Protein AF-A0A7S1TNU7-F1 (afdb_monomer)

Radius of gyration: 59.75 Å; Cα contacts (8 Å, |Δi|>4): 107; chains: 1; bounding box: 141×62×193 Å

pLDDT: mean 81.22, std 17.53, range [33.0, 97.75]

Mean predicted aligned error: 18.2 Å

Foldseek 3Di:
DVVVVVVVVVVVVVVVVVVVVVVVVVVVVVVVVVVVVVVVVVVVCVCPPVVNVVVVVVVVVVVVVVVVVVVVVVVVVVVVVVVVVVVVVVVVVVVVVVVVVVVVVVLVVVLVVLVVVLVVLVVVLVVLVVVVVVVPLVVVLVVLVVVLVVLVVVLVVLVVVLVVLVVVLVPDDPVVVVVCVNVVSVVVSVVSVVVSVVSVCCSVVPRVVVSVVSVVVVVVSVVVSVVSVVVSVVSVVVSVVSVVVVVVVVVVVVVVVVVVVVVVVLVVVCVVVVQPDADPVRHRDPPDDPPDDPDVVRVPDPVPPPDDPVPPPVCPVVPPVVCCPPPHPNVVVVVVVVVVVVVVVVVVVVVCVVCVVVVCVVVPDDDDDDDDDDDDDDDDDDDDDD

Solvent-accessible surface area (backbone atoms only — not comparable to full-atom values): 21839 Å² total; per-residue (Å²): 115,69,69,63,54,53,49,54,53,51,50,51,54,50,51,51,51,53,50,52,50,53,50,50,53,51,49,51,52,52,50,52,51,49,53,51,52,52,51,49,53,55,50,48,53,61,63,66,27,66,68,49,50,54,51,53,52,49,53,52,49,51,52,51,51,50,55,52,47,52,54,49,51,52,51,51,51,52,51,50,50,51,52,50,52,50,51,51,53,51,51,51,52,54,50,50,51,53,49,50,55,48,52,56,48,52,51,54,51,50,48,50,50,40,50,52,52,40,55,53,46,53,51,49,49,54,52,50,51,54,55,50,62,74,63,40,57,65,67,52,41,52,53,38,50,48,55,34,50,56,48,51,52,50,46,52,53,50,49,52,50,48,54,47,55,55,52,52,67,74,67,64,52,76,73,44,54,80,68,49,48,60,56,54,52,50,52,51,47,54,52,47,50,52,48,49,50,50,52,50,50,44,43,53,65,51,34,49,44,49,41,53,51,48,51,53,50,47,53,59,48,50,52,54,50,49,56,51,50,53,49,42,54,50,44,52,50,56,41,50,51,55,51,51,55,49,50,52,50,52,50,52,50,53,50,51,50,52,52,53,51,52,53,48,50,55,52,50,51,38,56,75,72,64,59,87,50,60,45,96,88,67,48,71,38,82,84,66,55,89,92,59,80,77,59,67,79,81,67,65,45,85,83,69,62,73,90,41,85,86,74,51,56,89,50,72,88,39,85,52,56,77,50,62,34,95,84,29,71,61,35,52,52,51,50,51,51,50,50,51,50,53,50,50,52,51,49,51,52,51,48,50,64,69,40,44,64,56,50,43,61,73,68,71,59,83,91,73,84,84,87,80,86,90,83,81,88,79,90,85,85,81,89,84,88,133

Structure (mmCIF, N/CA/C/O backbone):
data_AF-A0A7S1TNU7-F1
#
_entry.id   AF-A0A7S1TNU7-F1
#
loop_
_atom_site.group_PDB
_atom_site.id
_atom_site.type_symbol
_atom_site.label_atom_id
_atom_site.label_alt_id
_atom_site.label_comp_id
_atom_site.label_asym_id
_atom_site.label_entity_id
_atom_site.label_seq_id
_atom_site.pdbx_PDB_ins_code
_atom_site.Cartn_x
_atom_site.Cartn_y
_atom_site.Cartn_z
_atom_site.occupancy
_atom_site.B_iso_or_equiv
_atom_site.auth_seq_id
_atom_site.auth_comp_id
_atom_site.auth_asym_id
_atom_site.auth_atom_id
_atom_site.pdbx_PDB_model_num
ATOM 1 N N . MET A 1 1 ? 103.474 1.679 -98.114 1.00 58.34 1 MET A N 1
ATOM 2 C CA . MET A 1 1 ? 102.164 2.137 -98.646 1.00 58.34 1 MET A CA 1
ATOM 3 C C . MET A 1 1 ? 101.009 1.178 -98.326 1.00 58.34 1 MET A C 1
ATOM 5 O O . MET A 1 1 ? 100.003 1.641 -97.807 1.00 58.34 1 MET A O 1
ATOM 9 N N . CYS A 1 2 ? 101.154 -0.137 -98.546 1.00 69.81 2 CYS A N 1
ATOM 10 C CA . CYS A 1 2 ? 100.082 -1.139 -98.377 1.00 69.81 2 CYS A CA 1
ATOM 11 C C . CYS A 1 2 ? 99.400 -1.158 -96.983 1.00 69.81 2 CYS A C 1
ATOM 13 O O . CYS A 1 2 ? 98.175 -1.131 -96.896 1.00 69.81 2 CYS A O 1
ATOM 15 N N . VAL A 1 3 ? 100.166 -1.087 -95.884 1.00 77.88 3 VAL A N 1
ATOM 16 C CA . VAL A 1 3 ? 99.624 -1.121 -94.503 1.00 77.88 3 VAL A CA 1
ATOM 17 C C . VAL A 1 3 ? 98.684 0.056 -94.193 1.00 77.88 3 VAL A C 1
ATOM 19 O O . VAL A 1 3 ? 97.669 -0.123 -93.522 1.00 77.88 3 VAL A O 1
ATOM 22 N N . LYS A 1 4 ? 98.974 1.258 -94.717 1.00 77.19 4 LYS A N 1
ATOM 23 C CA . LYS A 1 4 ? 98.123 2.449 -94.523 1.00 77.19 4 LYS A CA 1
ATOM 24 C C . LYS A 1 4 ? 96.795 2.334 -95.281 1.00 77.19 4 LYS A C 1
ATOM 26 O O . LYS A 1 4 ? 95.767 2.766 -94.777 1.00 77.19 4 LYS A O 1
ATOM 31 N N . ILE A 1 5 ? 96.798 1.714 -96.461 1.00 77.50 5 ILE A N 1
ATOM 32 C CA . ILE A 1 5 ? 95.572 1.460 -97.234 1.00 77.50 5 ILE A CA 1
ATOM 33 C C . ILE A 1 5 ? 94.705 0.426 -96.500 1.00 77.50 5 ILE A C 1
ATOM 35 O O . ILE A 1 5 ? 93.512 0.644 -96.293 1.00 77.50 5 ILE A O 1
ATOM 39 N N . GLN A 1 6 ? 95.312 -0.663 -96.018 1.00 83.06 6 GLN A N 1
ATOM 40 C CA . GLN A 1 6 ? 94.608 -1.700 -95.258 1.00 83.06 6 GLN A CA 1
ATOM 41 C C . GLN A 1 6 ? 94.009 -1.176 -93.941 1.00 83.06 6 GLN A C 1
ATOM 43 O O . GLN A 1 6 ? 92.902 -1.580 -93.578 1.00 83.06 6 GLN A O 1
ATOM 48 N N . SER A 1 7 ? 94.685 -0.265 -93.227 1.00 84.44 7 SER A N 1
ATOM 49 C CA . SER A 1 7 ? 94.154 0.314 -91.984 1.00 84.44 7 SER A CA 1
ATOM 50 C C . SER A 1 7 ? 92.942 1.219 -92.228 1.00 84.44 7 SER A C 1
ATOM 52 O O . SER A 1 7 ? 91.958 1.122 -91.494 1.00 84.44 7 SER A O 1
ATOM 54 N N . VAL A 1 8 ? 92.963 2.031 -93.291 1.00 85.00 8 VAL A N 1
ATOM 55 C CA . VAL A 1 8 ? 91.830 2.881 -93.692 1.00 85.00 8 VAL A CA 1
ATOM 56 C C . VAL A 1 8 ? 90.627 2.030 -94.098 1.00 85.00 8 VAL A C 1
ATOM 58 O O . VAL A 1 8 ? 89.516 2.290 -93.635 1.00 85.00 8 VAL A O 1
ATOM 61 N N . VAL A 1 9 ? 90.835 0.970 -94.887 1.00 85.19 9 VAL A N 1
ATOM 62 C CA . VAL A 1 9 ? 89.756 0.056 -95.300 1.00 85.19 9 VAL A CA 1
ATOM 63 C C . VAL A 1 9 ? 89.159 -0.683 -94.096 1.00 85.19 9 VAL A C 1
ATOM 65 O O . VAL A 1 9 ? 87.937 -0.718 -93.945 1.00 85.19 9 VAL A O 1
ATOM 68 N N . ARG A 1 10 ? 89.987 -1.211 -93.180 1.00 86.69 10 ARG A N 1
ATOM 69 C CA . ARG A 1 10 ? 89.503 -1.849 -91.939 1.00 86.69 10 ARG A CA 1
ATOM 70 C C . ARG A 1 10 ? 88.734 -0.865 -91.060 1.00 86.69 10 ARG A C 1
ATOM 72 O O . ARG A 1 10 ? 87.654 -1.197 -90.577 1.00 86.69 10 ARG A O 1
ATOM 79 N N . MET A 1 11 ? 89.244 0.356 -90.894 1.00 88.69 11 MET A N 1
ATOM 80 C CA . MET A 1 11 ? 88.562 1.406 -90.137 1.00 88.69 11 MET A CA 1
ATOM 81 C C . MET A 1 11 ? 87.219 1.775 -90.776 1.00 88.69 11 MET A C 1
ATOM 83 O O . MET A 1 11 ? 86.229 1.929 -90.062 1.00 88.69 11 MET A O 1
ATOM 87 N N . PHE A 1 12 ? 87.154 1.873 -92.104 1.00 89.81 12 PHE A N 1
ATOM 88 C CA . PHE A 1 12 ? 85.916 2.129 -92.835 1.00 89.81 12 PHE A CA 1
ATOM 89 C C . PHE A 1 12 ? 84.885 1.011 -92.620 1.00 89.81 12 PHE A C 1
ATOM 91 O O . PHE A 1 12 ? 83.738 1.300 -92.272 1.00 89.81 12 PHE A O 1
ATOM 98 N N . ILE A 1 13 ? 85.294 -0.258 -92.733 1.00 91.38 13 ILE A N 1
ATOM 99 C CA . ILE A 1 13 ? 84.424 -1.420 -92.493 1.00 91.38 13 ILE A CA 1
ATOM 100 C C . ILE A 1 13 ? 83.935 -1.445 -91.037 1.00 91.38 13 ILE A C 1
ATOM 102 O O . ILE A 1 13 ? 82.735 -1.592 -90.799 1.00 91.38 13 ILE A O 1
ATOM 106 N N . CYS A 1 14 ? 84.821 -1.233 -90.058 1.00 90.06 14 CYS A N 1
ATOM 107 C CA . CYS A 1 14 ? 84.447 -1.171 -88.643 1.00 90.06 14 CYS A CA 1
ATOM 108 C C . CYS A 1 14 ? 83.470 -0.021 -88.360 1.00 90.06 14 CYS A C 1
ATOM 110 O O . CYS A 1 14 ? 82.444 -0.238 -87.716 1.00 90.06 14 CYS A O 1
ATOM 112 N N . ARG A 1 15 ? 83.722 1.184 -88.893 1.00 90.12 15 ARG A N 1
ATOM 113 C CA . ARG A 1 15 ? 82.811 2.335 -88.760 1.00 90.12 15 ARG A CA 1
ATOM 114 C C . ARG A 1 15 ? 81.454 2.057 -89.398 1.00 90.12 15 ARG A C 1
ATOM 116 O O . ARG A 1 15 ? 80.430 2.403 -88.812 1.00 90.12 15 ARG A O 1
ATOM 123 N N . ARG A 1 16 ? 81.423 1.399 -90.561 1.00 90.69 16 ARG A N 1
ATOM 124 C CA . ARG A 1 16 ? 80.175 0.977 -91.211 1.00 90.69 16 ARG A CA 1
ATOM 125 C C . ARG A 1 16 ? 79.416 -0.033 -90.348 1.00 90.69 16 ARG A C 1
ATOM 127 O O . ARG A 1 16 ? 78.216 0.135 -90.161 1.00 90.69 16 ARG A O 1
ATOM 134 N N . ARG A 1 17 ? 80.099 -1.023 -89.762 1.00 90.38 17 ARG A N 1
ATOM 135 C CA . ARG A 1 17 ? 79.484 -2.016 -88.864 1.00 90.38 17 ARG A CA 1
ATOM 136 C C . ARG A 1 17 ? 78.917 -1.371 -87.598 1.00 90.38 17 ARG A C 1
ATOM 138 O O . ARG A 1 17 ? 77.776 -1.650 -87.250 1.00 90.38 17 ARG A O 1
ATOM 145 N N . VAL A 1 18 ? 79.664 -0.472 -86.955 1.00 91.88 18 VAL A N 1
ATOM 146 C CA . VAL A 1 18 ? 79.193 0.268 -85.770 1.00 91.88 18 VAL A CA 1
ATOM 147 C C . VAL A 1 18 ? 77.978 1.131 -86.113 1.00 91.88 18 VAL A C 1
ATOM 149 O O . VAL A 1 18 ? 76.984 1.080 -85.396 1.00 91.88 18 VAL A O 1
ATOM 152 N N . ARG A 1 19 ? 78.000 1.856 -87.241 1.00 91.31 19 ARG A N 1
ATOM 153 C CA . ARG A 1 19 ? 76.829 2.616 -87.713 1.00 91.31 19 ARG A CA 1
ATOM 154 C C . ARG A 1 19 ? 75.613 1.713 -87.932 1.00 91.31 19 ARG A C 1
ATOM 156 O O . ARG A 1 19 ? 74.532 2.066 -87.481 1.00 91.31 19 ARG A O 1
ATOM 163 N N . MET A 1 20 ? 75.785 0.541 -88.548 1.00 91.44 20 MET A N 1
ATOM 164 C CA . MET A 1 20 ? 74.694 -0.429 -88.728 1.00 91.44 20 MET A CA 1
ATOM 165 C C . MET A 1 20 ? 74.140 -0.946 -87.394 1.00 91.44 20 MET A C 1
ATOM 167 O O . MET A 1 20 ? 72.929 -1.064 -87.250 1.00 91.44 20 MET A O 1
ATOM 171 N N . VAL A 1 21 ? 74.991 -1.210 -86.397 1.00 91.75 21 VAL A N 1
ATOM 172 C CA . VAL A 1 21 ? 74.540 -1.617 -85.053 1.00 91.75 21 VAL A CA 1
ATOM 173 C C . VAL A 1 21 ? 73.753 -0.496 -84.373 1.00 91.75 21 VAL A C 1
ATOM 175 O O . VAL A 1 21 ? 72.686 -0.758 -83.827 1.00 91.75 21 VAL A O 1
ATOM 178 N N . ILE A 1 22 ? 74.227 0.752 -84.447 1.00 91.69 22 ILE A N 1
ATOM 179 C CA . ILE A 1 22 ? 73.513 1.914 -83.893 1.00 91.69 22 ILE A CA 1
ATOM 180 C C . ILE A 1 22 ? 72.152 2.083 -84.578 1.00 91.69 22 ILE A C 1
ATOM 182 O O . ILE A 1 22 ? 71.152 2.278 -83.891 1.00 91.69 22 ILE A O 1
ATOM 186 N N . LEU A 1 23 ? 72.093 1.951 -85.907 1.00 92.81 23 LEU A N 1
ATOM 187 C CA . LEU A 1 23 ? 70.839 2.005 -86.662 1.00 92.81 23 LEU A CA 1
ATOM 188 C C . LEU A 1 23 ? 69.892 0.861 -86.281 1.00 92.81 23 LEU A C 1
ATOM 190 O O . LEU A 1 23 ? 68.707 1.107 -86.087 1.00 92.81 23 LEU A O 1
ATOM 194 N N . ASN A 1 24 ? 70.401 -0.358 -86.086 1.00 93.56 24 ASN A N 1
ATOM 195 C CA . ASN A 1 24 ? 69.596 -1.490 -85.624 1.00 93.56 24 ASN A CA 1
ATOM 196 C C . ASN A 1 24 ? 69.061 -1.273 -84.200 1.00 93.56 24 ASN A C 1
ATOM 198 O O . ASN A 1 24 ? 67.894 -1.551 -83.949 1.00 93.56 24 ASN A O 1
ATOM 202 N N . ILE A 1 25 ? 69.869 -0.740 -83.276 1.00 93.50 25 ILE A N 1
ATOM 203 C CA . ILE A 1 25 ? 69.427 -0.407 -81.909 1.00 93.50 25 ILE A CA 1
ATOM 204 C C . ILE A 1 25 ? 68.389 0.722 -81.931 1.00 93.50 25 ILE A C 1
ATOM 206 O O . ILE A 1 25 ? 67.402 0.680 -81.198 1.00 93.50 25 ILE A O 1
ATOM 210 N N . ALA A 1 26 ? 68.586 1.741 -82.768 1.00 92.44 26 ALA A N 1
ATOM 211 C CA . ALA A 1 26 ? 67.603 2.802 -82.946 1.00 92.44 26 ALA A CA 1
ATOM 212 C C . ALA A 1 26 ? 66.290 2.239 -83.514 1.00 92.44 26 ALA A C 1
ATOM 214 O O . ALA A 1 26 ? 65.221 2.534 -82.984 1.00 92.44 26 ALA A O 1
ATOM 215 N N . ALA A 1 27 ? 66.368 1.361 -84.519 1.00 93.62 27 ALA A N 1
ATOM 216 C CA . ALA A 1 27 ? 65.211 0.696 -85.104 1.00 93.62 27 ALA A CA 1
ATOM 217 C C . ALA A 1 27 ? 64.465 -0.176 -84.083 1.00 93.62 27 ALA A C 1
ATOM 219 O O . ALA A 1 27 ? 63.244 -0.077 -83.990 1.00 93.62 27 ALA A O 1
ATOM 220 N N . THR A 1 28 ? 65.160 -0.973 -83.262 1.00 94.06 28 THR A N 1
ATOM 221 C CA . THR A 1 28 ? 64.505 -1.782 -82.218 1.00 94.06 28 THR A CA 1
ATOM 222 C C . THR A 1 28 ? 63.860 -0.911 -81.147 1.00 94.06 28 THR A C 1
ATOM 224 O O . THR A 1 28 ? 62.735 -1.192 -80.743 1.00 94.06 28 THR A O 1
ATOM 227 N N . ARG A 1 29 ? 64.500 0.189 -80.730 1.00 93.44 29 ARG A N 1
ATOM 228 C CA . ARG A 1 29 ? 63.900 1.153 -79.790 1.00 93.44 29 ARG A CA 1
ATOM 229 C C . ARG A 1 29 ? 62.638 1.799 -80.358 1.00 93.44 29 ARG A C 1
ATOM 231 O O . ARG A 1 29 ? 61.630 1.855 -79.656 1.00 93.44 29 ARG A O 1
ATOM 238 N N . ILE A 1 30 ? 62.666 2.223 -81.623 1.00 94.00 30 ILE A N 1
ATOM 239 C CA . ILE A 1 30 ? 61.493 2.770 -82.322 1.00 94.00 30 ILE A CA 1
ATOM 240 C C . ILE A 1 30 ? 60.385 1.714 -82.408 1.00 94.00 30 ILE A C 1
ATOM 242 O O . ILE A 1 30 ? 59.233 2.005 -82.101 1.00 94.00 30 ILE A O 1
ATOM 246 N N . GLN A 1 31 ? 60.721 0.469 -82.747 1.00 93.38 31 GLN A N 1
ATOM 247 C CA . 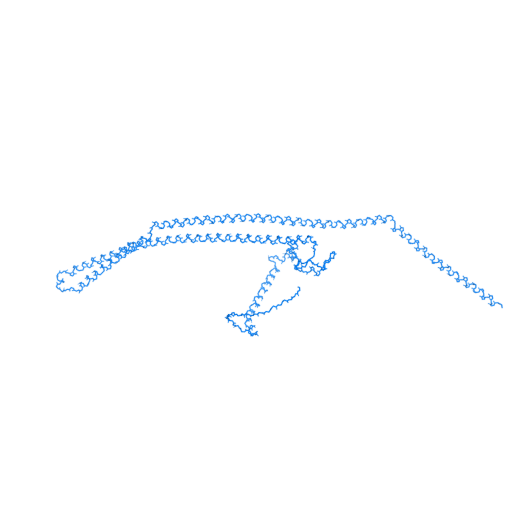GLN A 1 31 ? 59.751 -0.624 -82.816 1.00 93.38 31 GLN A CA 1
ATOM 248 C C . GLN A 1 31 ? 59.150 -0.979 -81.447 1.00 93.38 31 GLN A C 1
ATOM 250 O O . GLN A 1 31 ? 57.953 -1.244 -81.361 1.00 93.38 31 GLN A O 1
ATOM 255 N N . CYS A 1 32 ? 59.944 -0.990 -80.374 1.00 92.31 32 CYS A N 1
ATOM 256 C CA . CYS A 1 32 ? 59.448 -1.211 -79.013 1.00 92.31 32 CYS A CA 1
ATOM 257 C C . CYS A 1 32 ? 58.515 -0.079 -78.573 1.00 92.31 32 CYS A C 1
ATOM 259 O O . CYS A 1 32 ? 57.439 -0.350 -78.041 1.00 92.31 32 CYS A O 1
ATOM 261 N N . LEU A 1 33 ? 58.889 1.176 -78.848 1.00 95.00 33 LEU A N 1
ATOM 262 C CA . LEU A 1 33 ? 58.035 2.331 -78.581 1.00 95.00 33 LEU A CA 1
ATOM 263 C C . LEU A 1 33 ? 56.714 2.219 -79.349 1.00 95.00 33 LEU A C 1
ATOM 265 O O . LEU A 1 33 ? 55.649 2.363 -78.754 1.00 95.00 33 LEU A O 1
ATOM 269 N N . TRP A 1 34 ? 56.779 1.898 -80.642 1.00 94.94 34 TRP A N 1
ATOM 270 C CA . TRP A 1 34 ? 55.604 1.731 -81.494 1.00 94.94 34 TRP A CA 1
ATOM 271 C C . TRP A 1 34 ? 54.670 0.628 -80.987 1.00 94.94 34 TRP A C 1
ATOM 273 O O . TRP A 1 34 ? 53.469 0.859 -80.849 1.00 94.94 34 TRP A O 1
ATOM 283 N N . ARG A 1 35 ? 55.210 -0.546 -80.629 1.00 94.44 35 ARG A N 1
ATOM 284 C CA . ARG A 1 35 ? 54.425 -1.643 -80.037 1.00 94.44 35 ARG A CA 1
ATOM 285 C C . ARG A 1 35 ? 53.772 -1.230 -78.717 1.00 94.44 35 ARG A C 1
ATOM 287 O O . ARG A 1 35 ? 52.608 -1.548 -78.502 1.00 94.44 35 ARG A O 1
ATOM 294 N N . GLY A 1 36 ? 54.482 -0.486 -77.868 1.00 95.06 36 GLY A N 1
ATOM 295 C CA . GLY A 1 36 ? 53.932 0.048 -76.621 1.00 95.06 36 GLY A CA 1
ATOM 296 C C . GLY A 1 36 ? 52.805 1.062 -76.844 1.00 95.06 36 GLY A C 1
ATOM 297 O O . GLY A 1 36 ? 51.791 1.014 -76.152 1.00 95.06 36 GLY A O 1
ATOM 298 N N . VAL A 1 37 ? 52.946 1.956 -77.828 1.00 95.12 37 VAL A N 1
ATOM 299 C CA . VAL A 1 37 ? 51.894 2.918 -78.203 1.00 95.12 37 VAL A CA 1
ATOM 300 C C . VAL A 1 37 ? 50.668 2.195 -78.759 1.00 95.12 37 VAL A C 1
ATOM 302 O O . VAL A 1 37 ? 49.565 2.452 -78.287 1.00 95.12 37 VAL A O 1
ATOM 305 N N . CYS A 1 38 ? 50.852 1.247 -79.682 1.00 93.56 38 CYS A N 1
ATOM 306 C CA . CYS A 1 38 ? 49.750 0.454 -80.234 1.00 93.56 38 CYS A CA 1
ATOM 307 C C . CYS A 1 38 ? 49.041 -0.370 -79.150 1.00 93.56 38 CYS A C 1
ATOM 309 O O . CYS A 1 38 ? 47.815 -0.416 -79.122 1.00 93.56 38 CYS A O 1
ATOM 311 N N . GLY A 1 39 ? 49.796 -0.982 -78.230 1.00 93.06 39 GLY A N 1
ATOM 312 C CA . GLY A 1 39 ? 49.233 -1.746 -77.116 1.00 93.06 39 GLY A CA 1
ATOM 313 C C . GLY A 1 39 ? 48.410 -0.883 -76.157 1.00 93.06 39 GLY A C 1
ATOM 314 O O . GLY A 1 39 ? 47.319 -1.289 -75.754 1.00 93.06 39 GLY A O 1
ATOM 315 N N . ARG A 1 40 ? 48.887 0.328 -75.830 1.00 92.56 40 ARG A N 1
ATOM 316 C CA . ARG A 1 40 ? 48.118 1.294 -75.027 1.00 92.56 40 ARG A CA 1
ATOM 317 C C . ARG A 1 40 ? 46.857 1.750 -75.749 1.00 92.56 40 ARG A C 1
ATOM 319 O O . ARG A 1 40 ? 45.792 1.670 -75.159 1.00 92.56 40 ARG A O 1
ATOM 326 N N . ALA A 1 41 ? 46.954 2.118 -77.026 1.00 89.75 41 ALA A N 1
ATOM 327 C CA . ALA A 1 41 ? 45.796 2.532 -77.816 1.00 89.75 41 ALA A CA 1
ATOM 328 C C . ALA A 1 41 ? 44.727 1.426 -77.906 1.00 89.75 41 ALA A C 1
ATOM 330 O O . ALA A 1 41 ? 43.545 1.702 -77.725 1.00 89.75 41 ALA A O 1
ATOM 331 N N . ALA A 1 42 ? 45.135 0.169 -78.110 1.00 88.00 42 ALA A N 1
ATOM 332 C CA . ALA A 1 42 ? 44.219 -0.972 -78.114 1.00 88.00 42 ALA A CA 1
ATOM 333 C C . ALA A 1 42 ? 43.573 -1.210 -76.735 1.00 88.00 42 ALA A C 1
ATOM 335 O O . ALA A 1 42 ? 42.380 -1.498 -76.649 1.00 88.00 42 ALA A O 1
ATOM 336 N N . SER A 1 43 ? 44.341 -1.057 -75.652 1.00 86.75 43 SER A N 1
ATOM 337 C CA . SER A 1 43 ? 43.829 -1.191 -74.279 1.00 86.75 43 SER A CA 1
ATOM 338 C C . SER A 1 43 ? 42.853 -0.068 -73.925 1.00 86.75 43 SER A C 1
ATOM 340 O O . SER A 1 43 ? 41.796 -0.335 -73.358 1.00 86.75 43 SER A O 1
ATOM 342 N N . ASP A 1 44 ? 43.167 1.169 -74.308 1.00 87.38 44 ASP A N 1
ATOM 343 C CA . ASP A 1 44 ? 42.301 2.331 -74.112 1.00 87.38 44 ASP A CA 1
ATOM 344 C C . ASP A 1 44 ? 41.008 2.189 -74.915 1.00 87.38 44 ASP A C 1
ATOM 346 O O . ASP A 1 44 ? 39.937 2.485 -74.397 1.00 87.38 44 ASP A O 1
ATOM 350 N N . GLN A 1 45 ? 41.074 1.665 -76.142 1.00 85.50 45 GLN A N 1
ATOM 351 C CA . GLN A 1 45 ? 39.888 1.395 -76.953 1.00 85.50 45 GLN A CA 1
ATOM 352 C C . GLN A 1 45 ? 38.967 0.352 -76.304 1.00 85.50 45 GLN A C 1
ATOM 354 O O . GLN A 1 45 ? 37.750 0.504 -76.361 1.00 85.50 45 GLN A O 1
ATOM 359 N N . LEU A 1 46 ? 39.525 -0.676 -75.656 1.00 83.94 46 LEU A N 1
ATOM 360 C CA . LEU A 1 46 ? 38.747 -1.661 -74.896 1.00 83.94 46 LEU A CA 1
ATOM 361 C C . LEU A 1 46 ? 38.190 -1.078 -73.590 1.00 83.94 46 LEU A C 1
ATOM 363 O O . LEU A 1 46 ? 37.059 -1.377 -73.213 1.00 83.94 46 LEU A O 1
ATOM 367 N N . TRP A 1 47 ? 38.962 -0.244 -72.893 1.00 79.81 47 TRP A N 1
ATOM 368 C CA . TRP A 1 47 ? 38.556 0.360 -71.621 1.00 79.81 47 TRP A CA 1
ATOM 369 C C . TRP A 1 47 ? 37.488 1.445 -71.792 1.00 79.81 47 TRP A C 1
ATOM 371 O O . TRP A 1 47 ? 36.561 1.551 -70.985 1.00 79.81 47 TRP A O 1
ATOM 381 N N . LEU A 1 48 ? 37.619 2.244 -72.851 1.00 82.06 48 LEU A N 1
ATOM 382 C CA . LEU A 1 48 ? 36.695 3.308 -73.237 1.00 82.06 48 LEU A CA 1
ATOM 383 C C . LEU A 1 48 ? 35.594 2.815 -74.179 1.00 82.06 48 LEU A C 1
ATOM 385 O O . LEU A 1 48 ? 34.785 3.628 -74.631 1.00 82.06 48 LEU A O 1
ATOM 389 N N . ASP A 1 49 ? 35.527 1.509 -74.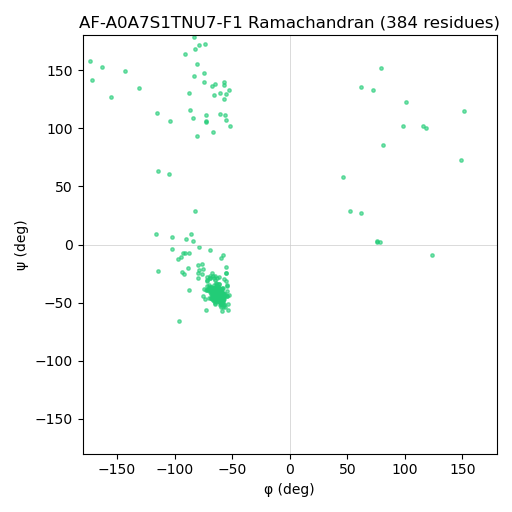461 1.00 87.44 49 ASP A N 1
ATOM 390 C CA . ASP A 1 49 ? 34.419 0.943 -75.218 1.00 87.44 49 ASP A CA 1
ATOM 391 C C . ASP A 1 49 ? 33.105 1.303 -74.513 1.00 87.44 49 ASP A C 1
ATOM 393 O O . ASP A 1 49 ? 32.927 1.115 -73.302 1.00 87.44 49 ASP A O 1
ATOM 397 N N . TRP A 1 50 ? 32.160 1.835 -75.283 1.00 81.12 50 TRP A N 1
ATOM 398 C CA . TRP A 1 50 ? 30.878 2.309 -74.776 1.00 81.12 50 TRP A CA 1
ATOM 399 C C . TRP A 1 50 ? 30.143 1.204 -74.007 1.00 81.12 50 TRP A C 1
ATOM 401 O O . TRP A 1 50 ? 29.451 1.485 -73.025 1.00 81.12 50 TRP A O 1
ATOM 411 N N . ARG A 1 51 ? 30.346 -0.064 -74.397 1.00 84.38 51 ARG A N 1
ATOM 412 C CA . ARG A 1 51 ? 29.801 -1.242 -73.708 1.00 84.38 51 ARG A CA 1
ATOM 413 C C . ARG A 1 51 ? 30.307 -1.340 -72.270 1.00 84.38 51 ARG A C 1
ATOM 415 O O . ARG A 1 51 ? 29.509 -1.524 -71.350 1.00 84.38 51 ARG A O 1
ATOM 422 N N . VAL A 1 52 ? 31.610 -1.153 -72.054 1.00 85.75 52 VAL A N 1
ATOM 423 C CA . VAL A 1 52 ? 32.236 -1.181 -70.722 1.00 85.75 52 VAL A CA 1
ATOM 424 C C . VAL A 1 52 ? 31.751 -0.003 -69.878 1.00 85.75 52 VAL A C 1
ATOM 426 O O . VAL A 1 52 ? 31.384 -0.193 -68.717 1.00 85.75 52 VAL A O 1
ATOM 429 N N . VAL A 1 53 ? 31.643 1.195 -70.459 1.00 87.19 53 VAL A N 1
ATOM 430 C CA . VAL A 1 53 ? 31.122 2.386 -69.761 1.00 87.19 53 VAL A CA 1
ATOM 431 C C . VAL A 1 53 ? 29.672 2.185 -69.295 1.00 87.19 53 VAL A C 1
ATOM 433 O O . VAL A 1 53 ? 29.331 2.525 -68.156 1.00 87.19 53 VAL A O 1
ATOM 436 N N . VAL A 1 54 ? 28.811 1.587 -70.128 1.00 91.75 54 VAL A N 1
ATOM 437 C CA . VAL A 1 54 ? 27.418 1.269 -69.760 1.00 91.75 54 VAL A CA 1
ATOM 438 C C . VAL A 1 54 ? 27.363 0.271 -68.602 1.00 91.75 54 VAL A C 1
ATOM 440 O O . VAL A 1 54 ? 26.592 0.486 -67.658 1.00 91.75 54 VAL A O 1
ATOM 443 N N . ILE A 1 55 ? 28.201 -0.772 -68.633 1.00 89.88 55 ILE A N 1
ATOM 444 C CA . ILE A 1 55 ? 28.316 -1.754 -67.544 1.00 89.88 55 ILE A CA 1
ATOM 445 C C . ILE A 1 55 ? 28.780 -1.062 -66.257 1.00 89.88 55 ILE A C 1
ATOM 447 O O . ILE A 1 55 ? 28.134 -1.201 -65.217 1.00 89.88 55 ILE A O 1
ATOM 451 N N . GLN A 1 56 ? 29.835 -0.244 -66.312 1.00 88.62 56 GLN A N 1
ATOM 452 C CA . GLN A 1 56 ? 30.338 0.500 -65.152 1.00 88.62 56 GLN A CA 1
ATOM 453 C C . GLN A 1 56 ? 29.269 1.427 -64.552 1.00 88.62 56 GLN A C 1
ATOM 455 O O . GLN A 1 56 ? 29.113 1.480 -63.328 1.00 88.62 56 GLN A O 1
ATOM 460 N N . LYS A 1 57 ? 28.490 2.128 -65.389 1.00 92.88 57 LYS A N 1
ATOM 461 C CA . LYS A 1 57 ? 27.369 2.972 -64.941 1.00 92.88 57 LYS A CA 1
ATOM 462 C C . LYS A 1 57 ? 26.299 2.150 -64.218 1.00 92.88 57 LYS A C 1
ATOM 464 O O . LYS A 1 57 ? 25.836 2.566 -63.154 1.00 92.88 57 LYS A O 1
ATOM 469 N N . HIS A 1 58 ? 25.937 0.983 -64.754 1.00 95.25 58 HIS A N 1
ATOM 470 C CA . HIS A 1 58 ? 24.971 0.080 -64.122 1.00 95.25 58 HIS A CA 1
ATOM 471 C C . HIS A 1 58 ? 25.482 -0.454 -62.785 1.00 95.25 58 HIS A C 1
ATOM 473 O O . HIS A 1 58 ? 24.760 -0.384 -61.795 1.00 95.25 58 HIS A O 1
ATOM 479 N N . VAL A 1 59 ? 26.738 -0.900 -62.717 1.00 94.38 59 VAL A N 1
ATOM 480 C CA . VAL A 1 59 ? 27.348 -1.398 -61.475 1.00 94.38 59 VAL A CA 1
ATOM 481 C C . VAL A 1 59 ? 27.394 -0.306 -60.403 1.00 94.38 59 VAL A C 1
ATOM 483 O O . VAL A 1 59 ? 27.015 -0.555 -59.257 1.00 94.38 59 VAL A O 1
ATOM 486 N N . ARG A 1 60 ? 27.786 0.928 -60.757 1.00 94.19 60 ARG A N 1
ATOM 487 C CA . ARG A 1 60 ? 27.774 2.069 -59.821 1.00 94.19 60 ARG A CA 1
ATOM 488 C C . ARG A 1 60 ? 26.363 2.360 -59.311 1.00 94.19 60 ARG A C 1
ATOM 490 O O . ARG A 1 60 ? 26.177 2.512 -58.104 1.00 94.19 60 ARG A O 1
ATOM 497 N N . ARG A 1 61 ? 25.366 2.379 -60.204 1.00 95.19 61 ARG A N 1
ATOM 498 C CA . ARG A 1 61 ? 23.955 2.564 -59.835 1.00 95.19 61 ARG A CA 1
ATOM 499 C C . ARG A 1 61 ? 23.471 1.459 -58.897 1.00 95.19 61 ARG A C 1
ATOM 501 O O . ARG A 1 61 ? 22.913 1.780 -57.854 1.00 95.19 61 ARG A O 1
ATOM 508 N N . LEU A 1 62 ? 23.714 0.192 -59.232 1.00 96.12 62 LEU A N 1
ATOM 509 C CA . LEU A 1 62 ? 23.319 -0.960 -58.416 1.00 96.12 62 LEU A CA 1
ATOM 510 C C . LEU A 1 62 ? 23.969 -0.919 -57.031 1.00 96.12 62 LEU A C 1
ATOM 512 O O . LEU A 1 62 ? 23.294 -1.166 -56.035 1.00 96.12 62 LEU A O 1
ATOM 516 N N . ARG A 1 63 ? 25.252 -0.546 -56.938 1.00 95.06 63 ARG A N 1
ATOM 517 C CA . ARG A 1 63 ? 25.951 -0.401 -55.652 1.00 95.06 63 ARG A CA 1
ATOM 518 C C . ARG A 1 63 ? 25.305 0.669 -54.772 1.00 95.06 63 ARG A C 1
ATOM 520 O O . ARG A 1 63 ? 25.080 0.424 -53.589 1.00 95.06 63 ARG A O 1
ATOM 527 N N . VAL A 1 64 ? 24.979 1.830 -55.345 1.00 95.06 64 VAL A N 1
ATOM 528 C CA . VAL A 1 64 ? 24.297 2.916 -54.624 1.00 95.06 64 VAL A CA 1
ATOM 529 C C . VAL A 1 64 ? 22.879 2.504 -54.229 1.00 95.06 64 VAL A C 1
ATOM 531 O O . VAL A 1 64 ? 22.496 2.690 -53.079 1.00 95.06 64 VAL A O 1
ATOM 534 N N . GLN A 1 65 ? 22.117 1.894 -55.139 1.00 94.75 65 GLN A N 1
ATOM 535 C CA . GLN A 1 65 ? 20.765 1.406 -54.856 1.00 94.75 65 GLN A CA 1
ATOM 536 C C . GLN A 1 65 ? 20.757 0.359 -53.744 1.00 94.75 65 GLN A C 1
ATOM 538 O O . GLN A 1 65 ? 19.924 0.450 -52.850 1.00 94.75 65 GLN A O 1
ATOM 543 N N . ARG A 1 66 ? 21.710 -0.581 -53.747 1.00 94.31 66 ARG A N 1
ATOM 544 C CA . ARG A 1 66 ? 21.859 -1.571 -52.676 1.00 94.31 66 ARG A CA 1
ATOM 545 C C . ARG A 1 66 ? 22.189 -0.902 -51.346 1.00 94.31 66 ARG A C 1
ATOM 547 O O . ARG A 1 66 ? 21.539 -1.198 -50.356 1.00 94.31 66 ARG A O 1
ATOM 554 N N . HIS A 1 67 ? 23.143 0.031 -51.327 1.00 92.50 67 HIS A N 1
ATOM 555 C CA . HIS A 1 67 ? 23.513 0.748 -50.105 1.00 92.50 67 HIS A CA 1
ATOM 556 C C . HIS A 1 67 ? 22.347 1.567 -49.526 1.00 92.50 67 HIS A C 1
ATOM 558 O O . HIS A 1 67 ? 22.087 1.512 -48.326 1.00 92.50 67 HIS A O 1
ATOM 564 N N . ILE A 1 68 ? 21.615 2.298 -50.373 1.00 94.56 68 ILE A N 1
ATOM 565 C CA . ILE A 1 68 ? 20.423 3.053 -49.959 1.00 94.56 68 ILE A CA 1
ATOM 566 C C . ILE A 1 68 ? 19.306 2.103 -49.516 1.00 94.56 68 ILE A C 1
ATOM 568 O O . ILE A 1 68 ? 18.646 2.387 -48.521 1.00 94.56 68 ILE A O 1
ATOM 572 N N . GLY A 1 69 ? 19.114 0.984 -50.221 1.00 94.94 69 GLY A N 1
ATOM 573 C CA . GLY A 1 69 ? 18.161 -0.066 -49.861 1.00 94.94 69 GLY A CA 1
ATOM 574 C C . GLY A 1 69 ? 18.414 -0.588 -48.451 1.00 94.94 69 GLY A C 1
ATOM 575 O O . GLY A 1 69 ? 17.541 -0.467 -47.601 1.00 94.94 69 GLY A O 1
ATOM 576 N N . THR A 1 70 ? 19.645 -1.016 -48.157 1.00 93.06 70 THR A N 1
ATOM 577 C CA . THR A 1 70 ? 20.033 -1.482 -46.817 1.00 93.06 70 THR A CA 1
ATOM 578 C C . THR A 1 70 ? 19.787 -0.421 -45.743 1.00 93.06 70 THR A C 1
ATOM 580 O O . THR A 1 70 ? 19.152 -0.715 -44.735 1.00 93.06 70 THR A O 1
ATOM 583 N N . ARG A 1 71 ? 20.194 0.838 -45.969 1.00 91.44 71 ARG A N 1
ATOM 584 C CA . ARG A 1 71 ? 19.935 1.922 -45.000 1.00 91.44 71 ARG A CA 1
ATOM 585 C C . ARG A 1 71 ? 18.443 2.182 -44.791 1.00 91.44 71 ARG A C 1
ATOM 587 O O . ARG A 1 71 ? 18.026 2.496 -43.679 1.00 91.44 71 ARG A O 1
ATOM 594 N N . ARG A 1 72 ? 17.635 2.086 -45.850 1.00 94.25 72 ARG A N 1
ATOM 595 C CA . ARG A 1 72 ? 16.178 2.234 -45.765 1.00 94.25 72 ARG A CA 1
ATOM 596 C C . ARG A 1 72 ? 15.564 1.103 -44.945 1.00 94.25 72 ARG A C 1
ATOM 598 O O . ARG A 1 72 ? 14.707 1.381 -44.109 1.00 94.25 72 ARG A O 1
ATOM 605 N N . ASP A 1 73 ? 16.011 -0.128 -45.159 1.00 92.31 73 ASP A N 1
ATOM 606 C CA . ASP A 1 73 ? 15.526 -1.301 -44.432 1.00 92.31 73 ASP A CA 1
ATOM 607 C C . ASP A 1 73 ? 15.894 -1.217 -42.942 1.00 92.31 73 ASP A C 1
ATOM 609 O O . ASP A 1 73 ? 15.029 -1.408 -42.087 1.00 92.31 73 ASP A O 1
ATOM 613 N N . GLU A 1 74 ? 17.127 -0.811 -42.619 1.00 89.00 74 GLU A N 1
ATOM 614 C CA . GLU A 1 74 ? 17.579 -0.546 -41.244 1.00 89.00 74 GLU A CA 1
ATOM 615 C C . GLU A 1 74 ? 16.732 0.535 -40.556 1.00 89.00 74 GLU A C 1
ATOM 617 O O . GLU A 1 74 ? 16.252 0.344 -39.436 1.00 89.00 74 GLU A O 1
ATOM 622 N N . MET A 1 75 ? 16.492 1.666 -41.231 1.00 91.06 75 MET A N 1
ATOM 623 C CA . MET A 1 75 ? 15.647 2.739 -40.696 1.00 91.06 75 MET A CA 1
ATOM 624 C C . MET A 1 75 ? 14.192 2.294 -40.516 1.00 91.06 75 MET A C 1
ATOM 62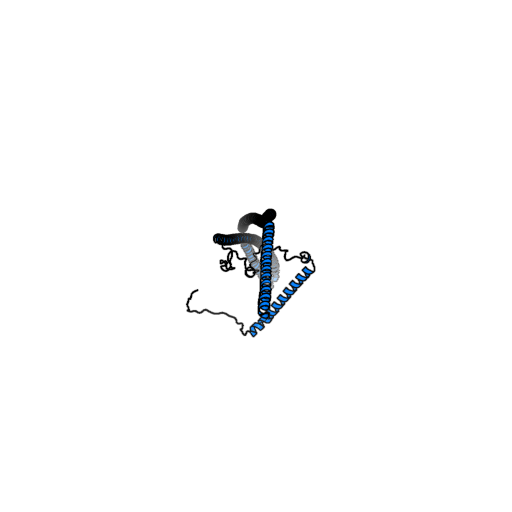6 O O . MET A 1 75 ? 13.557 2.664 -39.528 1.00 91.06 75 MET A O 1
ATOM 630 N N . SER A 1 76 ? 13.662 1.491 -41.441 1.00 93.19 76 SER A N 1
ATOM 631 C CA . SER A 1 76 ? 12.310 0.929 -41.356 1.00 93.19 76 SER A CA 1
ATOM 632 C C . SER A 1 76 ? 12.176 -0.035 -40.171 1.00 93.19 76 SER A C 1
ATOM 634 O O . SER A 1 76 ? 11.214 0.048 -39.398 1.00 93.19 76 SER A O 1
ATOM 636 N N . ALA A 1 77 ? 13.176 -0.897 -39.962 1.00 88.88 77 ALA A N 1
ATOM 637 C CA . ALA A 1 77 ? 13.241 -1.800 -38.819 1.00 88.88 77 ALA A CA 1
ATOM 638 C C . ALA A 1 77 ? 13.315 -1.024 -37.493 1.00 88.88 77 ALA A C 1
ATOM 640 O O . ALA A 1 77 ? 12.522 -1.281 -36.584 1.00 88.88 77 ALA A O 1
ATOM 641 N N . ALA A 1 78 ? 14.192 -0.017 -37.404 1.00 87.25 78 ALA A N 1
ATOM 642 C CA . ALA A 1 78 ? 14.314 0.845 -36.229 1.00 87.25 78 ALA A CA 1
ATOM 643 C C . ALA A 1 78 ? 13.017 1.623 -35.943 1.00 87.25 78 ALA A C 1
ATOM 645 O O . ALA A 1 78 ? 12.550 1.657 -34.805 1.00 87.25 78 ALA A O 1
ATOM 646 N N . SER A 1 79 ? 12.385 2.194 -36.973 1.00 91.25 79 SER A N 1
ATOM 647 C CA . SER A 1 79 ? 11.098 2.889 -36.851 1.00 91.25 79 SER A CA 1
ATOM 648 C C . SER A 1 79 ? 9.994 1.955 -36.352 1.00 91.25 79 SER A C 1
ATOM 650 O O . SER A 1 79 ? 9.239 2.307 -35.444 1.00 91.25 79 SER A O 1
ATOM 652 N N . THR A 1 80 ? 9.942 0.728 -36.877 1.00 91.25 80 THR A N 1
ATOM 653 C CA . THR A 1 80 ? 8.986 -0.295 -36.437 1.00 91.25 80 THR A CA 1
ATOM 654 C C . THR A 1 80 ? 9.215 -0.680 -34.977 1.00 91.25 80 THR A C 1
ATOM 656 O O . THR A 1 80 ? 8.251 -0.775 -34.216 1.00 91.25 80 THR A O 1
ATOM 659 N N . MET A 1 81 ? 10.473 -0.859 -34.564 1.00 89.00 81 MET A N 1
ATOM 660 C CA . MET A 1 81 ? 10.838 -1.133 -33.171 1.00 89.00 81 MET A CA 1
ATOM 661 C C . MET A 1 81 ? 10.396 0.001 -32.243 1.00 89.00 81 MET A C 1
ATOM 663 O O . MET A 1 81 ? 9.679 -0.255 -31.278 1.00 89.00 81 MET A O 1
ATOM 667 N N . ILE A 1 82 ? 10.734 1.252 -32.575 1.00 88.81 82 ILE A N 1
ATOM 668 C CA . ILE A 1 82 ? 10.323 2.441 -31.811 1.00 88.81 82 ILE A CA 1
ATOM 669 C C . ILE A 1 82 ? 8.794 2.540 -31.735 1.00 88.81 82 ILE A C 1
ATOM 671 O O . ILE A 1 82 ? 8.230 2.800 -30.675 1.00 88.81 82 ILE A O 1
ATOM 675 N N . GLY A 1 83 ? 8.095 2.298 -32.846 1.00 89.81 83 GLY A N 1
ATOM 676 C CA . GLY A 1 83 ? 6.635 2.322 -32.882 1.00 89.81 83 GLY A CA 1
ATOM 677 C C . GLY A 1 83 ? 6.005 1.257 -31.981 1.00 89.81 83 GLY A C 1
ATOM 678 O O . GLY A 1 83 ? 5.035 1.538 -31.277 1.00 89.81 83 GLY A O 1
ATOM 679 N N . ARG A 1 84 ? 6.560 0.038 -31.963 1.00 91.19 84 ARG A N 1
ATOM 680 C CA . ARG A 1 84 ? 6.101 -1.052 -31.086 1.00 91.19 84 ARG A CA 1
ATOM 681 C C . ARG A 1 84 ? 6.338 -0.730 -29.611 1.00 91.19 84 ARG A C 1
ATOM 683 O O . ARG A 1 84 ? 5.403 -0.849 -28.817 1.00 91.19 84 ARG A O 1
ATOM 690 N N . THR A 1 85 ? 7.542 -0.286 -29.249 1.00 85.94 85 THR A N 1
ATOM 691 C CA . THR A 1 85 ? 7.880 0.052 -27.857 1.00 85.94 85 THR A CA 1
ATOM 692 C C . THR A 1 85 ? 7.051 1.225 -27.351 1.00 85.94 85 THR A C 1
ATOM 694 O O . THR A 1 85 ? 6.509 1.156 -26.250 1.00 85.94 85 THR A O 1
ATOM 697 N N . TRP A 1 86 ? 6.856 2.257 -28.177 1.00 90.56 86 TRP A N 1
ATOM 698 C CA . TRP A 1 86 ? 6.018 3.402 -27.835 1.00 90.56 86 TRP A CA 1
ATOM 699 C C . TRP A 1 86 ? 4.561 3.010 -27.584 1.00 90.56 86 TRP A C 1
ATOM 701 O O . TRP A 1 86 ? 3.992 3.402 -26.566 1.00 90.56 86 TRP A O 1
ATOM 711 N N . ARG A 1 87 ? 3.953 2.210 -28.472 1.00 91.00 87 ARG A N 1
ATOM 712 C CA . ARG A 1 87 ? 2.568 1.739 -28.288 1.00 91.00 87 ARG A CA 1
ATOM 713 C C . ARG A 1 87 ? 2.422 0.900 -27.021 1.00 91.00 87 ARG A C 1
ATOM 715 O O . ARG A 1 87 ? 1.470 1.106 -26.273 1.00 91.00 87 ARG A O 1
ATOM 722 N N . SER A 1 88 ? 3.375 0.003 -26.761 1.00 90.81 88 SER A N 1
ATOM 723 C CA . SER A 1 88 ? 3.395 -0.805 -25.537 1.00 90.81 88 SER A CA 1
ATOM 724 C C . SER A 1 88 ? 3.473 0.083 -24.294 1.00 90.81 88 SER A C 1
ATOM 726 O O . SER A 1 88 ? 2.579 0.037 -23.449 1.00 90.81 88 SER A O 1
ATOM 728 N N . TRP A 1 89 ? 4.458 0.982 -24.230 1.00 90.56 89 TRP A N 1
ATOM 729 C CA . TRP A 1 89 ? 4.609 1.932 -23.128 1.00 90.56 89 TRP A CA 1
ATOM 730 C C . TRP A 1 89 ? 3.360 2.797 -22.923 1.00 90.56 89 TRP A C 1
ATOM 732 O O . TRP A 1 89 ? 2.908 2.978 -21.793 1.00 90.56 89 TRP A O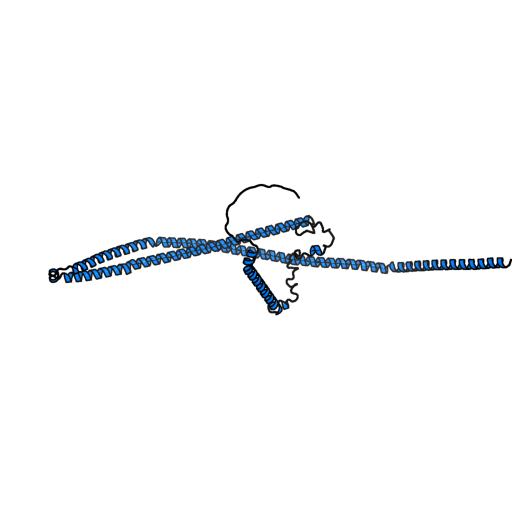 1
ATOM 742 N N . TYR A 1 90 ? 2.771 3.305 -24.008 1.00 92.62 90 TYR A N 1
ATOM 743 C CA . TYR A 1 90 ? 1.565 4.125 -23.945 1.00 92.62 90 TYR A CA 1
ATOM 744 C C . TYR A 1 90 ? 0.377 3.327 -23.397 1.00 92.62 90 TYR A C 1
ATOM 746 O O . TYR A 1 90 ? -0.315 3.805 -22.500 1.00 92.62 90 TYR A O 1
ATOM 754 N N . SER A 1 91 ? 0.180 2.090 -23.864 1.00 90.88 91 SER A N 1
ATOM 755 C CA . SER A 1 91 ? -0.879 1.208 -23.361 1.00 90.88 91 SER A CA 1
ATOM 756 C C . SER A 1 91 ? -0.709 0.889 -21.873 1.00 90.88 91 SER A C 1
ATOM 758 O O . SER A 1 91 ? -1.665 1.005 -21.109 1.00 90.88 91 SER A O 1
ATOM 760 N N . GLN A 1 92 ? 0.517 0.583 -21.431 1.00 91.75 92 GLN A N 1
ATOM 761 C CA . GLN A 1 92 ? 0.829 0.321 -20.026 1.00 91.75 92 GLN A CA 1
ATOM 762 C C . GLN A 1 92 ? 0.595 1.560 -19.169 1.00 91.75 92 GLN A C 1
ATOM 764 O O . GLN A 1 92 ? -0.011 1.467 -18.107 1.00 91.75 92 GLN A O 1
ATOM 769 N N . ARG A 1 93 ? 1.021 2.735 -19.641 1.00 90.25 93 ARG A N 1
ATOM 770 C CA . ARG A 1 93 ? 0.790 4.002 -18.947 1.00 90.25 93 ARG A CA 1
ATOM 771 C C . ARG A 1 93 ? -0.701 4.286 -18.779 1.00 90.25 93 ARG A C 1
ATOM 773 O O . ARG A 1 93 ? -1.113 4.673 -17.690 1.00 90.25 93 ARG A O 1
ATOM 780 N N . THR A 1 94 ? -1.491 4.107 -19.834 1.00 93.94 94 THR A N 1
ATOM 781 C CA . THR A 1 94 ? -2.943 4.329 -19.800 1.00 93.94 94 THR A CA 1
ATOM 782 C C . THR A 1 94 ? -3.633 3.330 -18.877 1.00 93.94 94 THR A C 1
ATOM 784 O O . THR A 1 94 ? -4.413 3.739 -18.022 1.00 93.94 94 THR A O 1
ATOM 787 N N . ARG A 1 95 ? -3.292 2.039 -18.977 1.00 94.56 95 ARG A N 1
ATOM 788 C CA . ARG A 1 95 ? -3.810 0.994 -18.086 1.00 94.56 95 ARG A CA 1
ATOM 789 C C . ARG A 1 95 ? -3.474 1.280 -16.625 1.00 94.56 95 ARG A C 1
ATOM 791 O O . ARG A 1 95 ? -4.364 1.238 -15.789 1.00 94.56 95 ARG A O 1
ATOM 798 N N . ASN A 1 96 ? -2.210 1.574 -16.323 1.00 90.06 96 ASN A N 1
ATOM 799 C CA . ASN A 1 96 ? -1.772 1.841 -14.955 1.00 90.06 96 ASN A CA 1
ATOM 800 C C . ASN A 1 96 ? -2.476 3.080 -14.395 1.00 90.06 96 ASN A C 1
ATOM 802 O O . ASN A 1 96 ? -2.950 3.035 -13.273 1.00 90.06 96 ASN A O 1
ATOM 806 N N . ARG A 1 97 ? -2.655 4.136 -15.201 1.00 90.50 97 ARG A N 1
ATOM 807 C CA . ARG A 1 97 ? -3.450 5.303 -14.799 1.00 90.50 97 ARG A CA 1
ATOM 808 C C . ARG A 1 97 ? -4.895 4.929 -14.446 1.00 90.50 97 ARG A C 1
ATOM 810 O O . ARG A 1 97 ? -5.396 5.391 -13.433 1.00 90.50 97 ARG A O 1
ATOM 817 N N . MET A 1 98 ? -5.560 4.112 -15.266 1.00 94.44 98 MET A N 1
ATOM 818 C CA . MET A 1 98 ? -6.930 3.661 -14.979 1.00 94.44 98 MET A CA 1
ATOM 819 C C . MET A 1 98 ? -6.996 2.781 -13.723 1.00 94.44 98 MET A C 1
ATOM 821 O O . MET A 1 98 ? -7.948 2.884 -12.956 1.00 94.44 98 MET A O 1
ATOM 825 N N . MET A 1 99 ? -5.996 1.920 -13.507 1.00 93.81 99 MET A N 1
ATOM 826 C CA . MET A 1 99 ? -5.883 1.119 -12.284 1.00 93.81 99 MET A CA 1
ATOM 827 C C . MET A 1 99 ? -5.696 2.010 -11.055 1.00 93.81 99 MET A C 1
ATOM 829 O O . MET A 1 99 ? -6.427 1.834 -10.088 1.00 93.81 99 MET A O 1
ATOM 833 N N . ASP A 1 100 ? -4.805 3.001 -11.135 1.00 90.00 100 ASP A N 1
ATOM 834 C CA . ASP A 1 100 ? -4.571 3.977 -10.068 1.00 90.00 100 ASP A CA 1
ATOM 835 C C . ASP A 1 100 ? -5.859 4.757 -9.741 1.00 90.00 100 ASP A C 1
ATOM 837 O O . ASP A 1 100 ? -6.238 4.870 -8.580 1.00 90.00 100 ASP A O 1
ATOM 841 N N . GLU A 1 101 ? -6.568 5.264 -10.758 1.00 91.94 101 GLU A N 1
ATOM 842 C CA . GLU A 1 101 ? -7.826 6.009 -10.585 1.00 91.94 101 GLU A CA 1
ATOM 843 C C . GLU A 1 101 ? -8.922 5.145 -9.937 1.00 91.94 101 GLU A C 1
ATOM 845 O O . GLU A 1 101 ? -9.668 5.626 -9.077 1.00 91.94 101 GLU A O 1
ATOM 850 N N . ARG A 1 102 ? -9.005 3.863 -10.320 1.00 94.88 102 ARG A N 1
ATOM 851 C CA . ARG A 1 102 ? -9.942 2.894 -9.738 1.00 94.88 102 ARG A CA 1
ATOM 852 C C . ARG A 1 102 ? -9.594 2.574 -8.285 1.00 94.88 102 ARG A C 1
ATOM 854 O O . ARG A 1 102 ? -10.481 2.582 -7.439 1.00 94.88 102 ARG A O 1
ATOM 861 N N . GLU A 1 103 ? -8.325 2.306 -7.996 1.00 91.75 103 GLU A N 1
ATOM 862 C CA . GLU A 1 103 ? -7.834 2.012 -6.647 1.00 91.75 103 GLU A CA 1
ATOM 863 C C . GLU A 1 103 ? -8.039 3.208 -5.703 1.00 91.75 103 GLU A C 1
ATOM 865 O O . GLU A 1 103 ? -8.563 3.045 -4.602 1.00 91.75 103 GLU A O 1
ATOM 870 N N . ASP A 1 104 ? -7.729 4.425 -6.160 1.00 91.06 104 ASP A N 1
ATOM 871 C CA . ASP A 1 104 ? -8.005 5.663 -5.423 1.00 91.06 104 ASP A CA 1
ATOM 872 C C . ASP A 1 104 ? -9.513 5.881 -5.214 1.00 91.06 104 ASP A C 1
ATOM 874 O O . ASP A 1 104 ? -9.936 6.464 -4.213 1.00 91.06 104 ASP A O 1
ATOM 878 N N . GLY A 1 105 ? -10.343 5.459 -6.173 1.00 94.44 105 GLY A N 1
ATOM 879 C CA . GLY A 1 105 ? -11.798 5.408 -6.034 1.00 94.44 105 GLY A CA 1
ATOM 880 C C . GLY A 1 105 ? -12.216 4.522 -4.864 1.00 94.44 105 GLY A C 1
ATOM 881 O O . GLY A 1 105 ? -12.824 5.021 -3.918 1.00 94.44 105 GLY A O 1
ATOM 882 N N . TYR A 1 106 ? -11.801 3.254 -4.884 1.00 94.81 106 TYR A N 1
ATOM 883 C CA . TYR A 1 106 ? -12.136 2.286 -3.838 1.00 94.81 106 TYR A CA 1
ATOM 884 C C . TYR A 1 106 ? -11.636 2.693 -2.460 1.00 94.81 106 TYR A C 1
ATOM 886 O O . TYR A 1 106 ? -12.393 2.610 -1.500 1.00 94.81 106 TYR A O 1
ATOM 894 N N . ARG A 1 107 ? -10.405 3.201 -2.343 1.00 92.75 107 ARG A N 1
ATOM 895 C CA . ARG A 1 107 ? -9.905 3.676 -1.045 1.00 92.75 107 ARG A CA 1
ATOM 896 C C . ARG A 1 107 ? -10.697 4.859 -0.510 1.00 92.75 107 ARG A C 1
ATOM 898 O O . ARG A 1 107 ? -10.978 4.922 0.679 1.00 92.75 107 ARG A O 1
ATOM 905 N N . ARG A 1 108 ? -11.091 5.804 -1.371 1.00 93.75 108 ARG A N 1
ATOM 906 C CA . ARG A 1 108 ? -11.942 6.927 -0.943 1.00 93.75 108 ARG A CA 1
ATOM 907 C C . ARG A 1 108 ? -13.308 6.452 -0.465 1.00 93.75 108 ARG A C 1
ATOM 909 O O . ARG A 1 108 ? -13.823 7.018 0.492 1.00 93.75 108 ARG A O 1
ATOM 916 N N . GLU A 1 109 ? -13.896 5.466 -1.132 1.00 96.56 109 GLU A N 1
ATOM 917 C CA . GLU A 1 109 ? -15.149 4.846 -0.693 1.00 96.56 109 GLU A CA 1
ATOM 918 C C . GLU A 1 109 ? -14.965 4.118 0.638 1.00 96.56 109 GLU A C 1
ATOM 920 O O . GLU A 1 109 ? -15.735 4.354 1.560 1.00 96.56 109 GLU A O 1
ATOM 925 N N . TYR A 1 110 ? -13.893 3.341 0.784 1.00 96.62 110 TYR A N 1
ATOM 926 C CA . TYR A 1 110 ? -13.583 2.619 2.014 1.00 96.62 110 TYR A CA 1
ATOM 927 C C . TYR A 1 110 ? -13.369 3.556 3.210 1.00 96.62 110 TYR A C 1
ATOM 929 O O . TYR A 1 110 ? -13.991 3.368 4.250 1.00 96.62 110 TYR A O 1
ATOM 937 N N . ILE A 1 111 ? -12.596 4.636 3.043 1.00 96.50 111 ILE A N 1
ATOM 938 C CA . ILE A 1 111 ? -12.427 5.670 4.078 1.00 96.50 111 ILE A CA 1
ATOM 939 C C . ILE A 1 111 ? -13.782 6.275 4.472 1.00 96.50 111 ILE A C 1
ATOM 941 O O . ILE A 1 111 ? -14.035 6.479 5.656 1.00 96.50 111 ILE A O 1
ATOM 945 N N . LYS A 1 112 ? -14.673 6.546 3.507 1.00 97.19 112 LYS A N 1
ATOM 946 C CA . LYS A 1 112 ? -16.026 7.049 3.807 1.00 97.19 112 LYS A CA 1
ATOM 947 C C . LYS A 1 112 ? -16.854 6.032 4.587 1.00 97.19 112 LYS A C 1
ATOM 949 O O . LYS A 1 112 ? -17.568 6.431 5.501 1.00 97.19 112 LYS A O 1
ATOM 954 N N . THR A 1 113 ? -16.762 4.750 4.242 1.00 97.75 113 THR A N 1
ATOM 955 C CA . THR A 1 113 ? -17.433 3.677 4.982 1.00 97.75 113 THR A CA 1
ATOM 956 C C . THR A 1 113 ? -16.921 3.604 6.417 1.00 97.75 113 THR A C 1
ATOM 958 O O . THR A 1 113 ? -17.735 3.632 7.332 1.00 97.75 113 THR A O 1
ATOM 961 N N . LEU A 1 114 ? -15.601 3.640 6.629 1.00 96.88 114 LEU A N 1
ATOM 962 C CA . LEU A 1 114 ? -15.006 3.665 7.970 1.00 96.88 114 LEU A CA 1
ATOM 963 C C . LEU A 1 114 ? -15.438 4.897 8.778 1.00 96.88 114 LEU A C 1
ATOM 965 O O . LEU A 1 114 ? -15.733 4.779 9.961 1.00 96.88 114 LEU A O 1
ATOM 969 N N . MET A 1 115 ? -15.529 6.074 8.147 1.00 96.81 115 MET A N 1
ATOM 970 C CA . MET A 1 115 ? -16.058 7.276 8.804 1.00 96.81 115 MET A CA 1
ATOM 971 C C . MET A 1 115 ? -17.519 7.104 9.234 1.00 96.81 115 MET A C 1
ATOM 973 O O . MET A 1 115 ? -17.866 7.445 10.360 1.00 96.81 115 MET A O 1
ATOM 977 N N . ALA A 1 116 ? -18.365 6.551 8.364 1.00 97.62 116 ALA A N 1
ATOM 978 C CA . ALA A 1 116 ? -19.765 6.298 8.693 1.00 97.62 116 ALA A CA 1
ATOM 979 C C . ALA A 1 116 ? -19.916 5.239 9.802 1.00 97.62 116 ALA A C 1
ATOM 981 O O . ALA A 1 116 ? -20.778 5.371 10.671 1.00 97.62 116 ALA A O 1
ATOM 982 N N . GLU A 1 117 ? -19.074 4.202 9.800 1.00 96.69 117 GLU A N 1
ATOM 983 C CA . GLU A 1 117 ? -19.035 3.179 10.851 1.00 96.69 117 GLU A CA 1
ATOM 984 C C . GLU A 1 117 ? -18.578 3.748 12.198 1.00 96.69 117 GLU A C 1
ATOM 986 O O . GLU A 1 117 ? -19.149 3.404 13.236 1.00 96.69 117 GLU A O 1
ATOM 991 N N . GLU A 1 118 ? -17.587 4.641 12.195 1.00 95.38 118 GLU A N 1
ATOM 992 C CA . GLU A 1 118 ? -17.136 5.372 13.381 1.00 95.38 118 GLU A CA 1
ATOM 993 C C . GLU A 1 118 ? -18.263 6.230 13.960 1.00 95.38 118 GLU A C 1
ATOM 995 O O . GLU A 1 118 ? -18.599 6.072 15.132 1.00 95.38 118 GLU A O 1
ATOM 1000 N N . GLU A 1 119 ? -18.909 7.060 13.135 1.00 96.31 119 GLU A N 1
ATOM 1001 C CA . GLU A 1 119 ? -20.038 7.902 13.551 1.00 96.31 119 GLU A CA 1
ATOM 1002 C C . GLU A 1 119 ? -21.197 7.066 14.114 1.00 96.31 119 GLU A C 1
ATOM 1004 O O . GLU A 1 119 ? -21.766 7.390 15.161 1.00 96.31 119 GLU A O 1
ATOM 1009 N N . TRP A 1 120 ? -21.543 5.961 13.447 1.00 96.62 120 TRP A N 1
ATOM 1010 C CA . TRP A 1 120 ? -22.581 5.048 13.923 1.00 96.62 120 TRP A CA 1
ATOM 1011 C C . TRP A 1 120 ? -22.211 4.426 15.274 1.00 96.62 120 TRP A C 1
ATOM 1013 O O . TRP A 1 120 ? -23.050 4.349 16.176 1.00 96.62 120 TRP A O 1
ATOM 1023 N N . SER A 1 121 ? -20.956 4.014 15.441 1.00 94.88 121 SER A N 1
ATOM 1024 C CA . SER A 1 121 ? -20.470 3.388 16.672 1.00 94.88 121 SER A CA 1
ATOM 1025 C C . SER A 1 121 ? -20.422 4.377 17.837 1.00 94.88 121 SER A C 1
ATOM 1027 O O . SER A 1 121 ? -20.833 4.037 18.945 1.00 94.88 121 SER A O 1
ATOM 1029 N N . GLU A 1 122 ? -20.016 5.625 17.594 1.00 95.38 122 GLU A N 1
ATOM 1030 C CA . GLU A 1 122 ? -20.067 6.700 18.593 1.00 95.38 122 GLU A CA 1
ATOM 1031 C C . GLU A 1 122 ? -21.508 6.982 19.047 1.00 95.38 122 GLU A C 1
ATOM 1033 O O . GLU A 1 122 ? -21.777 7.131 20.244 1.00 95.38 122 GLU A O 1
ATOM 1038 N N . GLN A 1 123 ? -22.472 6.962 18.121 1.00 96.31 123 GLN A N 1
ATOM 1039 C CA . GLN A 1 123 ? -23.891 7.054 18.473 1.00 96.31 123 GLN A CA 1
ATOM 1040 C C . GLN A 1 123 ? -24.359 5.856 19.311 1.00 96.31 123 GLN A C 1
ATOM 1042 O O . GLN A 1 123 ? -25.141 6.035 20.250 1.00 96.31 123 GLN A O 1
ATOM 1047 N N . GLN A 1 124 ? -23.896 4.636 19.010 1.00 94.75 124 GLN A N 1
ATOM 1048 C CA . GLN A 1 124 ? -24.209 3.459 19.827 1.00 94.75 124 GLN A CA 1
ATOM 1049 C C . GLN A 1 124 ? -23.638 3.576 21.241 1.00 94.75 124 GLN A C 1
ATOM 1051 O O . GLN A 1 124 ? -24.372 3.313 22.194 1.00 94.75 124 GLN A O 1
ATOM 1056 N N . ILE A 1 125 ? -22.390 4.028 21.391 1.00 95.56 125 ILE A N 1
ATOM 1057 C CA . ILE A 1 125 ? -21.774 4.299 22.698 1.00 95.56 125 ILE A CA 1
ATOM 1058 C C . ILE A 1 125 ? -22.626 5.303 23.476 1.00 95.56 125 ILE A C 1
ATOM 1060 O O . ILE A 1 125 ? -23.073 4.992 24.579 1.00 95.56 125 ILE A O 1
ATOM 1064 N N . SER A 1 126 ? -22.977 6.442 22.868 1.00 96.62 126 SER A N 1
ATOM 1065 C CA . SER A 1 126 ? -23.827 7.447 23.521 1.00 96.62 126 SER A CA 1
ATOM 1066 C C . SER A 1 126 ? -25.193 6.878 23.933 1.00 96.62 126 SER A C 1
ATOM 1068 O O . SER A 1 126 ? -25.712 7.171 25.012 1.00 96.62 126 SER A O 1
ATOM 1070 N N . ASN A 1 127 ? -25.790 6.012 23.110 1.00 95.94 127 ASN A N 1
ATOM 1071 C CA . ASN A 1 127 ? -27.046 5.339 23.444 1.00 95.94 127 ASN A CA 1
ATOM 1072 C C . ASN A 1 127 ? -26.892 4.342 24.604 1.00 95.94 127 ASN A C 1
ATOM 1074 O O . ASN A 1 127 ? -27.794 4.247 25.443 1.00 95.94 127 ASN A O 1
ATOM 1078 N N . ILE A 1 128 ? -25.784 3.599 24.661 1.00 94.12 128 ILE A N 1
ATOM 1079 C CA . ILE A 1 128 ? -25.456 2.681 25.759 1.00 94.12 128 ILE A CA 1
ATOM 1080 C C . ILE A 1 128 ? -25.255 3.474 27.051 1.00 94.12 128 ILE A C 1
ATOM 1082 O O . ILE A 1 128 ? -25.894 3.143 28.048 1.00 94.12 128 ILE A O 1
ATOM 1086 N N . GLU A 1 129 ? -24.479 4.556 27.021 1.00 94.12 129 GLU A N 1
ATOM 1087 C CA . GLU A 1 129 ? -24.242 5.449 28.162 1.00 94.12 129 GLU A CA 1
ATOM 1088 C C . GLU A 1 129 ? -25.544 6.068 28.682 1.00 94.12 129 GLU A C 1
ATOM 1090 O O . GLU A 1 129 ? -25.827 6.016 29.878 1.00 94.12 129 GLU A O 1
ATOM 1095 N N . ARG A 1 130 ? -26.413 6.568 27.791 1.00 95.06 130 ARG A N 1
ATOM 1096 C CA . ARG A 1 130 ? -27.741 7.084 28.174 1.00 95.06 130 ARG A CA 1
ATOM 1097 C C . ARG A 1 130 ? -28.604 6.011 28.839 1.00 95.06 130 ARG A C 1
ATOM 1099 O O . ARG A 1 130 ? -29.287 6.280 29.829 1.00 95.06 130 ARG A O 1
ATOM 1106 N N . ARG A 1 131 ? -28.600 4.784 28.304 1.00 93.75 131 ARG A N 1
ATOM 1107 C CA . ARG A 1 131 ? -29.341 3.649 28.885 1.00 93.75 131 ARG A CA 1
ATOM 1108 C C . ARG A 1 131 ? -28.751 3.214 30.225 1.00 93.75 131 ARG A C 1
ATOM 1110 O O . ARG A 1 131 ? -29.517 2.837 31.110 1.00 93.75 131 ARG A O 1
ATOM 1117 N N . PHE A 1 132 ? -27.431 3.266 30.368 1.00 92.50 132 PHE A N 1
ATOM 1118 C CA . PHE A 1 132 ? -26.715 2.979 31.604 1.00 92.50 132 PHE A CA 1
ATOM 1119 C C . PHE A 1 132 ? -27.062 4.005 32.688 1.00 92.50 132 PHE A C 1
ATOM 1121 O O . PHE A 1 132 ? -27.539 3.618 33.754 1.00 92.50 132 PHE A O 1
ATOM 1128 N N . ALA A 1 133 ? -26.976 5.300 32.367 1.00 91.88 133 ALA A N 1
ATOM 1129 C CA . ALA A 1 133 ? -27.348 6.395 33.260 1.00 91.88 133 ALA A CA 1
ATOM 1130 C C . ALA A 1 133 ? -28.809 6.288 33.729 1.00 91.88 133 ALA A C 1
ATOM 1132 O O . ALA A 1 133 ? -29.093 6.409 34.917 1.00 91.88 133 ALA A O 1
ATOM 1133 N N . LYS A 1 134 ? -29.746 5.957 32.826 1.00 93.88 134 LYS A N 1
ATOM 1134 C CA . LYS A 1 134 ? -31.167 5.773 33.180 1.00 93.88 134 LYS A CA 1
ATOM 1135 C C . LYS A 1 134 ? -31.407 4.620 34.163 1.00 93.88 134 LYS A C 1
ATOM 1137 O O . LYS A 1 134 ? -32.402 4.629 34.887 1.00 93.88 134 LYS A O 1
ATOM 1142 N N . LYS A 1 135 ? -30.558 3.589 34.158 1.00 90.00 135 LYS A N 1
ATOM 1143 C CA . LYS A 1 135 ? -30.718 2.433 35.051 1.00 90.00 135 LYS A CA 1
ATOM 1144 C C . LYS A 1 135 ? -30.238 2.698 36.472 1.00 90.00 135 LYS A C 1
ATOM 1146 O O . LYS A 1 135 ? -30.717 1.983 37.357 1.00 90.00 135 LYS A O 1
ATOM 1151 N N . ASP A 1 136 ? -29.363 3.686 36.660 1.00 92.00 136 ASP A N 1
ATOM 1152 C CA . ASP A 1 136 ? -28.810 4.110 37.949 1.00 92.00 136 ASP A CA 1
ATOM 1153 C C . ASP A 1 136 ? -28.333 2.920 38.802 1.00 92.00 136 ASP A C 1
ATOM 1155 O O . ASP A 1 136 ? -28.847 2.629 39.884 1.00 92.00 136 ASP A O 1
ATOM 1159 N N . PHE A 1 137 ? -27.399 2.139 38.248 1.00 90.75 137 PHE A N 1
ATOM 1160 C CA . PHE A 1 137 ? -26.851 0.975 38.947 1.00 90.75 137 PHE A CA 1
ATOM 1161 C C . PHE A 1 137 ? -26.070 1.378 40.200 1.00 90.75 137 PHE A C 1
ATOM 1163 O O . PHE A 1 137 ? -26.191 0.685 41.205 1.00 90.75 137 PHE A O 1
ATOM 1170 N N . HIS A 1 138 ? -25.334 2.493 40.164 1.00 90.75 138 HIS A N 1
ATOM 1171 C CA . HIS A 1 138 ? -24.574 2.989 41.313 1.00 90.75 138 HIS A CA 1
ATOM 1172 C C . HIS A 1 138 ? -25.492 3.397 42.467 1.00 90.75 138 HIS A C 1
ATOM 1174 O O . HIS A 1 138 ? -25.338 2.859 43.560 1.00 90.75 138 HIS A O 1
ATOM 1180 N N . GLY A 1 139 ? -26.516 4.225 42.219 1.00 92.81 139 GLY A N 1
ATOM 1181 C CA . GLY A 1 139 ? -27.453 4.626 43.270 1.00 92.81 139 GLY A CA 1
ATOM 1182 C C . GLY A 1 139 ? -28.235 3.445 43.854 1.00 92.81 139 GLY A C 1
ATOM 1183 O O . GLY A 1 139 ? -28.473 3.379 45.060 1.00 92.81 139 GLY A O 1
ATOM 1184 N N . LYS A 1 140 ? -28.601 2.453 43.028 1.00 92.62 140 LYS A N 1
ATOM 1185 C CA . LYS A 1 140 ? -29.234 1.211 43.513 1.00 92.62 140 LYS A CA 1
ATOM 1186 C C . LYS A 1 140 ? -28.288 0.345 44.336 1.00 92.62 140 LYS A C 1
ATOM 1188 O O . LYS A 1 140 ? -28.726 -0.245 45.320 1.00 92.62 140 LYS A O 1
ATOM 1193 N N . LEU A 1 141 ? -27.028 0.246 43.921 1.00 93.75 141 LEU A N 1
ATOM 1194 C CA . LEU A 1 141 ? -26.014 -0.536 44.615 1.00 93.75 141 LEU A CA 1
ATOM 1195 C C . LEU A 1 141 ? -25.711 0.064 45.987 1.00 93.75 141 LEU A C 1
ATOM 1197 O O . LEU A 1 141 ? -25.678 -0.677 46.960 1.00 93.75 141 LEU A O 1
ATOM 1201 N N . GLU A 1 142 ? -25.547 1.384 46.073 1.00 94.00 142 GLU A N 1
ATOM 1202 C CA . GLU A 1 142 ? -25.314 2.089 47.338 1.00 94.00 142 GLU A CA 1
ATOM 1203 C C . GLU A 1 142 ? -26.465 1.880 48.319 1.00 94.00 142 GLU A C 1
ATOM 1205 O O . GLU A 1 142 ? -26.230 1.443 49.442 1.00 94.00 142 GLU A O 1
ATOM 1210 N N . ARG A 1 143 ? -27.716 2.079 47.879 1.00 93.56 143 ARG A N 1
ATOM 1211 C CA . ARG A 1 143 ? -28.896 1.833 48.727 1.00 93.56 143 ARG A CA 1
ATOM 1212 C C . ARG A 1 143 ? -28.943 0.394 49.231 1.00 93.56 143 ARG A C 1
ATOM 1214 O O . ARG A 1 143 ? -29.139 0.168 50.413 1.00 93.56 143 ARG A O 1
ATOM 1221 N N . LYS A 1 144 ? -28.715 -0.584 48.350 1.00 92.75 144 LYS A N 1
ATOM 1222 C CA . LYS A 1 144 ? -28.772 -2.004 48.724 1.00 92.75 144 LYS A CA 1
ATOM 1223 C C . LYS A 1 144 ? -27.602 -2.452 49.594 1.00 92.75 144 LYS A C 1
ATOM 1225 O O . LYS A 1 144 ? -27.782 -3.339 50.421 1.00 92.75 144 LYS A O 1
ATOM 1230 N N . ARG A 1 145 ? -26.426 -1.842 49.432 1.00 93.06 145 ARG A N 1
ATOM 1231 C CA . ARG A 1 145 ? -25.289 -2.037 50.339 1.00 93.06 145 ARG A CA 1
ATOM 1232 C C . ARG A 1 145 ? -25.567 -1.441 51.713 1.00 93.06 145 ARG A C 1
ATOM 1234 O O . ARG A 1 145 ? -25.213 -2.076 52.697 1.00 93.06 145 ARG A O 1
ATOM 1241 N N . GLN A 1 146 ? -26.228 -0.286 51.776 1.00 94.12 146 GLN A N 1
ATOM 1242 C CA . GLN A 1 146 ? -26.667 0.289 53.045 1.00 94.12 146 GLN A CA 1
ATOM 1243 C C . GLN A 1 146 ? -27.706 -0.609 53.725 1.00 94.12 146 GLN A C 1
ATOM 1245 O O . GLN A 1 146 ? -27.500 -0.980 54.871 1.00 94.12 146 GLN A O 1
ATOM 1250 N N . ASP A 1 147 ? -28.738 -1.060 52.998 1.00 91.19 147 ASP A N 1
ATOM 1251 C CA . ASP A 1 147 ? -29.730 -2.011 53.527 1.00 91.19 147 ASP A CA 1
ATOM 1252 C C . ASP A 1 147 ? -29.043 -3.272 54.085 1.00 91.19 147 ASP A C 1
ATOM 1254 O O . ASP A 1 147 ? -29.373 -3.750 55.168 1.00 91.19 147 ASP A O 1
ATOM 1258 N N . GLN A 1 148 ? -28.064 -3.816 53.349 1.00 92.62 148 GLN A N 1
ATOM 1259 C CA . GLN A 1 148 ? -27.289 -4.970 53.796 1.00 92.62 148 GLN A CA 1
ATOM 1260 C C . GLN A 1 148 ? -26.518 -4.654 55.086 1.00 92.62 148 GLN A C 1
ATOM 1262 O O . GLN A 1 148 ? -26.610 -5.419 56.044 1.00 92.62 148 GLN A O 1
ATOM 1267 N N . HIS A 1 149 ? -25.805 -3.530 55.133 1.00 93.88 149 HIS A N 1
ATOM 1268 C CA . HIS A 1 149 ? -25.048 -3.099 56.305 1.00 93.88 149 HIS A CA 1
ATOM 1269 C C . HIS A 1 149 ? -25.945 -2.926 57.538 1.00 93.88 149 HIS A C 1
ATOM 1271 O O . HIS A 1 149 ? -25.636 -3.459 58.600 1.00 93.88 149 HIS A O 1
ATOM 1277 N N . ASP A 1 150 ? -27.095 -2.270 57.390 1.00 93.31 150 ASP A N 1
ATOM 1278 C CA . ASP A 1 150 ? -28.046 -2.049 58.483 1.00 93.31 150 ASP A CA 1
ATOM 1279 C C . ASP A 1 150 ? -28.593 -3.387 59.022 1.00 93.31 150 ASP A C 1
ATOM 1281 O O . ASP A 1 150 ? -28.724 -3.579 60.235 1.00 93.31 150 ASP A O 1
ATOM 1285 N N . THR A 1 151 ? -28.861 -4.364 58.141 1.00 91.69 151 THR A N 1
ATOM 1286 C CA . THR A 1 151 ? -29.251 -5.718 58.580 1.00 91.69 151 THR A CA 1
ATOM 1287 C C . THR A 1 151 ? -28.115 -6.472 59.268 1.00 91.69 151 THR A C 1
ATOM 1289 O O . THR A 1 151 ? -28.363 -7.191 60.237 1.00 91.69 151 THR A O 1
ATOM 1292 N N . GLU A 1 152 ? -26.870 -6.304 58.819 1.00 92.38 152 GLU A N 1
ATOM 1293 C CA . GLU A 1 152 ? -25.692 -6.899 59.453 1.00 92.38 152 GLU A CA 1
ATOM 1294 C C . GLU A 1 152 ? -25.464 -6.319 60.856 1.00 92.38 152 GLU A C 1
ATOM 1296 O O . GLU A 1 152 ? -25.259 -7.081 61.805 1.00 92.38 152 GLU A O 1
ATOM 1301 N N . GLU A 1 153 ? -25.589 -5.000 61.026 1.00 94.06 153 GLU A N 1
ATOM 1302 C CA . GLU A 1 153 ? -25.539 -4.343 62.337 1.00 94.06 153 GLU A CA 1
ATOM 1303 C C . GLU A 1 153 ? -26.651 -4.844 63.264 1.00 94.06 153 GLU A C 1
ATOM 1305 O O . GLU A 1 153 ? -26.391 -5.204 64.418 1.00 94.06 153 GLU A O 1
ATOM 1310 N N . TYR A 1 154 ? -27.877 -4.959 62.747 1.00 92.12 154 TYR A N 1
ATOM 1311 C CA . TYR A 1 154 ? -28.996 -5.508 63.506 1.00 92.12 154 TYR A CA 1
ATOM 1312 C C . TYR A 1 154 ? -28.737 -6.956 63.950 1.00 92.12 154 TYR A C 1
ATOM 1314 O O . TYR A 1 154 ? -28.975 -7.300 65.111 1.00 92.12 154 TYR A O 1
ATOM 1322 N N . ILE A 1 155 ? -28.197 -7.806 63.067 1.00 92.94 155 ILE A N 1
ATOM 1323 C CA . ILE A 1 155 ? -27.802 -9.182 63.405 1.00 92.94 155 ILE A CA 1
ATOM 1324 C C . ILE A 1 155 ? -26.756 -9.179 64.521 1.00 92.94 155 ILE A C 1
ATOM 1326 O O . ILE A 1 155 ? -26.899 -9.938 65.480 1.00 92.94 155 ILE A O 1
ATOM 1330 N N . ILE A 1 156 ? -25.731 -8.327 64.427 1.00 94.12 156 ILE A N 1
ATOM 1331 C CA . ILE A 1 156 ? -24.674 -8.212 65.440 1.00 94.12 156 ILE A CA 1
ATOM 1332 C C . ILE A 1 156 ? -25.269 -7.853 66.807 1.00 94.12 156 ILE A C 1
ATOM 1334 O O . ILE A 1 156 ? -24.885 -8.442 67.823 1.00 94.12 156 ILE A O 1
ATOM 1338 N N . ASP A 1 157 ? -26.226 -6.930 66.861 1.00 93.19 157 ASP A N 1
ATOM 1339 C CA . ASP A 1 157 ? -26.888 -6.565 68.113 1.00 93.19 157 ASP A CA 1
ATOM 1340 C C . ASP A 1 157 ? -27.761 -7.696 68.672 1.00 93.19 157 ASP A C 1
ATOM 1342 O O . ASP A 1 157 ? -27.709 -7.982 69.874 1.00 93.19 157 ASP A O 1
ATOM 1346 N N . GLN A 1 158 ? -28.478 -8.434 67.820 1.00 90.38 158 GLN A N 1
ATOM 1347 C CA . GLN A 1 158 ? -29.215 -9.623 68.261 1.00 90.38 158 GLN A CA 1
ATOM 1348 C C . GLN A 1 158 ? -28.286 -10.745 68.747 1.00 90.38 158 GLN A C 1
ATOM 1350 O O . GLN A 1 158 ? -28.599 -11.438 69.718 1.00 90.38 158 GLN A O 1
ATOM 1355 N N . GLU A 1 159 ? -27.108 -10.906 68.144 1.00 92.19 159 GLU A N 1
ATOM 1356 C CA . GLU A 1 159 ? -26.090 -11.840 68.627 1.00 92.19 159 GLU A CA 1
ATOM 1357 C C . GLU A 1 159 ? -25.525 -11.441 69.992 1.00 92.19 159 GLU A C 1
ATOM 1359 O O . GLU A 1 159 ? -25.293 -12.308 70.841 1.00 92.19 159 GLU A O 1
ATOM 1364 N N . LYS A 1 160 ? -25.304 -10.141 70.233 1.00 92.81 160 LYS A N 1
ATOM 1365 C CA . LYS A 1 160 ? -24.906 -9.638 71.557 1.00 92.81 160 LYS A CA 1
ATOM 1366 C C . LYS A 1 160 ? -25.983 -9.951 72.597 1.00 92.81 160 LYS A C 1
ATOM 1368 O O . LYS A 1 160 ? -25.643 -10.435 73.678 1.00 92.81 160 LYS A O 1
ATOM 1373 N N . ASN A 1 161 ? -27.259 -9.749 72.259 1.00 89.31 161 ASN A N 1
ATOM 1374 C CA . ASN A 1 161 ? -28.389 -10.087 73.129 1.00 89.31 161 ASN A CA 1
ATOM 1375 C C . ASN A 1 161 ? -28.440 -11.589 73.432 1.00 89.31 161 ASN A C 1
ATOM 1377 O O . ASN A 1 161 ? -28.562 -11.982 74.591 1.00 89.31 161 ASN A O 1
ATOM 1381 N N . LEU A 1 162 ? -28.261 -12.444 72.423 1.00 90.81 162 LEU A N 1
ATOM 1382 C CA . LEU A 1 162 ? -28.217 -13.894 72.610 1.00 90.81 162 LEU A CA 1
ATOM 1383 C C . LEU A 1 162 ? -27.064 -14.321 73.532 1.00 90.81 162 LEU A C 1
ATOM 1385 O O . LEU A 1 162 ? -27.279 -15.089 74.470 1.00 90.81 162 LEU A O 1
ATOM 1389 N N . LYS A 1 163 ? -25.862 -13.764 73.336 1.00 91.62 163 LYS A N 1
ATOM 1390 C CA . LYS A 1 163 ? -24.715 -13.982 74.236 1.00 91.62 163 LYS A CA 1
ATOM 1391 C C . LYS A 1 163 ? -24.998 -13.490 75.657 1.00 91.62 163 LYS A C 1
ATOM 1393 O O . LYS A 1 163 ? -24.516 -14.084 76.619 1.00 91.62 163 LYS A O 1
ATOM 1398 N N . HIS A 1 164 ? -25.764 -12.412 75.813 1.00 90.44 164 HIS A N 1
ATOM 1399 C CA . HIS A 1 164 ? -26.172 -11.918 77.126 1.00 90.44 164 HIS A CA 1
ATOM 1400 C C . HIS A 1 164 ? -27.109 -12.906 77.836 1.00 90.44 164 HIS A C 1
ATOM 1402 O O . HIS A 1 164 ? -26.860 -13.242 78.992 1.00 90.44 164 HIS A O 1
ATOM 1408 N N . ILE A 1 165 ? -28.109 -13.445 77.130 1.00 88.06 165 ILE A N 1
ATOM 1409 C CA . ILE A 1 165 ? -29.014 -14.493 77.640 1.00 88.06 165 ILE A CA 1
ATOM 1410 C C . ILE A 1 165 ? -28.216 -15.749 78.036 1.00 88.06 165 ILE A C 1
ATOM 1412 O O . ILE A 1 165 ? -28.456 -16.334 79.091 1.00 88.06 165 ILE A O 1
ATOM 1416 N N . GLU A 1 166 ? -27.218 -16.144 77.239 1.00 87.88 166 GLU A N 1
ATOM 1417 C CA . GLU A 1 166 ? -26.330 -17.270 77.567 1.00 87.88 166 GLU A CA 1
ATOM 1418 C C . GLU A 1 166 ? -25.511 -17.031 78.843 1.00 87.88 166 GLU A C 1
ATOM 1420 O O . GLU A 1 166 ? -25.396 -17.929 79.677 1.00 87.88 166 GLU A O 1
ATOM 1425 N N . ARG A 1 167 ? -24.981 -15.818 79.039 1.00 88.50 167 ARG A N 1
ATOM 1426 C CA . ARG A 1 167 ? -24.271 -15.451 80.276 1.00 88.50 167 ARG A CA 1
ATOM 1427 C C . ARG A 1 167 ? -25.202 -15.444 81.486 1.00 88.50 167 ARG A C 1
ATOM 1429 O O . ARG A 1 167 ? -24.829 -15.964 82.532 1.00 88.50 167 ARG A O 1
ATOM 1436 N N . GLN A 1 168 ? -26.419 -14.915 81.346 1.00 85.69 168 GLN A N 1
ATOM 1437 C CA . GLN A 1 168 ? -27.431 -14.963 82.406 1.00 85.69 168 GLN A CA 1
ATOM 1438 C C . GLN A 1 168 ? -27.772 -16.409 82.785 1.00 85.69 168 GLN A C 1
ATOM 1440 O O . GLN A 1 168 ? -27.878 -16.712 83.970 1.00 85.69 168 GLN A O 1
ATOM 1445 N N . GLN A 1 169 ? -27.853 -17.313 81.798 1.00 83.00 169 GLN A N 1
ATOM 1446 C CA . GLN A 1 169 ? -28.055 -18.744 82.031 1.00 83.00 169 GLN A CA 1
ATOM 1447 C C . GLN A 1 169 ? -26.941 -19.367 82.895 1.00 83.00 169 GLN A C 1
ATOM 1449 O O . GLN A 1 169 ? -27.212 -20.229 83.728 1.00 83.00 169 GLN A O 1
ATOM 1454 N N . GLN A 1 170 ? -25.693 -18.931 82.712 1.00 83.75 170 GLN A N 1
ATOM 1455 C CA . GLN A 1 170 ? -24.541 -19.409 83.486 1.00 83.75 170 GLN A CA 1
ATOM 1456 C C . GLN A 1 170 ? -24.488 -18.834 84.912 1.00 83.75 170 GLN A C 1
ATOM 1458 O O . GLN A 1 170 ? -23.842 -19.419 85.775 1.00 83.75 170 GLN A O 1
ATOM 1463 N N . MET A 1 171 ? -25.163 -17.708 85.165 1.00 84.75 171 MET A N 1
ATOM 1464 C CA . MET A 1 171 ? -25.136 -16.977 86.439 1.00 84.75 171 MET A CA 1
ATOM 1465 C C . MET A 1 171 ? -26.376 -17.209 87.325 1.00 84.75 171 MET A C 1
ATOM 1467 O O . MET A 1 171 ? -26.514 -16.542 88.352 1.00 84.75 171 MET A O 1
ATOM 1471 N N . LEU A 1 172 ? -27.294 -18.119 86.966 1.00 82.06 172 LEU A N 1
ATOM 1472 C CA . LEU A 1 172 ? -28.487 -18.365 87.790 1.00 82.06 172 LEU A CA 1
ATOM 1473 C C . LEU A 1 172 ? -28.140 -18.944 89.165 1.00 82.06 172 LEU A C 1
ATOM 1475 O O . LEU A 1 172 ? -27.350 -19.876 89.296 1.00 82.06 172 LEU A O 1
ATOM 1479 N N . SER A 1 173 ? -28.825 -18.432 90.187 1.00 76.88 173 SER A N 1
ATOM 1480 C CA . SER A 1 173 ? -28.751 -18.949 91.551 1.00 76.88 173 SER A CA 1
ATOM 1481 C C . SER A 1 173 ? -29.639 -20.197 91.744 1.00 76.88 173 SER A C 1
ATOM 1483 O O . SER A 1 173 ? -30.650 -20.348 91.050 1.00 76.88 173 SER A O 1
ATOM 1485 N N . PRO A 1 174 ? -29.335 -21.073 92.725 1.00 73.94 174 PRO A N 1
ATOM 1486 C CA . PRO A 1 174 ? -30.110 -22.293 93.003 1.00 73.94 174 PRO A CA 1
ATOM 1487 C C . PRO A 1 174 ? -31.611 -22.061 93.238 1.00 73.94 174 PRO A C 1
ATOM 1489 O O . PRO A 1 174 ? -32.442 -22.843 92.795 1.00 73.94 174 PRO A O 1
ATOM 1492 N N . ARG A 1 175 ? -31.981 -20.933 93.853 1.00 71.31 175 ARG A N 1
ATOM 1493 C CA . ARG A 1 175 ? -33.381 -20.568 94.129 1.00 71.31 175 ARG A CA 1
ATOM 1494 C C . ARG A 1 175 ? -34.156 -20.159 92.869 1.00 71.31 175 ARG A C 1
ATOM 1496 O O . ARG A 1 175 ? -35.368 -20.330 92.799 1.00 71.31 175 ARG A O 1
ATOM 1503 N N . ALA A 1 176 ? -33.466 -19.626 91.861 1.00 69.31 176 ALA A N 1
ATOM 1504 C CA . ALA A 1 176 ? -34.073 -19.282 90.576 1.00 69.31 176 ALA A CA 1
ATOM 1505 C C . ALA A 1 176 ? -34.329 -20.527 89.702 1.00 69.31 176 ALA A C 1
ATOM 1507 O O . ALA A 1 176 ? -35.245 -20.525 88.878 1.00 69.31 176 ALA A O 1
ATOM 1508 N N . LEU A 1 177 ? -33.563 -21.607 89.911 1.00 68.75 177 LEU A N 1
ATOM 1509 C CA . LEU A 1 177 ? -33.786 -22.904 89.264 1.00 68.75 177 LEU A CA 1
ATOM 1510 C C . LEU A 1 177 ? -35.106 -23.549 89.715 1.00 68.75 177 LEU A C 1
ATOM 1512 O O . LEU A 1 177 ? -35.850 -24.042 88.871 1.00 68.75 177 LEU A O 1
ATOM 1516 N N . GLU A 1 178 ? -35.433 -23.472 91.008 1.00 69.19 178 GLU A N 1
ATOM 1517 C CA . GLU A 1 178 ? -36.696 -23.981 91.571 1.00 69.19 178 GLU A CA 1
ATOM 1518 C C . GLU A 1 178 ? -37.930 -23.204 91.071 1.00 69.19 178 GLU A C 1
ATOM 1520 O O . GLU A 1 178 ? -39.015 -23.768 90.957 1.00 69.19 178 GLU A O 1
ATOM 1525 N N . GLY A 1 179 ? -37.763 -21.926 90.709 1.00 75.00 179 GLY A N 1
ATOM 1526 C CA . GLY A 1 179 ? -38.826 -21.054 90.192 1.00 75.00 179 GLY A CA 1
ATOM 1527 C C . GLY A 1 179 ? -39.075 -21.130 88.678 1.00 75.00 179 GLY A C 1
ATOM 1528 O O . GLY A 1 179 ? -39.779 -20.275 88.147 1.00 75.00 179 GLY A O 1
ATOM 1529 N N . GLY A 1 180 ? -38.469 -22.082 87.958 1.00 78.50 180 GLY A N 1
ATOM 1530 C CA . GLY A 1 180 ? -38.701 -22.287 86.518 1.00 78.50 180 GLY A CA 1
ATOM 1531 C C . GLY A 1 180 ? -37.975 -21.317 85.568 1.00 78.50 180 GLY A C 1
ATOM 1532 O O . GLY A 1 180 ? -38.098 -21.447 84.347 1.00 78.50 180 GLY A O 1
ATOM 1533 N N . TRP A 1 181 ? -37.154 -20.391 86.080 1.00 79.50 181 TRP A N 1
ATOM 1534 C CA . TRP A 1 181 ? -36.441 -19.391 85.266 1.00 79.50 181 TRP A CA 1
ATOM 1535 C C . TRP A 1 181 ? -35.472 -20.019 84.262 1.00 79.50 181 TRP A C 1
ATOM 1537 O O . TRP A 1 181 ? -35.320 -19.531 83.144 1.00 79.50 181 TRP A O 1
ATOM 1547 N N . ALA A 1 182 ? -34.846 -21.144 84.614 1.00 81.31 182 ALA A N 1
ATOM 1548 C CA . ALA A 1 182 ? -33.936 -21.846 83.711 1.00 81.31 182 ALA A CA 1
ATOM 1549 C C . ALA A 1 182 ? -34.634 -22.402 82.459 1.00 81.31 182 ALA A C 1
ATOM 1551 O O . ALA A 1 182 ? -34.012 -22.485 81.397 1.00 81.31 182 ALA A O 1
ATOM 1552 N N . GLN A 1 183 ? -35.914 -22.769 82.567 1.00 83.00 183 GLN A N 1
ATOM 1553 C CA . GLN A 1 183 ? -36.697 -23.243 81.430 1.00 83.00 183 GLN A CA 1
ATOM 1554 C C . GLN A 1 183 ? -37.107 -22.076 80.524 1.00 83.00 183 GLN A C 1
ATOM 1556 O O . GLN A 1 183 ? -36.867 -22.143 79.320 1.00 83.00 183 GLN A O 1
ATOM 1561 N N . GLN A 1 184 ? -37.562 -20.962 81.106 1.00 83.81 184 GLN A N 1
ATOM 1562 C CA . GLN A 1 184 ? -37.855 -19.731 80.359 1.00 83.81 184 GLN A CA 1
ATOM 1563 C C . GLN A 1 184 ? -36.620 -19.184 79.625 1.00 83.81 184 GLN A C 1
ATOM 1565 O O . GLN A 1 184 ? -36.701 -18.824 78.454 1.00 83.81 184 GLN A O 1
ATOM 1570 N N . LEU A 1 185 ? -35.443 -19.183 80.261 1.00 85.56 185 LEU A N 1
ATOM 1571 C CA . LEU A 1 185 ? -34.191 -18.770 79.613 1.00 85.56 185 LEU A CA 1
ATOM 1572 C C . LEU A 1 185 ? -33.787 -19.695 78.454 1.00 85.56 185 LEU A C 1
ATOM 1574 O O . LEU A 1 185 ? -33.259 -19.210 77.453 1.00 85.56 185 LEU A O 1
ATOM 1578 N N . ARG A 1 186 ? -34.053 -21.007 78.539 1.00 85.81 186 ARG A N 1
ATOM 1579 C CA . ARG A 1 186 ? -33.824 -21.938 77.416 1.00 85.81 186 ARG A CA 1
ATOM 1580 C C . ARG A 1 186 ? -34.775 -21.678 76.252 1.00 85.81 186 ARG A C 1
ATOM 1582 O O . ARG A 1 186 ? -34.325 -21.681 75.109 1.00 85.81 186 ARG A O 1
ATOM 1589 N N . GLU A 1 187 ? -36.052 -21.442 76.527 1.00 88.44 187 GLU A N 1
ATOM 1590 C CA . GLU A 1 187 ? -37.057 -21.124 75.505 1.00 88.44 187 GLU A CA 1
ATOM 1591 C C . GLU A 1 187 ? -36.760 -19.777 74.830 1.00 88.44 187 GLU A C 1
ATOM 1593 O O . GLU A 1 187 ? -36.773 -19.684 73.598 1.00 88.44 187 GLU A O 1
ATOM 1598 N N . ASN A 1 188 ? -36.370 -18.767 75.612 1.00 88.56 188 ASN A N 1
ATOM 1599 C CA . ASN A 1 188 ? -35.933 -17.465 75.109 1.00 88.56 188 ASN A CA 1
ATOM 1600 C C . ASN A 1 188 ? -34.663 -17.585 74.262 1.00 88.56 188 ASN A C 1
ATOM 1602 O O . ASN A 1 188 ? -34.596 -17.012 73.177 1.00 88.56 188 ASN A O 1
ATOM 1606 N N . ARG A 1 189 ? -33.679 -18.383 74.699 1.00 88.81 189 ARG A N 1
ATOM 1607 C CA . ARG A 1 189 ? -32.464 -18.657 73.919 1.00 88.81 189 ARG A CA 1
ATOM 1608 C C . ARG A 1 189 ? -32.783 -19.360 72.603 1.00 88.81 189 ARG A C 1
ATOM 1610 O O . ARG A 1 189 ? -32.259 -18.960 71.570 1.00 88.81 189 ARG A O 1
ATOM 1617 N N . ALA A 1 190 ? -33.633 -20.386 72.618 1.00 89.06 190 ALA A N 1
ATOM 1618 C CA . ALA A 1 190 ? -34.023 -21.106 71.407 1.00 89.06 190 ALA A CA 1
ATOM 1619 C C . ALA A 1 190 ? -34.779 -20.197 70.422 1.00 89.06 190 ALA A C 1
ATOM 1621 O O . ALA A 1 190 ? -34.548 -20.265 69.214 1.00 89.06 190 ALA A O 1
ATOM 1622 N N . SER A 1 191 ? -35.641 -19.319 70.937 1.00 89.06 191 SER A N 1
ATOM 1623 C CA . SER A 1 191 ? -36.384 -18.339 70.137 1.00 89.06 191 SER A CA 1
ATOM 1624 C C . SER A 1 191 ? -35.457 -17.273 69.547 1.00 89.06 191 SER A C 1
ATOM 1626 O O . SER A 1 191 ? -35.500 -17.028 68.342 1.00 89.06 191 SER A O 1
ATOM 1628 N N . ALA A 1 192 ? -34.546 -16.720 70.352 1.00 88.38 192 ALA A N 1
ATOM 1629 C CA . ALA A 1 192 ? -33.530 -15.774 69.897 1.00 88.38 192 ALA A CA 1
ATOM 1630 C C . ALA A 1 192 ? -32.575 -16.407 68.869 1.00 88.38 192 ALA A C 1
ATOM 1632 O O . ALA A 1 192 ? -32.259 -15.784 67.860 1.00 88.38 192 ALA A O 1
ATOM 1633 N N . ALA A 1 193 ? -32.171 -17.668 69.058 1.00 89.38 193 ALA A N 1
ATOM 1634 C CA . ALA A 1 193 ? -31.321 -18.388 68.110 1.00 89.38 193 ALA A CA 1
ATOM 1635 C C . ALA A 1 193 ? -32.014 -18.589 66.755 1.00 89.38 193 ALA A C 1
ATOM 1637 O O . ALA A 1 193 ? -31.404 -18.364 65.707 1.00 89.38 193 ALA A O 1
ATOM 1638 N N . LYS A 1 194 ? -33.300 -18.970 66.760 1.00 91.62 194 LYS A N 1
ATOM 1639 C CA . LYS A 1 194 ? -34.109 -19.069 65.535 1.00 91.62 194 LYS A CA 1
ATOM 1640 C C . LYS A 1 194 ? -34.228 -17.717 64.837 1.00 91.62 194 LYS A C 1
ATOM 1642 O O . LYS A 1 194 ? -34.069 -17.663 63.622 1.00 91.62 194 LYS A O 1
ATOM 1647 N N . PHE A 1 195 ? -34.446 -16.644 65.595 1.00 89.62 195 PHE A N 1
ATOM 1648 C CA . PHE A 1 195 ? -34.554 -15.292 65.054 1.00 89.62 195 PHE A CA 1
ATOM 1649 C C . PHE A 1 195 ? -33.243 -14.818 64.412 1.00 89.62 195 PHE A C 1
ATOM 1651 O O . PHE A 1 195 ? -33.249 -14.410 63.255 1.00 89.62 195 PHE A O 1
ATOM 1658 N N . VAL A 1 196 ? -32.106 -14.972 65.102 1.00 92.50 196 VAL A N 1
ATOM 1659 C CA . VAL A 1 196 ? -30.772 -14.647 64.558 1.00 92.50 196 VAL A CA 1
ATOM 1660 C C . VAL A 1 196 ? -30.479 -15.461 63.299 1.00 92.50 196 VAL A C 1
ATOM 1662 O O . VAL A 1 196 ? -29.967 -14.927 62.320 1.00 92.50 196 VAL A O 1
ATOM 1665 N N . THR A 1 197 ? -30.814 -16.753 63.300 1.00 92.00 197 THR A N 1
ATOM 1666 C CA . THR A 1 197 ? -30.614 -17.609 62.122 1.00 92.00 197 THR A CA 1
ATOM 1667 C C . THR A 1 197 ? -31.490 -17.148 60.958 1.00 92.00 197 THR A C 1
ATOM 1669 O O . THR A 1 197 ? -31.001 -17.058 59.838 1.00 92.00 197 THR A O 1
ATOM 1672 N N . GLY A 1 198 ? -32.753 -16.796 61.217 1.00 92.38 198 GLY A N 1
ATOM 1673 C CA . GLY A 1 198 ? -33.652 -16.221 60.217 1.00 92.38 198 GLY A CA 1
ATOM 1674 C C . GLY A 1 198 ? -33.109 -14.922 59.621 1.00 92.38 198 GLY A C 1
ATOM 1675 O O . GLY A 1 198 ? -32.979 -14.828 58.403 1.00 92.38 198 GLY A O 1
ATOM 1676 N N . ALA A 1 199 ? -32.691 -13.979 60.469 1.00 90.31 199 ALA A N 1
ATOM 1677 C CA . ALA A 1 199 ? -32.126 -12.700 60.043 1.00 90.31 199 ALA A CA 1
ATOM 1678 C C . ALA A 1 199 ? -30.845 -12.879 59.206 1.00 90.31 199 ALA A C 1
ATOM 1680 O O . ALA A 1 199 ? -30.682 -12.239 58.172 1.00 90.31 199 ALA A O 1
ATOM 1681 N N . LYS A 1 200 ? -29.960 -13.814 59.581 1.00 92.75 200 LYS A N 1
ATOM 1682 C CA . LYS A 1 200 ? -28.770 -14.156 58.779 1.00 92.75 200 LYS A CA 1
ATOM 1683 C C . LYS A 1 200 ? -29.118 -14.723 57.408 1.00 92.75 200 LYS A C 1
ATOM 1685 O O . LYS A 1 200 ? -28.464 -14.389 56.423 1.00 92.75 200 LYS A O 1
ATOM 1690 N N . MET A 1 201 ? -30.120 -15.599 57.343 1.00 92.94 201 MET A N 1
ATOM 1691 C CA . MET A 1 201 ? -30.581 -16.160 56.073 1.00 92.94 201 MET A CA 1
ATOM 1692 C C . MET A 1 201 ? -31.172 -15.063 55.181 1.00 92.94 201 MET A C 1
ATOM 1694 O O . MET A 1 201 ? -30.889 -15.042 53.987 1.00 92.94 201 MET A O 1
ATOM 1698 N N . GLU A 1 202 ? -31.924 -14.124 55.752 1.00 90.38 202 GLU A N 1
ATOM 1699 C CA . GLU A 1 202 ? -32.458 -12.963 55.035 1.00 90.38 202 GLU A CA 1
ATOM 1700 C C . GLU A 1 202 ? -31.343 -12.034 54.524 1.00 90.38 202 GLU A C 1
ATOM 1702 O O . GLU A 1 202 ? -31.322 -11.694 53.339 1.00 90.38 202 GLU A O 1
ATOM 1707 N N . ALA A 1 203 ? -30.350 -11.708 55.356 1.00 91.69 203 ALA A N 1
ATOM 1708 C CA . ALA A 1 203 ? -29.193 -10.910 54.944 1.00 91.69 203 ALA A CA 1
ATOM 1709 C C . ALA A 1 203 ? -28.416 -11.562 53.783 1.00 91.69 203 ALA A C 1
ATOM 1711 O O . ALA A 1 203 ? -28.099 -10.902 52.791 1.00 91.69 203 ALA A O 1
ATOM 1712 N N . LEU A 1 204 ? -28.160 -12.873 53.854 1.00 91.00 204 LEU A N 1
ATOM 1713 C CA . LEU A 1 204 ? -27.402 -13.594 52.826 1.00 91.00 204 LEU A CA 1
ATOM 1714 C C . LEU A 1 204 ? -28.189 -13.811 51.525 1.00 91.00 204 LEU A C 1
ATOM 1716 O O . LEU A 1 204 ? -27.654 -13.603 50.433 1.00 91.00 204 LEU A O 1
ATOM 1720 N N . PHE A 1 205 ? -29.440 -14.268 51.610 1.00 92.44 205 PHE A N 1
ATOM 1721 C CA . PHE A 1 205 ? -30.198 -14.702 50.430 1.00 92.44 205 PHE A CA 1
ATOM 1722 C C . PHE A 1 205 ? -31.070 -13.613 49.816 1.00 92.44 205 PHE A C 1
ATOM 1724 O O . PHE A 1 205 ? -31.363 -13.695 48.620 1.00 92.44 205 PHE A O 1
ATOM 1731 N N . THR A 1 206 ? -31.449 -12.596 50.587 1.00 90.94 206 THR A N 1
ATOM 1732 C CA . THR A 1 206 ? -32.228 -11.461 50.090 1.00 90.94 206 THR A CA 1
ATOM 1733 C C . THR A 1 206 ? -31.286 -10.313 49.745 1.00 90.94 206 THR A C 1
ATOM 1735 O O . THR A 1 206 ? -31.097 -10.013 48.566 1.00 90.94 206 THR A O 1
ATOM 1738 N N . HIS A 1 207 ? -30.610 -9.732 50.740 1.00 91.12 207 HIS A N 1
ATOM 1739 C CA . HIS A 1 207 ? -29.829 -8.505 50.548 1.00 91.12 207 HIS A CA 1
ATOM 1740 C C . HIS A 1 207 ? -28.531 -8.740 49.761 1.00 91.12 207 HIS A C 1
ATOM 1742 O O . HIS A 1 207 ? -28.353 -8.168 48.682 1.00 91.12 207 HIS A O 1
ATOM 1748 N N . ALA A 1 208 ? -27.655 -9.640 50.218 1.00 91.31 208 ALA A N 1
ATOM 1749 C CA . ALA A 1 208 ? -26.369 -9.883 49.554 1.00 91.31 208 ALA A CA 1
ATOM 1750 C C . ALA A 1 208 ? -26.537 -10.458 48.133 1.00 91.31 208 ALA A C 1
ATOM 1752 O O . ALA A 1 208 ? -25.773 -10.147 47.212 1.00 91.31 208 ALA A O 1
ATOM 1753 N N . LEU A 1 209 ? -27.574 -11.272 47.908 1.00 93.62 209 LEU A N 1
ATOM 1754 C CA . LEU A 1 209 ? -27.885 -11.811 46.585 1.00 93.62 209 LEU A CA 1
ATOM 1755 C C . LEU A 1 209 ? -28.393 -10.725 45.622 1.00 93.62 209 LEU A C 1
ATOM 1757 O O . LEU A 1 209 ? -28.045 -10.757 44.436 1.00 93.62 209 LEU A O 1
ATOM 1761 N N . GLU A 1 210 ? -29.190 -9.767 46.103 1.00 93.00 210 GLU A N 1
ATOM 1762 C CA . GLU A 1 210 ? -29.609 -8.590 45.332 1.00 93.00 210 GLU A CA 1
ATOM 1763 C C . GLU A 1 210 ? -28.427 -7.685 44.981 1.00 93.00 210 GLU A C 1
ATOM 1765 O O . GLU A 1 210 ? -28.271 -7.336 43.808 1.00 93.00 210 GLU A O 1
ATOM 1770 N N . VAL A 1 211 ? -27.552 -7.386 45.947 1.00 94.44 211 VAL A N 1
ATOM 1771 C CA . VAL A 1 211 ? -26.305 -6.635 45.717 1.00 94.44 211 VAL A CA 1
ATOM 1772 C C . VAL A 1 211 ? -25.490 -7.307 44.611 1.00 94.44 211 VAL A C 1
ATOM 1774 O O . VAL A 1 211 ? -25.193 -6.688 43.589 1.00 94.44 211 VAL A O 1
ATOM 1777 N N . ARG A 1 212 ? -25.258 -8.620 44.713 1.00 94.44 212 ARG A N 1
ATOM 1778 C CA . ARG A 1 212 ? -24.502 -9.377 43.703 1.00 94.44 212 ARG A CA 1
ATOM 1779 C C . ARG A 1 212 ? -25.196 -9.450 42.337 1.00 94.44 212 ARG A C 1
ATOM 1781 O O . ARG A 1 212 ? -24.538 -9.621 41.307 1.00 94.44 212 ARG A O 1
ATOM 1788 N N . LYS A 1 213 ? -26.531 -9.391 42.278 1.00 94.69 213 LYS A N 1
ATOM 1789 C CA . LYS A 1 213 ? -27.272 -9.279 41.005 1.00 94.69 213 LYS A CA 1
ATOM 1790 C C . LYS A 1 213 ? -27.032 -7.914 40.358 1.00 94.69 213 LYS A C 1
ATOM 1792 O O . LYS A 1 213 ? -26.813 -7.864 39.149 1.00 94.69 213 LYS A O 1
ATOM 1797 N N . ILE A 1 214 ? -27.052 -6.841 41.148 1.00 94.06 214 ILE A N 1
ATOM 1798 C CA . ILE A 1 214 ? -26.803 -5.474 40.678 1.00 94.06 214 ILE A CA 1
ATOM 1799 C C . ILE A 1 214 ? -25.355 -5.330 40.201 1.00 94.06 214 ILE A C 1
ATOM 1801 O O . ILE A 1 214 ? -25.147 -4.838 39.097 1.00 94.06 214 ILE A O 1
ATOM 1805 N N . GLU A 1 215 ? -24.377 -5.841 40.954 1.00 94.62 215 GLU A N 1
ATOM 1806 C CA . GLU A 1 215 ? -22.951 -5.823 40.582 1.00 94.62 215 GLU A CA 1
ATOM 1807 C C . GLU A 1 215 ? -22.677 -6.576 39.279 1.00 94.62 215 GLU A C 1
ATOM 1809 O O . GLU A 1 215 ? -22.008 -6.061 38.387 1.00 94.62 215 GLU A O 1
ATOM 1814 N N . ARG A 1 216 ? -23.253 -7.774 39.111 1.00 95.50 216 ARG A N 1
ATOM 1815 C CA . ARG A 1 216 ? -23.164 -8.500 37.832 1.00 95.50 216 ARG A CA 1
ATOM 1816 C C . ARG A 1 216 ? -23.812 -7.720 36.692 1.00 95.50 216 ARG A C 1
ATOM 1818 O O . ARG A 1 216 ? -23.310 -7.738 35.571 1.00 95.50 216 ARG A O 1
ATOM 1825 N N . GLY A 1 217 ? -24.921 -7.040 36.979 1.00 94.25 217 GLY A N 1
ATOM 1826 C CA . GLY A 1 217 ? -25.558 -6.116 36.051 1.00 94.25 217 GLY A CA 1
ATOM 1827 C C . GLY A 1 217 ? -24.596 -5.013 35.621 1.00 94.25 217 GLY A C 1
ATOM 1828 O O . GLY A 1 217 ? -24.370 -4.868 34.423 1.00 94.25 217 GLY A O 1
ATOM 1829 N N . LEU A 1 218 ? -23.996 -4.302 36.577 1.00 94.38 218 LEU A N 1
ATOM 1830 C CA . LEU A 1 218 ? -23.019 -3.236 36.351 1.00 94.38 218 LEU A CA 1
ATOM 1831 C C . LEU A 1 218 ? -21.858 -3.720 35.469 1.00 94.38 218 LEU A C 1
ATOM 1833 O O . LEU A 1 218 ? -21.684 -3.202 34.369 1.00 94.38 218 LEU A O 1
ATOM 1837 N N . ALA A 1 219 ? -21.178 -4.795 35.877 1.00 95.19 219 ALA A N 1
ATOM 1838 C CA . ALA A 1 219 ? -20.053 -5.366 35.136 1.00 95.19 219 ALA A CA 1
ATOM 1839 C C . ALA A 1 219 ? -20.441 -5.775 33.701 1.00 95.19 219 ALA A C 1
ATOM 1841 O O . ALA A 1 219 ? -19.683 -5.574 32.754 1.00 95.19 219 ALA A O 1
ATOM 1842 N N . SER A 1 220 ? -21.653 -6.311 33.499 1.00 95.62 220 SER A N 1
ATOM 1843 C CA . SER A 1 220 ? -22.146 -6.667 32.157 1.00 95.62 220 SER A CA 1
ATOM 1844 C C . SER A 1 220 ? -22.402 -5.458 31.247 1.00 95.62 220 SER A C 1
ATOM 1846 O O . SER A 1 220 ? -22.440 -5.607 30.029 1.00 95.62 220 SER A O 1
ATOM 1848 N N . TRP A 1 221 ? -22.654 -4.276 31.816 1.00 94.19 221 TRP A N 1
ATOM 1849 C CA . TRP A 1 221 ? -22.819 -3.038 31.053 1.00 94.19 221 TRP A CA 1
ATOM 1850 C C . TRP A 1 221 ? -21.481 -2.353 30.805 1.00 94.19 221 TRP A C 1
ATOM 1852 O O . TRP A 1 221 ? -21.273 -1.868 29.698 1.00 94.19 221 TRP A O 1
ATOM 1862 N N . GLU A 1 222 ? -20.581 -2.363 31.788 1.00 93.81 222 GLU A N 1
ATOM 1863 C CA . GLU A 1 222 ? -19.212 -1.858 31.645 1.00 93.81 222 GLU A CA 1
ATOM 1864 C C . GLU A 1 222 ? -18.456 -2.615 30.552 1.00 93.81 222 GLU A C 1
ATOM 1866 O O . GLU A 1 222 ? -17.919 -1.990 29.648 1.00 93.81 222 GLU A O 1
ATOM 1871 N N . THR A 1 223 ? -18.517 -3.949 30.555 1.00 95.38 223 THR A N 1
ATOM 1872 C CA . THR A 1 223 ? -17.933 -4.782 29.484 1.00 95.38 223 THR A CA 1
ATOM 1873 C C . THR A 1 223 ? -18.507 -4.450 28.108 1.00 95.38 223 THR A C 1
ATOM 1875 O O . THR A 1 223 ? -17.756 -4.271 27.161 1.00 95.38 223 THR A O 1
ATOM 1878 N N . LYS A 1 224 ? -19.829 -4.267 27.986 1.00 95.00 224 LYS A N 1
ATOM 1879 C CA . LYS A 1 224 ? -20.452 -3.843 26.716 1.00 95.00 224 LYS A CA 1
ATOM 1880 C C . LYS A 1 224 ? -19.996 -2.463 26.253 1.00 95.00 224 LYS A C 1
ATOM 1882 O O . LYS A 1 224 ? -19.935 -2.223 25.049 1.00 95.00 224 LYS A O 1
ATOM 1887 N N . LEU A 1 225 ? -19.773 -1.544 27.189 1.00 94.50 225 LEU A N 1
ATOM 1888 C CA . LEU A 1 225 ? -19.289 -0.205 26.882 1.00 94.50 225 LEU A CA 1
ATOM 1889 C C . LEU A 1 225 ? -17.828 -0.260 26.424 1.00 94.50 225 LEU A C 1
ATOM 1891 O O . LEU A 1 225 ? -17.508 0.326 25.394 1.00 94.50 225 LEU A O 1
ATOM 1895 N N . ASP A 1 226 ? -16.986 -1.004 27.139 1.00 95.94 226 ASP A N 1
ATOM 1896 C CA . ASP A 1 226 ? -15.579 -1.218 26.798 1.00 95.94 226 ASP A CA 1
ATOM 1897 C C . ASP A 1 226 ? -15.433 -1.903 25.430 1.00 95.94 226 ASP A C 1
ATOM 1899 O O . ASP A 1 226 ? -14.739 -1.390 24.556 1.00 95.94 226 ASP A O 1
ATOM 1903 N N . ASP A 1 227 ? -16.190 -2.973 25.164 1.00 95.81 227 ASP A N 1
ATOM 1904 C CA . ASP A 1 227 ? -16.205 -3.653 23.861 1.00 95.81 227 ASP A CA 1
ATOM 1905 C C . ASP A 1 227 ? -16.552 -2.688 22.710 1.00 95.81 227 ASP A C 1
ATOM 1907 O O . ASP A 1 227 ? -15.929 -2.712 21.641 1.00 95.81 227 ASP A O 1
ATOM 1911 N N . ALA A 1 228 ? -17.541 -1.810 22.924 1.00 94.69 228 ALA A N 1
ATOM 1912 C CA . ALA A 1 228 ? -17.945 -0.805 21.944 1.00 94.69 228 ALA A CA 1
ATOM 1913 C C . ALA A 1 228 ? -16.872 0.283 21.755 1.00 94.69 228 ALA A C 1
ATOM 1915 O O . ALA A 1 228 ? -16.590 0.683 20.623 1.00 94.69 228 ALA A O 1
ATOM 1916 N N . GLN A 1 229 ? -16.234 0.736 22.838 1.00 95.44 229 GLN A N 1
ATOM 1917 C CA . GLN A 1 229 ? -15.134 1.703 22.792 1.00 95.44 229 GLN A CA 1
ATOM 1918 C C . GLN A 1 229 ? -13.908 1.127 22.073 1.00 95.44 229 GLN A C 1
ATOM 1920 O O . GLN A 1 229 ? -13.352 1.777 21.186 1.00 95.44 229 GLN A O 1
ATOM 1925 N N . GLN A 1 230 ? -13.527 -0.114 22.376 1.00 95.94 230 GLN A N 1
ATOM 1926 C CA . GLN A 1 230 ? -12.444 -0.817 21.691 1.00 95.94 230 GLN A CA 1
ATOM 1927 C C . GLN A 1 230 ? -12.731 -0.979 20.196 1.00 95.94 230 GLN A C 1
ATOM 1929 O O . GLN A 1 230 ? -11.828 -0.815 19.373 1.00 95.94 230 GLN A O 1
ATOM 1934 N N . PHE A 1 231 ? -13.982 -1.261 19.818 1.00 95.31 231 PHE A N 1
ATOM 1935 C CA . PHE A 1 231 ? -14.376 -1.303 18.410 1.00 95.31 231 PHE A CA 1
ATOM 1936 C C . PHE A 1 231 ? -14.144 0.045 17.713 1.00 95.31 231 PHE A C 1
ATOM 1938 O O . PHE A 1 231 ? -13.521 0.070 16.652 1.00 95.31 231 PHE A O 1
ATOM 1945 N N . VAL A 1 232 ? -14.546 1.161 18.332 1.00 95.94 232 VAL A N 1
ATOM 1946 C CA . VAL A 1 232 ? -14.297 2.511 17.791 1.00 95.94 232 VAL A CA 1
ATOM 1947 C C . VAL A 1 232 ? -12.806 2.797 17.641 1.00 95.94 232 VAL A C 1
ATOM 1949 O O . VAL A 1 232 ? -12.391 3.313 16.606 1.00 95.94 232 VAL A O 1
ATOM 1952 N N . VAL A 1 233 ? -11.987 2.443 18.635 1.00 96.56 233 VAL A N 1
ATOM 1953 C CA . VAL A 1 233 ? -10.528 2.623 18.560 1.00 96.56 233 VAL A CA 1
ATOM 1954 C C . VAL A 1 233 ? -9.941 1.851 17.376 1.00 96.56 233 VAL A C 1
ATOM 1956 O O . VAL A 1 233 ? -9.130 2.407 16.636 1.00 96.56 233 VAL A O 1
ATOM 1959 N N . ARG A 1 234 ? -10.389 0.610 17.139 1.00 96.81 234 ARG A N 1
ATOM 1960 C CA . ARG A 1 234 ? -9.953 -0.181 15.975 1.00 96.81 234 ARG A CA 1
ATOM 1961 C C . ARG A 1 234 ? -10.344 0.471 14.651 1.00 96.81 234 ARG A C 1
ATOM 1963 O O . ARG A 1 234 ? -9.490 0.624 13.785 1.00 96.81 234 ARG A O 1
ATOM 1970 N N . VAL A 1 235 ? -11.604 0.887 14.499 1.00 96.56 235 VAL A N 1
ATOM 1971 C CA . VAL A 1 235 ? -12.088 1.543 13.268 1.00 96.56 235 VAL A CA 1
ATOM 1972 C C . VAL A 1 235 ? -11.333 2.850 13.009 1.00 96.56 235 VAL A C 1
ATOM 1974 O O . VAL A 1 235 ? -10.896 3.094 11.884 1.00 96.56 235 VAL A O 1
ATOM 1977 N N . LYS A 1 236 ? -11.096 3.654 14.056 1.00 96.12 236 LYS A N 1
ATOM 1978 C CA . LYS A 1 236 ? -10.272 4.869 13.974 1.00 96.12 236 LYS A CA 1
ATOM 1979 C C . LYS A 1 236 ? -8.852 4.557 13.508 1.00 96.12 236 LYS A C 1
ATOM 1981 O O . LYS A 1 236 ? -8.368 5.256 12.622 1.00 96.12 236 LYS A O 1
ATOM 1986 N N . GLY A 1 237 ? -8.234 3.507 14.056 1.00 97.12 237 GLY A N 1
ATOM 1987 C CA . GLY A 1 237 ? -6.914 3.022 13.645 1.00 97.12 237 GLY A CA 1
ATOM 1988 C C . GLY A 1 237 ? -6.859 2.673 12.156 1.00 97.12 237 GLY A C 1
ATOM 1989 O O . GLY A 1 237 ? -6.044 3.234 11.424 1.00 97.12 237 GLY A O 1
ATOM 1990 N N . TYR A 1 238 ? -7.798 1.853 11.674 1.00 96.69 238 TYR A N 1
ATOM 1991 C CA . TYR A 1 238 ? -7.876 1.504 10.250 1.00 96.69 238 TYR A CA 1
ATOM 1992 C C . TYR A 1 238 ? -8.100 2.724 9.353 1.00 96.69 238 TYR A C 1
ATOM 1994 O O . TYR A 1 238 ? -7.494 2.840 8.289 1.00 96.69 238 TYR A O 1
ATOM 2002 N N . ARG A 1 239 ? -8.935 3.678 9.782 1.00 96.19 239 ARG A N 1
ATOM 2003 C CA . ARG A 1 239 ? -9.151 4.921 9.031 1.00 96.19 239 ARG A CA 1
ATOM 2004 C C . ARG A 1 239 ? -7.863 5.736 8.922 1.00 96.19 239 ARG A C 1
ATOM 2006 O O . ARG A 1 239 ? -7.572 6.252 7.845 1.00 96.19 239 ARG A O 1
ATOM 2013 N N . THR A 1 240 ? -7.123 5.892 10.021 1.00 96.06 240 THR A N 1
ATOM 2014 C CA . THR A 1 240 ? -5.864 6.650 10.018 1.00 96.06 240 THR A CA 1
ATOM 2015 C C . THR A 1 240 ? -4.813 5.991 9.136 1.00 96.06 240 THR A C 1
ATOM 2017 O O . THR A 1 240 ? -4.212 6.682 8.320 1.00 96.06 240 THR A O 1
ATOM 2020 N N . GLU A 1 241 ? -4.682 4.664 9.203 1.00 95.94 241 GLU A N 1
ATOM 2021 C CA . GLU A 1 241 ? -3.771 3.899 8.346 1.00 95.94 241 GLU A CA 1
ATOM 2022 C C . GLU A 1 241 ? -4.086 4.127 6.857 1.00 95.94 241 GLU A C 1
ATOM 2024 O O . GLU A 1 241 ? -3.205 4.500 6.083 1.00 95.94 241 GLU A O 1
ATOM 2029 N N . GLU A 1 242 ? -5.354 4.018 6.450 1.00 94.31 242 GLU A N 1
ATOM 2030 C CA . GLU A 1 242 ? -5.763 4.250 5.055 1.00 94.31 242 GLU A CA 1
ATOM 2031 C C . GLU A 1 242 ? -5.511 5.691 4.579 1.00 94.31 242 GLU A C 1
ATOM 2033 O O . GLU A 1 242 ? -5.152 5.927 3.416 1.00 94.31 242 GLU A O 1
ATOM 2038 N N . ILE A 1 243 ? -5.691 6.677 5.464 1.00 95.12 243 ILE A N 1
ATOM 2039 C CA . ILE A 1 243 ? -5.388 8.083 5.170 1.00 95.12 243 ILE A CA 1
ATOM 2040 C C . ILE A 1 243 ? -3.881 8.275 4.980 1.00 95.12 243 ILE A C 1
ATOM 2042 O O . ILE A 1 243 ? -3.473 8.887 3.986 1.00 95.12 243 ILE A O 1
ATOM 2046 N N . ASP A 1 244 ? -3.064 7.740 5.882 1.00 95.75 244 ASP A N 1
ATOM 2047 C CA . ASP A 1 244 ? -1.609 7.870 5.835 1.00 95.75 244 ASP A CA 1
ATOM 2048 C C . ASP A 1 244 ? -1.041 7.196 4.586 1.00 95.75 244 ASP A C 1
ATOM 2050 O O . ASP A 1 244 ? -0.297 7.814 3.816 1.00 95.75 244 ASP A O 1
ATOM 2054 N N . GLU A 1 245 ? -1.482 5.975 4.282 1.00 92.75 245 GLU A N 1
ATOM 2055 C CA . GLU A 1 245 ? -1.064 5.286 3.067 1.00 92.75 245 GLU A CA 1
ATOM 2056 C C . GLU A 1 245 ? -1.476 6.046 1.794 1.00 92.75 245 GLU A C 1
ATOM 2058 O O . GLU A 1 245 ? -0.757 6.053 0.784 1.00 92.75 245 GLU A O 1
ATOM 2063 N N . LYS A 1 246 ? -2.656 6.679 1.784 1.00 92.19 246 LYS A N 1
ATOM 2064 C CA . LYS A 1 246 ? -3.082 7.527 0.663 1.00 92.19 246 LYS A CA 1
ATOM 2065 C C . LYS A 1 246 ? -2.139 8.724 0.501 1.00 92.19 246 LYS A C 1
ATOM 2067 O O . LYS A 1 246 ? -1.699 8.999 -0.620 1.00 92.19 246 LYS A O 1
ATOM 2072 N N . LEU A 1 247 ? -1.801 9.409 1.594 1.00 93.38 247 LEU A N 1
ATOM 2073 C CA . LEU A 1 247 ? -0.885 10.552 1.587 1.00 93.38 247 LEU A CA 1
ATOM 2074 C C . LEU A 1 247 ? 0.518 10.157 1.112 1.00 93.38 247 LEU A C 1
ATOM 2076 O O . LEU A 1 247 ? 1.101 10.839 0.261 1.00 93.38 247 LEU A O 1
ATOM 2080 N N . GLU A 1 248 ? 1.042 9.028 1.590 1.00 93.50 248 GLU A N 1
ATOM 2081 C CA . GLU A 1 248 ? 2.329 8.498 1.143 1.00 93.50 248 GLU A CA 1
ATOM 2082 C C . GLU A 1 248 ? 2.349 8.242 -0.364 1.00 93.50 248 GLU A C 1
ATOM 2084 O O . GLU A 1 248 ? 3.294 8.634 -1.059 1.00 93.50 248 GLU A O 1
ATOM 2089 N N . ARG A 1 249 ? 1.302 7.609 -0.904 1.00 89.06 249 ARG A N 1
ATOM 2090 C CA . ARG A 1 249 ? 1.199 7.347 -2.345 1.00 89.06 249 ARG A CA 1
ATOM 2091 C C . ARG A 1 249 ? 1.155 8.637 -3.146 1.00 89.06 249 ARG A C 1
ATOM 2093 O O . ARG A 1 249 ? 1.866 8.749 -4.147 1.00 89.06 249 ARG A O 1
ATOM 2100 N N . GLU A 1 250 ? 0.369 9.621 -2.719 1.00 91.31 250 GLU A N 1
ATOM 2101 C CA . GLU A 1 250 ? 0.323 10.929 -3.375 1.00 91.31 250 GLU A CA 1
ATOM 2102 C C . GLU A 1 250 ? 1.690 11.625 -3.356 1.00 91.31 250 GLU A C 1
ATOM 2104 O O . GLU A 1 250 ? 2.122 12.162 -4.381 1.00 91.31 250 GLU A O 1
ATOM 2109 N N . SER A 1 251 ? 2.402 11.565 -2.229 1.00 93.62 251 SER A N 1
ATOM 2110 C CA . SER A 1 251 ? 3.762 12.095 -2.096 1.00 93.62 251 SER A CA 1
ATOM 2111 C C . SER A 1 251 ? 4.734 11.402 -3.056 1.00 93.62 251 SER A C 1
ATOM 2113 O O . SER A 1 251 ? 5.388 12.064 -3.869 1.00 93.62 251 SER A O 1
ATOM 2115 N N . ARG A 1 252 ? 4.749 10.061 -3.076 1.00 91.19 252 ARG A N 1
ATOM 2116 C CA . ARG A 1 252 ? 5.569 9.262 -4.006 1.00 91.19 252 ARG A CA 1
ATOM 2117 C C . ARG A 1 252 ? 5.239 9.580 -5.465 1.00 91.19 252 ARG A C 1
ATOM 2119 O O . ARG A 1 252 ? 6.144 9.714 -6.289 1.00 91.19 252 ARG A O 1
ATOM 2126 N N . ARG A 1 253 ? 3.958 9.749 -5.811 1.00 88.06 253 ARG A N 1
ATOM 2127 C CA . ARG A 1 253 ? 3.523 10.139 -7.165 1.00 88.06 253 ARG A CA 1
ATOM 2128 C C . ARG A 1 253 ? 4.036 11.527 -7.542 1.00 88.06 253 ARG A C 1
ATOM 2130 O O . ARG A 1 253 ? 4.600 11.677 -8.627 1.00 88.06 253 ARG A O 1
ATOM 2137 N N . LYS A 1 254 ? 3.888 12.521 -6.658 1.00 92.25 254 LYS A N 1
ATOM 2138 C CA . LYS A 1 254 ? 4.406 13.886 -6.864 1.00 92.25 254 LYS A CA 1
ATOM 2139 C C . LYS A 1 254 ? 5.925 13.879 -7.032 1.00 92.25 254 LYS A C 1
ATOM 2141 O O . LYS A 1 254 ? 6.431 14.478 -7.980 1.00 92.25 254 LYS A O 1
ATOM 2146 N N . PHE A 1 255 ? 6.642 13.142 -6.186 1.00 94.56 255 PHE A N 1
ATOM 2147 C CA . PHE A 1 255 ? 8.092 12.982 -6.281 1.00 94.56 255 PHE A CA 1
ATOM 2148 C C . PHE A 1 255 ? 8.511 12.357 -7.618 1.00 94.56 255 PHE A C 1
ATOM 2150 O O . PHE A 1 255 ? 9.308 12.938 -8.355 1.00 94.56 255 PHE A O 1
ATOM 2157 N N . ASN A 1 256 ? 7.907 11.225 -7.993 1.00 88.62 256 ASN A N 1
ATOM 2158 C CA . ASN A 1 256 ? 8.195 10.536 -9.251 1.00 88.62 256 ASN A CA 1
ATOM 2159 C C . ASN A 1 256 ? 7.873 11.400 -10.479 1.00 88.62 256 ASN A C 1
ATOM 2161 O O . ASN A 1 256 ? 8.610 11.378 -11.468 1.00 88.62 256 ASN A O 1
ATOM 2165 N N . ALA A 1 257 ? 6.783 12.170 -10.437 1.00 89.75 257 ALA A N 1
ATOM 2166 C CA . ALA A 1 257 ? 6.427 13.106 -11.498 1.00 89.75 257 ALA A CA 1
ATOM 2167 C C . ALA A 1 257 ? 7.467 14.229 -11.626 1.00 89.75 257 ALA A C 1
ATOM 2169 O O . ALA A 1 257 ? 7.940 14.497 -12.732 1.00 89.75 257 ALA A O 1
ATOM 2170 N N . SER A 1 258 ? 7.878 14.832 -10.509 1.00 93.94 258 SER A N 1
ATOM 2171 C CA . SER A 1 258 ? 8.918 15.865 -10.465 1.00 93.94 258 SER A CA 1
ATOM 2172 C C . SER A 1 258 ? 10.267 15.346 -10.959 1.00 93.94 258 SER A C 1
ATOM 2174 O O . SER A 1 258 ? 10.899 15.989 -11.797 1.00 93.94 258 SER A O 1
ATOM 2176 N N . TYR A 1 259 ? 10.672 14.150 -10.527 1.00 91.88 259 TYR A N 1
ATOM 2177 C CA . TYR A 1 259 ? 11.895 13.492 -10.984 1.00 91.88 259 TYR A CA 1
ATOM 2178 C C . TYR A 1 259 ? 11.874 13.246 -12.500 1.00 91.88 259 TYR A C 1
ATOM 2180 O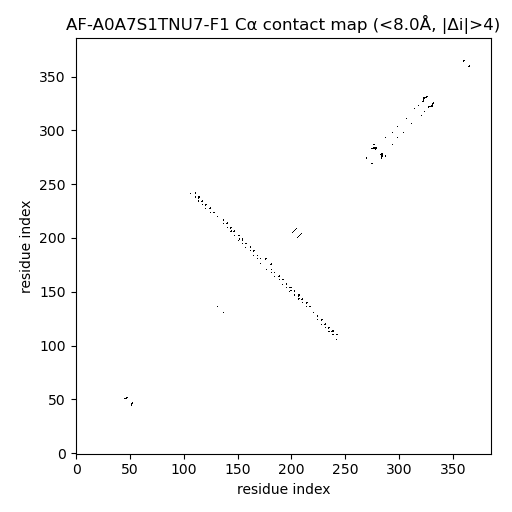 O . TYR A 1 259 ? 12.788 13.657 -13.216 1.00 91.88 259 TYR A O 1
ATOM 2188 N N . ARG A 1 260 ? 10.785 12.672 -13.030 1.00 87.62 260 ARG A N 1
ATOM 2189 C CA . ARG A 1 260 ? 10.614 12.464 -14.480 1.00 87.62 260 ARG A CA 1
ATOM 2190 C C . ARG A 1 260 ? 10.610 13.777 -15.259 1.00 87.62 260 ARG A C 1
ATOM 2192 O O . ARG A 1 260 ? 11.190 13.841 -16.340 1.00 87.62 260 ARG A O 1
ATOM 2199 N N . ASN A 1 261 ? 9.972 14.822 -14.736 1.00 92.00 261 ASN A N 1
ATOM 2200 C CA . ASN A 1 261 ? 9.958 16.140 -15.368 1.00 92.00 261 ASN A CA 1
ATOM 2201 C C . ASN A 1 261 ? 11.354 16.774 -15.381 1.00 92.00 261 ASN A C 1
ATOM 2203 O O . ASN A 1 261 ? 11.743 17.343 -16.398 1.00 92.00 261 ASN A O 1
ATOM 2207 N N . ARG A 1 262 ? 12.133 16.623 -14.303 1.00 91.69 262 ARG A N 1
ATOM 2208 C CA . ARG A 1 262 ? 13.537 17.048 -14.255 1.00 91.69 262 ARG A CA 1
ATOM 2209 C C . ARG A 1 262 ? 14.369 16.327 -15.314 1.00 91.69 262 ARG A C 1
ATOM 2211 O O . ARG A 1 262 ? 15.063 16.987 -16.079 1.00 91.69 262 ARG A O 1
ATOM 2218 N N . LEU A 1 263 ? 14.251 15.002 -15.412 1.00 84.94 263 LEU A N 1
ATOM 2219 C CA . LEU A 1 263 ? 14.954 14.222 -16.437 1.00 84.94 263 LEU A CA 1
ATOM 2220 C C . LEU A 1 263 ? 14.565 14.640 -17.860 1.00 84.94 263 LEU A C 1
ATOM 2222 O O . LEU A 1 263 ? 15.432 14.743 -18.723 1.00 84.94 263 LEU A O 1
ATOM 2226 N N . ARG A 1 264 ? 13.278 14.921 -18.106 1.00 84.88 264 ARG A N 1
ATOM 2227 C CA . ARG A 1 264 ? 12.816 15.451 -19.399 1.00 84.88 264 ARG A CA 1
ATOM 2228 C C . ARG A 1 264 ? 13.441 16.802 -19.720 1.00 84.88 264 ARG A C 1
ATOM 2230 O O . ARG A 1 264 ? 13.963 16.947 -20.813 1.00 84.88 264 ARG A O 1
ATOM 2237 N N . ARG A 1 265 ? 13.459 17.744 -18.769 1.00 87.94 265 ARG A N 1
ATOM 2238 C CA . ARG A 1 265 ? 14.102 19.057 -18.956 1.00 87.94 265 ARG A CA 1
ATOM 2239 C C . ARG A 1 265 ? 15.581 18.917 -19.300 1.00 87.94 265 ARG A C 1
ATOM 2241 O O . ARG A 1 265 ? 16.012 19.479 -20.294 1.00 87.94 265 ARG A O 1
ATOM 2248 N N . ILE A 1 266 ? 16.316 18.090 -18.553 1.00 83.38 266 ILE A N 1
ATOM 2249 C CA . ILE A 1 266 ? 17.730 17.796 -18.841 1.00 83.38 266 ILE A CA 1
ATOM 2250 C C . ILE A 1 266 ? 17.882 17.219 -20.256 1.00 83.38 266 ILE A C 1
ATOM 2252 O O . ILE A 1 266 ? 18.782 17.607 -20.996 1.00 83.38 266 ILE A O 1
ATOM 2256 N N . ALA A 1 267 ? 17.011 16.290 -20.658 1.00 79.75 267 ALA A N 1
ATOM 2257 C CA . ALA A 1 267 ? 17.052 15.707 -21.996 1.00 79.75 267 ALA A CA 1
ATOM 2258 C C . ALA A 1 267 ? 16.730 16.732 -23.100 1.00 79.75 267 ALA A C 1
ATOM 2260 O O . ALA A 1 267 ? 17.375 16.719 -24.148 1.00 79.75 267 ALA A O 1
ATOM 2261 N N . ASP A 1 268 ? 15.762 17.619 -22.876 1.00 83.88 268 ASP A N 1
ATOM 2262 C CA . ASP A 1 268 ? 15.370 18.658 -23.830 1.00 83.88 268 ASP A CA 1
ATOM 2263 C C . ASP A 1 268 ? 16.440 19.750 -23.952 1.00 83.88 268 ASP A C 1
ATOM 2265 O O . ASP A 1 268 ? 16.771 20.155 -25.066 1.00 83.88 268 ASP A O 1
ATOM 2269 N N . GLU A 1 269 ? 17.076 20.139 -22.846 1.00 82.19 269 GLU A N 1
ATOM 2270 C CA . GLU A 1 269 ? 18.268 20.991 -22.854 1.00 82.19 269 GLU A CA 1
ATOM 2271 C C . GLU A 1 269 ? 19.395 20.327 -23.654 1.00 82.19 269 GLU A C 1
ATOM 2273 O O . GLU A 1 269 ? 19.916 20.917 -24.599 1.00 82.19 269 GLU A O 1
ATOM 2278 N N . LYS A 1 270 ? 19.727 19.058 -23.378 1.00 73.94 270 LYS A N 1
ATOM 2279 C CA . LYS A 1 270 ? 20.750 18.318 -24.145 1.00 73.94 270 LYS A CA 1
ATOM 2280 C C . LYS A 1 270 ? 20.461 18.311 -25.652 1.00 73.94 270 LYS A C 1
ATOM 2282 O O . LYS A 1 270 ? 21.382 18.475 -26.456 1.00 73.94 270 LYS A O 1
ATOM 2287 N N . ARG A 1 271 ? 19.190 18.156 -26.043 1.00 75.56 271 ARG A N 1
ATOM 2288 C CA . ARG A 1 271 ? 18.746 18.222 -27.448 1.00 75.56 271 ARG A CA 1
ATOM 2289 C C . ARG A 1 271 ? 18.912 19.620 -28.040 1.00 75.56 271 ARG A C 1
ATOM 2291 O O . ARG A 1 271 ? 19.403 19.723 -29.164 1.00 75.56 271 ARG A O 1
ATOM 2298 N N . LEU A 1 272 ? 18.548 20.668 -27.295 1.00 81.50 272 LEU A N 1
ATOM 2299 C CA . LEU A 1 272 ? 18.704 22.067 -27.704 1.00 81.50 272 LEU A CA 1
ATOM 2300 C C . LEU A 1 272 ? 20.170 22.390 -28.018 1.00 81.50 272 LEU A C 1
ATOM 2302 O O . LEU A 1 272 ? 20.477 22.920 -29.084 1.00 81.50 272 LEU A O 1
ATOM 2306 N N . TRP A 1 273 ? 21.079 21.980 -27.132 1.00 78.69 273 TRP A N 1
ATOM 2307 C CA . TRP A 1 273 ? 22.522 22.191 -27.276 1.00 78.69 273 TRP A CA 1
ATOM 2308 C C . TRP A 1 273 ? 23.206 21.205 -28.240 1.00 78.69 273 TRP A C 1
ATOM 2310 O O . TRP A 1 273 ? 24.409 21.305 -28.471 1.00 78.69 273 TRP A O 1
ATOM 2320 N N . ARG A 1 274 ? 22.461 20.248 -28.817 1.00 75.75 274 ARG A N 1
ATOM 2321 C CA . ARG A 1 274 ? 22.967 19.183 -29.708 1.00 75.75 274 ARG A CA 1
ATOM 2322 C C . ARG A 1 274 ? 24.148 18.391 -29.115 1.00 75.75 274 ARG A C 1
ATOM 2324 O O . ARG A 1 274 ? 24.970 17.862 -29.866 1.00 75.75 274 ARG A O 1
ATOM 2331 N N . ILE A 1 275 ? 24.225 18.283 -27.786 1.00 66.19 275 ILE A N 1
ATOM 2332 C CA . ILE A 1 275 ? 25.281 17.540 -27.085 1.00 66.19 275 ILE A CA 1
ATOM 2333 C C . ILE A 1 275 ? 25.014 16.044 -27.283 1.00 66.19 275 ILE A C 1
ATOM 2335 O O . ILE A 1 275 ? 24.022 15.515 -26.784 1.00 66.19 275 ILE A O 1
ATOM 2339 N N . ARG A 1 276 ? 25.878 15.361 -28.045 1.00 64.06 276 ARG A N 1
ATOM 2340 C CA . ARG A 1 276 ? 25.729 13.926 -28.364 1.00 64.06 276 ARG A CA 1
ATOM 2341 C C . ARG A 1 276 ? 26.440 12.997 -27.384 1.00 64.06 276 ARG A C 1
ATOM 2343 O O . ARG A 1 276 ? 26.019 11.856 -27.242 1.00 64.06 276 ARG A O 1
ATOM 2350 N N . HIS A 1 277 ? 27.484 13.488 -26.726 1.00 67.19 277 HIS A N 1
ATOM 2351 C CA . HIS A 1 277 ? 28.387 12.696 -25.898 1.00 67.19 277 HIS A CA 1
ATOM 2352 C C . HIS A 1 277 ? 28.574 13.384 -24.546 1.00 67.19 277 HIS A C 1
ATOM 2354 O O . HIS A 1 277 ? 28.725 14.607 -24.489 1.00 67.19 277 HIS A O 1
ATOM 2360 N N . TYR A 1 278 ? 28.494 12.617 -23.462 1.00 67.81 278 TYR A N 1
ATOM 2361 C CA . TYR A 1 278 ? 28.586 13.116 -22.093 1.00 67.81 278 TYR A CA 1
ATOM 2362 C C . TYR A 1 278 ? 29.333 12.118 -21.211 1.00 67.81 278 TYR A C 1
ATOM 2364 O O . TYR A 1 278 ? 29.272 10.914 -21.450 1.00 67.81 278 TYR A O 1
ATOM 2372 N N . THR A 1 279 ? 30.023 12.636 -20.199 1.00 66.44 279 THR A N 1
ATOM 2373 C CA . THR A 1 279 ? 30.641 11.830 -19.139 1.00 66.44 279 THR A CA 1
ATOM 2374 C C . THR A 1 279 ? 29.592 11.396 -18.109 1.00 66.44 279 THR A C 1
ATOM 2376 O O . THR A 1 279 ? 28.454 11.874 -18.145 1.00 66.44 279 THR A O 1
ATOM 2379 N N . ASP A 1 280 ? 29.957 10.510 -17.178 1.00 61.75 280 ASP A N 1
ATOM 2380 C CA . ASP A 1 280 ? 29.045 10.037 -16.118 1.00 61.75 280 ASP A CA 1
ATOM 2381 C C . ASP A 1 280 ? 28.564 11.190 -15.216 1.00 61.75 280 ASP A C 1
ATOM 2383 O O . ASP A 1 280 ? 27.416 11.209 -14.777 1.00 61.75 280 ASP A O 1
ATOM 2387 N N . ASP A 1 281 ? 29.379 12.244 -15.094 1.00 65.06 281 ASP A N 1
ATOM 2388 C CA . ASP A 1 281 ? 29.035 13.512 -14.433 1.00 65.06 281 ASP A CA 1
ATOM 2389 C C . ASP A 1 281 ? 27.985 14.351 -15.192 1.00 65.06 281 ASP A C 1
ATOM 2391 O O . ASP A 1 281 ? 27.587 15.431 -14.753 1.00 65.06 281 ASP A O 1
ATOM 2395 N N . GLY A 1 282 ? 27.565 13.914 -16.383 1.00 61.81 282 GLY A N 1
ATOM 2396 C CA . GLY A 1 282 ? 26.583 14.596 -17.223 1.00 61.81 282 GLY A CA 1
ATOM 2397 C C . GLY A 1 282 ? 27.112 15.827 -17.966 1.00 61.81 282 GLY A C 1
ATOM 2398 O O . GLY A 1 282 ? 26.340 16.475 -18.681 1.00 61.81 282 GLY A O 1
ATOM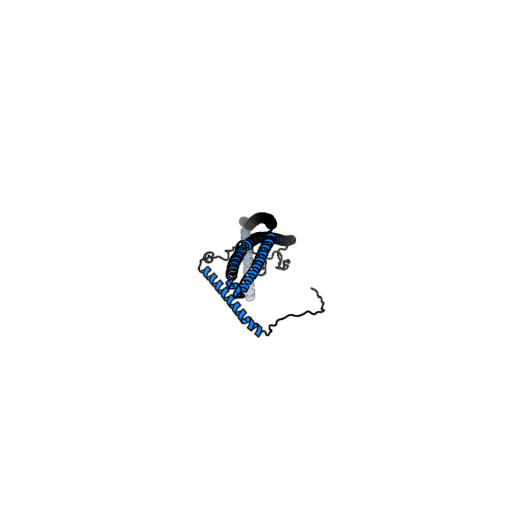 2399 N N . LYS A 1 283 ? 28.408 16.140 -17.840 1.00 74.12 283 LYS A N 1
ATOM 2400 C CA . LYS A 1 283 ? 29.074 17.214 -18.591 1.00 74.12 283 LYS A CA 1
ATOM 2401 C C . LYS A 1 283 ? 29.300 16.783 -20.049 1.00 74.12 283 LYS A C 1
ATOM 2403 O O . LYS A 1 283 ? 29.512 15.596 -20.298 1.00 74.12 283 LYS A O 1
ATOM 2408 N N . PRO A 1 284 ? 29.262 17.714 -21.023 1.00 68.19 284 PRO A N 1
ATOM 2409 C CA . PRO A 1 284 ? 29.586 17.401 -22.412 1.00 68.19 284 PRO A CA 1
ATOM 2410 C C . PRO A 1 284 ? 30.994 16.819 -22.501 1.00 68.19 284 PRO A C 1
ATOM 2412 O O . PRO A 1 284 ? 31.950 17.445 -22.036 1.00 68.19 284 PRO A O 1
ATOM 2415 N N . ASP A 1 285 ? 31.115 15.642 -23.105 1.00 69.69 285 ASP A N 1
ATOM 2416 C CA . ASP A 1 285 ? 32.412 15.011 -23.300 1.00 69.69 285 ASP A CA 1
ATOM 2417 C C . ASP A 1 285 ? 33.172 15.775 -24.393 1.00 69.69 285 ASP A C 1
ATOM 2419 O O . ASP A 1 285 ? 32.844 15.709 -25.579 1.00 69.69 285 ASP A O 1
ATOM 2423 N N . ARG A 1 286 ? 34.163 16.567 -23.968 1.00 67.88 286 ARG A N 1
ATOM 2424 C CA . ARG A 1 286 ? 35.001 17.382 -24.859 1.00 67.88 286 ARG A CA 1
ATOM 2425 C C . ARG A 1 286 ? 36.044 16.550 -25.606 1.00 67.88 286 ARG A C 1
ATOM 2427 O O . ARG A 1 286 ? 36.609 17.046 -26.581 1.00 67.88 286 ARG A O 1
ATOM 2434 N N . LEU A 1 287 ? 36.320 15.325 -25.152 1.00 66.19 287 LEU A N 1
ATOM 2435 C CA . LEU A 1 287 ? 37.327 14.450 -25.753 1.00 66.19 287 LEU A CA 1
ATOM 2436 C C . LEU A 1 287 ? 36.779 13.762 -27.009 1.00 66.19 287 LEU A C 1
ATOM 2438 O O . LEU A 1 287 ? 37.525 13.509 -27.960 1.00 66.19 287 LEU A O 1
ATOM 2442 N N . GLN A 1 288 ? 35.465 13.531 -27.062 1.00 61.56 288 GLN A N 1
ATOM 2443 C CA . GLN A 1 288 ? 34.821 12.891 -28.200 1.00 61.56 288 GLN A CA 1
ATOM 2444 C C . GLN A 1 288 ? 34.510 13.895 -29.317 1.00 61.56 288 GLN A C 1
ATOM 2446 O O . GLN A 1 288 ? 33.622 14.744 -29.225 1.00 61.56 288 GLN A O 1
ATOM 2451 N N . ARG A 1 289 ? 35.255 13.792 -30.422 1.00 61.03 289 ARG A N 1
ATOM 2452 C CA . ARG A 1 289 ? 35.024 14.623 -31.610 1.00 61.03 289 ARG A CA 1
ATOM 2453 C C . ARG A 1 289 ? 33.780 14.151 -32.370 1.00 61.03 289 ARG A C 1
ATOM 2455 O O . ARG A 1 289 ? 33.611 12.944 -32.559 1.00 61.03 289 ARG A O 1
ATOM 2462 N N . PRO A 1 290 ? 32.950 15.071 -32.894 1.00 56.44 290 PRO A N 1
ATOM 2463 C CA . PRO A 1 290 ? 31.842 14.687 -33.758 1.00 56.44 290 PRO A CA 1
ATOM 2464 C C . PRO A 1 290 ? 32.369 13.901 -34.971 1.00 56.44 290 PRO A C 1
ATOM 2466 O O . PRO A 1 290 ? 33.380 14.272 -35.563 1.00 56.44 290 PRO A O 1
ATOM 2469 N N . PHE A 1 291 ? 31.663 12.823 -35.334 1.00 56.09 291 PHE A N 1
ATOM 2470 C CA . PHE A 1 291 ? 31.952 11.904 -36.454 1.00 56.09 291 PHE A CA 1
ATOM 2471 C C . PHE A 1 291 ? 33.093 10.895 -36.262 1.00 56.09 291 PHE A C 1
ATOM 2473 O O . PHE A 1 291 ? 33.333 10.100 -37.172 1.00 56.09 291 PHE A O 1
ATOM 2480 N N . ARG A 1 292 ? 33.748 10.850 -35.096 1.00 60.94 292 ARG A N 1
ATOM 2481 C CA . ARG A 1 292 ? 34.614 9.718 -34.743 1.00 60.94 292 ARG A CA 1
ATOM 2482 C C . ARG A 1 292 ? 33.764 8.638 -34.060 1.00 60.94 292 ARG A C 1
ATOM 2484 O O . ARG A 1 292 ? 32.994 8.992 -33.165 1.00 60.94 292 ARG A O 1
ATOM 2491 N N . PRO A 1 293 ? 33.835 7.357 -34.471 1.00 57.31 293 PRO A N 1
ATOM 2492 C CA . PRO A 1 293 ? 33.215 6.293 -33.693 1.00 57.31 293 PRO A CA 1
ATOM 2493 C C . PRO A 1 293 ? 33.797 6.322 -32.269 1.00 57.31 293 PRO A C 1
ATOM 2495 O O . PRO A 1 293 ? 34.992 6.593 -32.129 1.00 57.31 293 PRO A O 1
ATOM 2498 N N . PRO A 1 294 ? 32.975 6.109 -31.229 1.00 56.00 294 PRO A N 1
ATOM 2499 C CA . PRO A 1 294 ? 33.463 6.007 -29.861 1.00 56.00 294 PRO A CA 1
ATOM 2500 C C . PRO A 1 294 ? 34.582 4.972 -29.772 1.00 56.00 294 PRO A C 1
ATOM 2502 O O . PRO A 1 294 ? 34.424 3.871 -30.303 1.00 56.00 294 PRO A O 1
ATOM 2505 N N . ASP A 1 295 ? 35.690 5.305 -29.111 1.00 59.09 295 ASP A N 1
ATOM 2506 C CA . ASP A 1 295 ? 36.718 4.310 -28.817 1.00 59.09 295 ASP A CA 1
ATOM 2507 C C . ASP A 1 295 ? 36.080 3.212 -27.947 1.00 59.09 295 ASP A C 1
ATOM 2509 O O . ASP A 1 295 ? 35.371 3.509 -26.980 1.00 59.09 295 ASP A O 1
ATOM 2513 N N . ALA A 1 296 ? 36.269 1.943 -28.327 1.00 56.59 296 ALA A N 1
ATOM 2514 C CA . ALA A 1 296 ? 35.574 0.805 -27.718 1.00 56.59 296 ALA A CA 1
ATOM 2515 C C . ALA A 1 296 ? 35.804 0.717 -26.198 1.00 56.59 296 ALA A C 1
ATOM 2517 O O . ALA A 1 296 ? 34.906 0.316 -25.467 1.00 56.59 296 ALA A O 1
ATOM 2518 N N . GLU A 1 297 ? 36.958 1.184 -25.720 1.00 56.19 297 GLU A N 1
ATOM 2519 C CA . GLU A 1 297 ? 37.325 1.252 -24.301 1.00 56.19 297 GLU A CA 1
ATOM 2520 C C . GLU A 1 297 ? 36.507 2.292 -23.509 1.00 56.19 297 GLU A C 1
ATOM 2522 O O . GLU A 1 297 ? 36.230 2.084 -22.334 1.00 56.19 297 GLU A O 1
ATOM 2527 N N . ILE A 1 298 ? 36.036 3.374 -24.147 1.00 53.84 298 ILE A N 1
ATOM 2528 C CA . ILE A 1 298 ? 35.227 4.436 -23.506 1.00 53.84 298 ILE A CA 1
ATOM 2529 C C . ILE A 1 298 ? 33.751 4.009 -23.363 1.00 53.84 298 ILE A C 1
ATOM 2531 O O . ILE A 1 298 ? 33.022 4.504 -22.499 1.00 53.84 298 ILE A O 1
ATOM 2535 N N . MET A 1 299 ? 33.297 3.082 -24.213 1.00 50.28 299 MET A N 1
ATOM 2536 C CA . MET A 1 299 ? 31.943 2.507 -24.176 1.00 50.28 299 MET A CA 1
ATOM 2537 C C . MET A 1 299 ? 31.869 1.195 -23.376 1.00 50.28 299 MET A C 1
ATOM 2539 O O . MET A 1 299 ? 30.769 0.741 -23.086 1.00 50.28 299 MET A O 1
ATOM 2543 N N . ALA A 1 300 ? 33.004 0.596 -22.999 1.00 45.81 300 ALA A N 1
ATOM 2544 C CA . ALA A 1 300 ? 33.093 -0.709 -22.333 1.00 45.81 300 ALA A CA 1
ATOM 2545 C C . ALA A 1 300 ? 32.863 -0.664 -20.807 1.00 45.81 300 ALA A C 1
ATOM 2547 O O . ALA A 1 300 ? 33.393 -1.488 -20.066 1.00 45.81 300 ALA A O 1
ATOM 2548 N N . GLY A 1 301 ? 32.071 0.290 -20.318 1.00 46.91 301 GLY A N 1
ATOM 2549 C CA . GLY A 1 301 ? 31.584 0.255 -18.944 1.00 46.91 301 GLY A CA 1
ATOM 2550 C C . GLY A 1 301 ? 30.305 -0.570 -18.880 1.00 46.91 301 GLY A C 1
ATOM 2551 O O . GLY A 1 301 ? 29.288 -0.143 -19.421 1.00 46.91 301 GLY A O 1
ATOM 2552 N N . GLN A 1 302 ? 30.322 -1.703 -18.173 1.00 49.50 302 GLN A N 1
ATOM 2553 C CA . GLN A 1 302 ? 29.130 -2.520 -17.882 1.00 49.50 302 GLN A CA 1
ATOM 2554 C C . GLN A 1 302 ? 28.009 -1.699 -17.195 1.00 49.50 302 GLN A C 1
ATOM 2556 O O . GLN A 1 302 ? 26.840 -2.065 -17.239 1.00 49.50 302 GLN A O 1
ATOM 2561 N N . GLU A 1 303 ? 28.365 -0.551 -16.609 1.00 45.94 303 GLU A N 1
ATOM 2562 C CA . GLU A 1 303 ? 27.475 0.414 -15.953 1.00 45.94 303 GLU A CA 1
ATOM 2563 C C . GLU A 1 303 ? 26.728 1.356 -16.919 1.00 45.94 303 GLU A C 1
ATOM 2565 O O . GLU A 1 303 ? 25.727 1.964 -16.537 1.00 45.94 303 GLU A O 1
ATOM 2570 N N . ARG A 1 304 ? 27.189 1.491 -18.174 1.00 46.53 304 ARG A N 1
ATOM 2571 C CA . ARG A 1 304 ? 26.603 2.398 -19.185 1.00 46.53 304 ARG A CA 1
ATOM 2572 C C . ARG A 1 304 ? 25.555 1.738 -20.079 1.00 46.53 304 ARG A C 1
ATOM 2574 O O . ARG A 1 304 ? 24.867 2.443 -20.823 1.00 46.53 304 ARG A O 1
ATOM 2581 N N . ASP A 1 305 ? 25.384 0.423 -19.976 1.00 45.88 305 ASP A N 1
ATOM 2582 C CA . ASP A 1 305 ? 24.235 -0.264 -20.552 1.00 45.88 305 ASP A CA 1
ATOM 2583 C C . ASP A 1 305 ? 22.978 0.192 -19.808 1.00 45.88 305 ASP A C 1
ATOM 2585 O O . ASP A 1 305 ? 22.630 -0.294 -18.731 1.00 45.88 305 ASP A O 1
ATOM 2589 N N . THR A 1 306 ? 22.270 1.171 -20.378 1.00 42.31 306 THR A N 1
ATOM 2590 C CA . THR A 1 306 ? 20.949 1.553 -19.883 1.00 42.31 306 THR A CA 1
ATOM 2591 C C . THR A 1 306 ? 20.073 0.309 -19.897 1.00 42.31 306 THR A C 1
ATOM 2593 O O . THR A 1 306 ? 19.743 -0.190 -20.975 1.00 42.31 306 THR A O 1
ATOM 2596 N N . PHE A 1 307 ? 19.706 -0.185 -18.714 1.00 39.19 307 PHE A N 1
ATOM 2597 C CA . PHE A 1 307 ? 18.820 -1.331 -18.551 1.00 39.19 307 PHE A CA 1
ATOM 2598 C C . PHE A 1 307 ? 17.541 -1.114 -19.374 1.00 39.19 307 PHE A C 1
ATOM 2600 O O . PHE A 1 307 ? 16.653 -0.339 -19.012 1.00 39.19 307 PHE A O 1
ATOM 2607 N N . SER A 1 308 ? 17.473 -1.773 -20.527 1.00 39.38 308 SER A N 1
ATOM 2608 C CA . SER A 1 308 ? 16.330 -1.771 -21.429 1.00 39.38 308 SER A CA 1
ATOM 2609 C C . SER A 1 308 ? 15.793 -3.186 -21.454 1.00 39.38 308 SER A C 1
ATOM 2611 O O . SER A 1 308 ? 16.44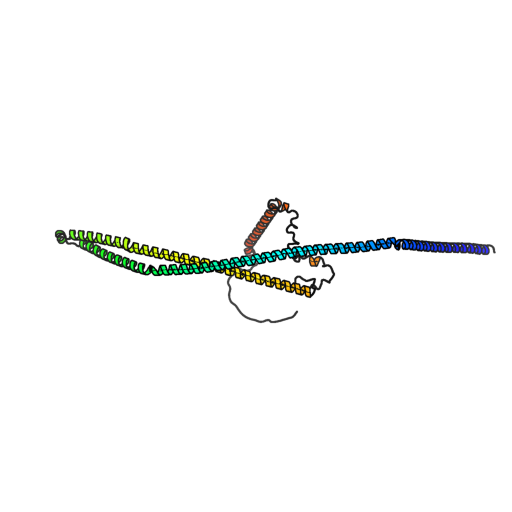0 -4.082 -21.991 1.00 39.38 308 SER A O 1
ATOM 2613 N N . LEU A 1 309 ? 14.582 -3.372 -20.926 1.00 44.28 309 LEU A N 1
ATOM 2614 C CA . LEU A 1 309 ? 13.867 -4.655 -20.896 1.00 44.28 309 LEU A CA 1
ATOM 2615 C C . LEU A 1 309 ? 13.649 -5.276 -22.299 1.00 44.28 309 LEU A C 1
ATOM 2617 O O . LEU A 1 309 ? 13.153 -6.387 -22.413 1.00 44.28 309 LEU A O 1
ATOM 2621 N N . MET A 1 310 ? 13.948 -4.533 -23.375 1.00 39.62 310 MET A N 1
ATOM 2622 C CA . MET A 1 310 ? 13.886 -4.984 -24.773 1.00 39.62 310 MET A CA 1
ATOM 2623 C C . MET A 1 310 ? 15.243 -5.448 -25.335 1.00 39.62 310 MET A C 1
ATOM 2625 O O . MET A 1 310 ? 15.273 -6.005 -26.431 1.00 39.62 310 MET A O 1
ATOM 2629 N N . HIS A 1 311 ? 16.360 -5.177 -24.654 1.00 41.50 311 HIS A N 1
ATOM 2630 C CA . HIS A 1 311 ? 17.715 -5.579 -25.075 1.00 41.50 311 HIS A CA 1
ATOM 2631 C C . HIS A 1 311 ? 18.349 -6.592 -24.126 1.00 41.50 311 HIS A C 1
ATOM 2633 O O . HIS A 1 311 ? 19.190 -7.380 -24.547 1.00 41.50 311 HIS A O 1
ATOM 2639 N N . THR A 1 312 ? 17.886 -6.643 -22.881 1.00 43.97 312 THR A N 1
ATOM 2640 C CA . THR A 1 312 ? 18.001 -7.840 -22.063 1.00 43.97 312 THR A CA 1
ATOM 2641 C C . THR A 1 312 ? 16.879 -8.779 -22.477 1.00 43.97 312 THR A C 1
ATOM 2643 O O . THR A 1 312 ? 15.759 -8.684 -21.989 1.00 43.97 312 THR A O 1
ATOM 2646 N N . ASP A 1 313 ? 17.153 -9.686 -23.411 1.00 41.81 313 ASP A N 1
ATOM 2647 C CA . ASP A 1 313 ? 16.386 -10.924 -23.409 1.00 41.81 313 ASP A CA 1
ATOM 2648 C C . ASP A 1 313 ? 16.682 -11.576 -22.046 1.00 41.81 313 ASP A C 1
ATOM 2650 O O . ASP A 1 313 ? 17.839 -11.926 -21.786 1.00 41.81 313 ASP A O 1
ATOM 2654 N N . PRO A 1 314 ? 15.707 -11.683 -21.124 1.00 48.75 314 PRO A N 1
ATOM 2655 C CA . PRO A 1 314 ? 15.939 -12.331 -19.837 1.00 48.75 314 PRO A CA 1
ATOM 2656 C C . PRO A 1 314 ? 16.366 -13.797 -20.020 1.00 48.75 314 PRO A C 1
ATOM 2658 O O . PRO A 1 314 ? 16.852 -14.405 -19.072 1.00 48.75 314 PRO A O 1
ATOM 2661 N N . LEU A 1 315 ? 16.232 -14.343 -21.238 1.00 43.88 315 LEU A N 1
ATOM 2662 C CA . LEU A 1 315 ? 16.694 -15.659 -21.652 1.00 43.88 315 LEU A CA 1
ATOM 2663 C C . LEU A 1 315 ? 17.993 -15.640 -22.481 1.00 43.88 315 LEU A C 1
ATOM 2665 O O . LEU A 1 315 ? 18.522 -16.712 -22.760 1.00 43.88 315 LEU A O 1
ATOM 2669 N N . ALA A 1 316 ? 18.578 -14.487 -22.834 1.00 46.59 316 ALA A N 1
ATOM 2670 C CA . ALA A 1 316 ? 19.824 -14.455 -23.621 1.00 46.59 316 ALA A CA 1
ATOM 2671 C C . ALA A 1 316 ? 21.019 -15.066 -22.873 1.00 46.59 316 ALA A C 1
ATOM 2673 O O . ALA A 1 316 ? 21.927 -15.609 -23.505 1.00 46.59 316 ALA A O 1
ATOM 2674 N N . TYR A 1 317 ? 21.000 -15.026 -21.537 1.00 47.94 317 TYR A N 1
ATOM 2675 C CA . TYR A 1 317 ? 21.957 -15.740 -20.683 1.00 47.94 317 TYR A CA 1
ATOM 2676 C C . TYR A 1 317 ? 21.515 -17.179 -20.352 1.00 47.94 317 TYR A C 1
ATOM 2678 O O . TYR A 1 317 ? 22.301 -17.957 -19.822 1.00 47.94 317 TYR A O 1
ATOM 2686 N N . HIS A 1 318 ? 20.290 -17.562 -20.725 1.00 49.09 318 HIS A N 1
ATOM 2687 C CA . HIS A 1 318 ? 19.746 -18.916 -20.645 1.00 49.09 318 HIS A CA 1
ATOM 2688 C C . HIS A 1 318 ? 19.698 -19.548 -22.044 1.00 49.09 318 HIS A C 1
ATOM 2690 O O . HIS A 1 318 ? 18.636 -19.937 -22.533 1.00 49.09 318 HIS A O 1
ATOM 2696 N N . ARG A 1 319 ? 20.860 -19.685 -22.702 1.00 50.97 319 ARG A N 1
ATOM 2697 C CA . ARG A 1 319 ? 20.951 -20.465 -23.956 1.00 50.97 319 ARG A CA 1
ATOM 2698 C C . ARG A 1 319 ? 20.438 -21.901 -23.784 1.00 50.97 319 ARG A C 1
ATOM 2700 O O . ARG A 1 319 ? 19.903 -22.463 -24.734 1.00 50.97 319 ARG A O 1
ATOM 2707 N N . ASP A 1 320 ? 20.469 -22.412 -22.554 1.00 51.06 320 ASP A N 1
ATOM 2708 C CA . ASP A 1 320 ? 19.943 -23.718 -22.174 1.00 51.06 320 ASP A CA 1
ATOM 2709 C C . ASP A 1 320 ? 18.751 -23.583 -21.217 1.00 51.06 320 ASP A C 1
ATOM 2711 O O . ASP A 1 320 ? 18.793 -24.036 -20.076 1.00 51.06 320 ASP A O 1
ATOM 2715 N N . TRP A 1 321 ? 17.646 -22.973 -21.656 1.00 53.16 321 TRP A N 1
ATOM 2716 C CA . TRP A 1 321 ? 16.433 -22.865 -20.823 1.00 53.16 321 TRP A CA 1
ATOM 2717 C C . TRP A 1 32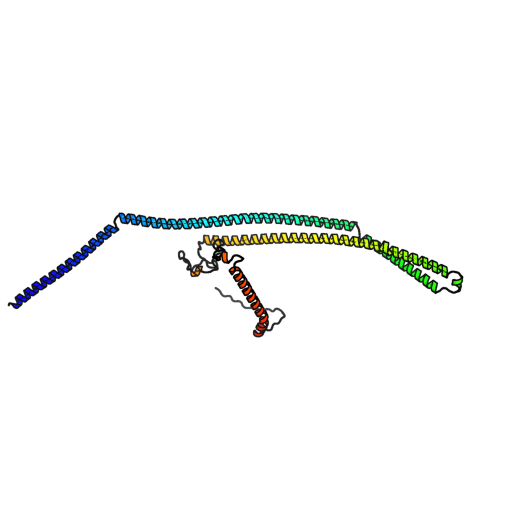1 ? 15.923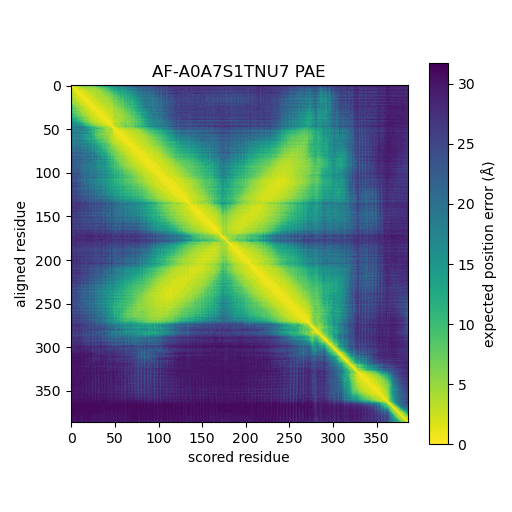 -24.232 -20.308 1.00 53.16 321 TRP A C 1
ATOM 2719 O O . TRP A 1 321 ? 15.301 -24.305 -19.249 1.00 53.16 321 TRP A O 1
ATOM 2729 N N . LYS A 1 322 ? 16.245 -25.328 -21.016 1.00 55.00 322 LYS A N 1
ATOM 2730 C CA . LYS A 1 322 ? 15.989 -26.715 -20.587 1.00 55.00 322 LYS A CA 1
ATOM 2731 C C . LYS A 1 322 ? 16.856 -27.174 -19.402 1.00 55.00 322 LYS A C 1
ATOM 2733 O O . LYS A 1 322 ? 16.409 -28.035 -18.657 1.00 55.00 322 LYS A O 1
ATOM 2738 N N . ALA A 1 323 ? 18.051 -26.607 -19.216 1.00 56.22 323 ALA A N 1
ATOM 2739 C CA . ALA A 1 323 ? 18.979 -26.911 -18.116 1.00 56.22 323 ALA A CA 1
ATOM 2740 C C . ALA A 1 323 ? 18.784 -26.002 -16.884 1.00 56.22 323 ALA A C 1
ATOM 2742 O O . ALA A 1 323 ? 19.404 -26.202 -15.840 1.00 56.22 323 ALA A O 1
ATOM 2743 N N . THR A 1 324 ? 17.939 -24.977 -16.994 1.00 53.31 324 THR A N 1
ATOM 2744 C CA . THR A 1 324 ? 17.594 -24.065 -15.890 1.00 53.31 324 THR A CA 1
ATOM 2745 C C . THR A 1 324 ? 16.121 -24.134 -15.498 1.00 53.31 324 THR A C 1
ATOM 2747 O O . THR A 1 324 ? 15.649 -23.316 -14.711 1.00 53.31 324 THR A O 1
ATOM 2750 N N . CYS A 1 325 ? 15.381 -25.104 -16.037 1.00 52.16 325 CYS A N 1
ATOM 2751 C CA . CYS A 1 325 ? 14.029 -25.406 -15.589 1.00 52.16 325 CYS A CA 1
ATOM 2752 C C . CYS A 1 325 ? 14.083 -25.970 -14.159 1.00 52.16 325 CYS A C 1
ATOM 2754 O O . CYS A 1 325 ? 14.924 -26.814 -13.846 1.00 52.16 325 CYS A O 1
ATOM 2756 N N . MET A 1 326 ? 13.182 -25.513 -13.288 1.00 48.12 326 MET A N 1
ATOM 2757 C CA . MET A 1 326 ? 13.001 -26.086 -11.951 1.00 48.12 326 MET A CA 1
ATOM 2758 C C . MET A 1 326 ? 12.721 -27.593 -12.085 1.00 48.12 326 MET A C 1
ATOM 2760 O O . MET A 1 326 ? 11.646 -27.975 -12.541 1.00 48.12 326 MET A O 1
ATOM 2764 N N . GLY A 1 327 ? 13.705 -28.431 -11.736 1.00 54.44 327 GLY A N 1
ATOM 2765 C CA . GLY A 1 327 ? 13.645 -29.895 -11.856 1.00 54.44 327 GLY A CA 1
ATOM 2766 C C . GLY A 1 327 ? 14.762 -30.552 -12.683 1.00 54.44 327 GLY A C 1
ATOM 2767 O O . GLY A 1 327 ? 14.860 -31.772 -12.661 1.00 54.44 327 GLY A O 1
ATOM 2768 N N . SER A 1 328 ? 15.614 -29.796 -13.387 1.00 65.75 328 SER A N 1
ATOM 2769 C CA . SER A 1 328 ? 16.813 -30.358 -14.043 1.00 65.75 328 SER A CA 1
ATOM 2770 C C . SER A 1 328 ? 17.991 -30.499 -13.069 1.00 65.75 328 SER A C 1
ATOM 2772 O O . SER A 1 328 ? 18.200 -29.606 -12.245 1.00 65.75 328 SER A O 1
ATOM 2774 N N . ASP A 1 329 ? 18.811 -31.545 -13.215 1.00 69.56 329 ASP A N 1
ATOM 2775 C CA . ASP A 1 329 ? 19.956 -31.832 -12.329 1.00 69.56 329 ASP A CA 1
ATOM 2776 C C . ASP A 1 329 ? 20.937 -30.655 -12.191 1.00 69.56 329 ASP A C 1
ATOM 2778 O O . ASP A 1 329 ? 21.414 -30.377 -11.097 1.00 69.56 329 ASP A O 1
ATOM 2782 N N . SER A 1 330 ? 21.170 -29.872 -13.250 1.00 66.69 330 SER A N 1
ATOM 2783 C CA . SER A 1 330 ? 22.016 -28.666 -13.189 1.00 66.69 330 SER A CA 1
ATOM 2784 C C . SER A 1 330 ? 21.407 -27.515 -12.384 1.00 66.69 330 SER A C 1
ATOM 2786 O O . SER A 1 330 ? 22.140 -26.713 -11.805 1.00 66.69 330 SER A O 1
ATOM 2788 N N . ALA A 1 331 ? 20.076 -27.421 -12.323 1.00 62.03 331 ALA A N 1
ATOM 2789 C CA . ALA A 1 331 ? 19.383 -26.427 -11.505 1.00 62.03 331 ALA A CA 1
ATOM 2790 C C . ALA A 1 331 ? 19.449 -26.805 -10.019 1.00 62.03 331 ALA A C 1
ATOM 2792 O O . ALA A 1 331 ? 19.669 -25.932 -9.179 1.00 62.03 331 ALA A O 1
ATOM 2793 N N . LEU A 1 332 ? 19.339 -28.101 -9.704 1.00 69.00 332 LEU A N 1
ATOM 2794 C CA . LEU A 1 332 ? 19.599 -28.618 -8.360 1.00 69.00 332 LEU A CA 1
ATOM 2795 C C . LEU A 1 332 ? 21.043 -28.339 -7.948 1.00 69.00 332 LEU A C 1
ATOM 2797 O O . LEU A 1 332 ? 21.258 -27.773 -6.882 1.00 69.00 332 LEU A O 1
ATOM 2801 N N . ASP A 1 333 ? 21.999 -28.617 -8.836 1.00 75.94 333 ASP A N 1
ATOM 2802 C CA . ASP A 1 333 ? 23.428 -28.445 -8.578 1.00 75.94 333 ASP A CA 1
ATOM 2803 C C . ASP A 1 333 ? 23.813 -26.971 -8.316 1.00 75.94 333 ASP A C 1
ATOM 2805 O O . ASP A 1 333 ? 24.627 -26.658 -7.440 1.00 75.94 333 ASP A O 1
ATOM 2809 N N . ALA A 1 334 ? 23.171 -26.035 -9.025 1.00 72.00 334 ALA A N 1
ATOM 2810 C CA . ALA A 1 334 ? 23.314 -24.595 -8.806 1.00 72.00 334 ALA A CA 1
ATOM 2811 C C . ALA A 1 334 ? 22.692 -24.127 -7.478 1.00 72.00 334 ALA A C 1
ATOM 2813 O O . ALA A 1 334 ? 23.265 -23.276 -6.792 1.00 72.00 334 ALA A O 1
ATOM 2814 N N . VAL A 1 335 ? 21.544 -24.691 -7.087 1.00 74.00 335 VAL A N 1
ATOM 2815 C CA . VAL A 1 335 ? 20.914 -24.416 -5.787 1.00 74.00 335 VAL A CA 1
ATOM 2816 C C . VAL A 1 335 ? 21.778 -24.959 -4.648 1.00 74.00 335 VAL A C 1
ATOM 2818 O O . VAL A 1 335 ? 22.032 -24.224 -3.694 1.00 74.00 335 VAL A O 1
ATOM 2821 N N . THR A 1 336 ? 22.321 -26.174 -4.759 1.00 77.69 336 THR A N 1
ATOM 2822 C CA . THR A 1 336 ? 23.262 -26.722 -3.767 1.00 77.69 336 THR A CA 1
ATOM 2823 C C . THR A 1 336 ? 24.534 -25.895 -3.665 1.00 77.69 336 THR A C 1
ATOM 2825 O O . THR A 1 336 ? 24.954 -25.598 -2.551 1.00 77.69 336 THR A O 1
ATOM 2828 N N . LYS A 1 337 ? 25.109 -25.433 -4.783 1.00 77.69 337 LYS A N 1
ATOM 2829 C CA . LYS A 1 337 ? 26.266 -24.518 -4.761 1.00 77.69 337 LYS A CA 1
ATOM 2830 C C . LYS A 1 337 ? 25.937 -23.193 -4.073 1.00 77.69 337 LYS A C 1
ATOM 2832 O O . LYS A 1 337 ? 26.752 -22.674 -3.315 1.00 77.69 337 LYS A O 1
ATOM 2837 N N . ARG A 1 338 ? 24.728 -22.657 -4.273 1.00 76.38 338 ARG A N 1
ATOM 2838 C CA . ARG A 1 338 ? 24.271 -21.430 -3.602 1.00 76.38 338 ARG A CA 1
ATOM 2839 C C . ARG A 1 338 ? 24.071 -21.630 -2.098 1.00 76.38 338 ARG A C 1
ATOM 2841 O O . ARG A 1 338 ? 24.478 -20.770 -1.324 1.00 76.38 338 ARG A O 1
ATOM 2848 N N . ILE A 1 339 ? 23.517 -22.771 -1.688 1.00 75.94 339 ILE A N 1
ATOM 2849 C CA . ILE A 1 339 ? 23.376 -23.154 -0.274 1.00 75.94 339 ILE A CA 1
ATOM 2850 C C . ILE A 1 339 ? 24.753 -23.360 0.369 1.00 75.94 339 ILE A C 1
ATOM 2852 O O . ILE A 1 339 ? 24.987 -22.876 1.472 1.00 75.94 339 ILE A O 1
ATOM 2856 N N . GLN A 1 340 ? 25.688 -24.012 -0.327 1.00 79.81 340 GLN A N 1
ATOM 2857 C CA . GLN A 1 340 ? 27.066 -24.200 0.136 1.00 79.81 340 GLN A CA 1
ATOM 2858 C C . GLN A 1 340 ? 27.798 -22.865 0.300 1.00 79.81 340 GLN A C 1
ATOM 2860 O O . GLN A 1 340 ? 28.427 -22.643 1.331 1.00 79.81 340 GLN A O 1
ATOM 2865 N N . LEU A 1 341 ? 27.668 -21.944 -0.660 1.00 81.19 341 LEU A N 1
ATOM 2866 C CA . LEU A 1 341 ? 28.238 -20.597 -0.555 1.00 81.19 341 LEU A CA 1
ATOM 2867 C C . LEU A 1 341 ? 27.637 -19.814 0.612 1.00 81.19 341 LEU A C 1
ATOM 2869 O O . LEU A 1 341 ? 28.368 -19.177 1.363 1.00 81.19 341 LEU A O 1
ATOM 2873 N N . GLN A 1 342 ? 26.320 -19.884 0.802 1.00 76.25 342 GLN A N 1
ATOM 2874 C CA . GLN A 1 342 ? 25.656 -19.220 1.922 1.00 76.25 342 GLN A CA 1
ATOM 2875 C C . GLN A 1 342 ? 26.065 -19.835 3.269 1.00 76.25 342 GLN A C 1
ATOM 2877 O O . GLN A 1 342 ? 26.291 -19.112 4.234 1.00 76.25 342 GLN A O 1
ATOM 2882 N N . SER A 1 343 ? 26.240 -21.157 3.326 1.00 83.06 343 SER A N 1
ATOM 2883 C CA . SER A 1 343 ? 26.770 -21.854 4.499 1.00 83.06 343 SER A CA 1
ATOM 2884 C C . SER A 1 343 ? 28.212 -21.440 4.802 1.00 83.06 343 SER A C 1
ATOM 2886 O O . SER A 1 343 ? 28.520 -21.156 5.957 1.00 83.06 343 SER A O 1
ATOM 2888 N N . HIS A 1 344 ? 29.065 -21.318 3.783 1.00 80.69 344 HIS A N 1
ATOM 2889 C CA . HIS A 1 344 ? 30.443 -20.857 3.938 1.00 80.69 344 HIS A CA 1
ATOM 2890 C C . HIS A 1 344 ? 30.512 -19.389 4.389 1.00 80.69 344 HIS A C 1
ATOM 2892 O O . HIS A 1 344 ? 31.300 -19.050 5.263 1.00 80.69 344 HIS A O 1
ATOM 2898 N N . LEU A 1 345 ? 29.662 -18.510 3.849 1.00 84.44 345 LEU A N 1
ATOM 2899 C CA . LEU A 1 345 ? 29.572 -17.112 4.288 1.00 84.44 345 LEU A CA 1
ATOM 2900 C C . LEU A 1 345 ? 29.119 -16.999 5.747 1.00 84.44 345 LEU A C 1
ATOM 2902 O O . LEU A 1 345 ? 29.696 -16.226 6.508 1.00 84.44 345 LEU A O 1
ATOM 2906 N N . ASN A 1 346 ? 28.146 -17.815 6.156 1.00 82.38 346 ASN A N 1
ATOM 2907 C CA . ASN A 1 346 ? 27.708 -17.874 7.548 1.00 82.38 346 ASN A CA 1
ATOM 2908 C C . ASN A 1 346 ? 28.824 -18.388 8.470 1.00 82.38 346 ASN A C 1
ATOM 2910 O O . ASN A 1 346 ? 28.994 -17.862 9.565 1.00 82.38 346 ASN A O 1
ATOM 2914 N N . GLN A 1 347 ? 29.609 -19.378 8.032 1.00 84.62 347 GLN A N 1
ATOM 2915 C CA . GLN A 1 347 ? 30.776 -19.855 8.780 1.00 84.62 347 GLN A CA 1
ATOM 2916 C C . GLN A 1 347 ? 31.839 -18.763 8.911 1.00 84.62 347 GLN A C 1
ATOM 2918 O O . GLN A 1 347 ? 32.339 -18.542 10.007 1.00 84.62 347 GLN A O 1
ATOM 2923 N N . VAL A 1 348 ? 32.146 -18.031 7.837 1.00 85.56 348 VAL A N 1
ATOM 2924 C CA . VAL A 1 348 ? 33.094 -16.906 7.885 1.00 85.56 348 VAL A CA 1
ATOM 2925 C C . VAL A 1 348 ? 32.607 -15.814 8.840 1.00 85.56 348 VAL A C 1
ATOM 2927 O O . VAL A 1 348 ? 33.389 -15.371 9.670 1.00 85.56 348 VAL A O 1
ATOM 2930 N N . GLN A 1 349 ? 31.321 -15.452 8.822 1.00 83.50 349 GLN A N 1
ATOM 2931 C CA . GLN A 1 349 ? 30.755 -14.497 9.788 1.00 83.50 349 GLN A CA 1
ATOM 2932 C C . GLN A 1 349 ? 30.800 -15.007 11.236 1.00 83.50 349 GLN A C 1
ATOM 2934 O O . GLN A 1 349 ? 31.038 -14.236 12.169 1.00 83.50 349 GLN A O 1
ATOM 2939 N N . GLN A 1 350 ? 30.592 -16.308 11.451 1.00 83.81 350 GLN A N 1
ATOM 2940 C CA . GLN A 1 350 ? 30.760 -16.930 12.767 1.00 83.81 350 GLN A CA 1
ATOM 2941 C C . GLN A 1 350 ? 32.224 -16.878 13.221 1.00 83.81 350 GLN A C 1
ATOM 2943 O O . GLN A 1 350 ? 32.501 -16.536 14.366 1.00 83.81 350 GLN A O 1
ATOM 2948 N N . TYR A 1 351 ? 33.176 -17.138 12.325 1.00 84.88 351 TYR A N 1
ATOM 2949 C CA . TYR A 1 351 ? 34.594 -16.982 12.634 1.00 84.88 351 TYR A CA 1
ATOM 2950 C C . TYR A 1 351 ? 34.963 -15.522 12.900 1.00 84.88 351 TYR A C 1
ATOM 2952 O O . TYR A 1 351 ? 35.668 -15.258 13.865 1.00 84.88 351 TYR A O 1
ATOM 2960 N N . GLU A 1 352 ? 34.452 -14.564 12.128 1.00 81.50 352 GLU A N 1
ATOM 2961 C CA . GLU A 1 352 ? 34.670 -13.133 12.366 1.00 81.50 352 GLU A CA 1
ATOM 2962 C C . GLU A 1 352 ? 34.122 -12.689 13.724 1.00 81.50 352 GLU A C 1
ATOM 2964 O O . GLU A 1 352 ? 34.802 -11.972 14.449 1.00 81.50 352 GLU A O 1
ATOM 2969 N N . THR A 1 353 ? 32.937 -13.155 14.122 1.00 84.62 353 THR A N 1
ATOM 2970 C CA . THR A 1 353 ? 32.355 -12.829 15.437 1.00 84.62 353 THR A CA 1
ATOM 2971 C C . THR A 1 353 ? 33.104 -13.484 16.597 1.00 84.62 353 THR A C 1
ATOM 2973 O O . THR A 1 353 ? 33.275 -12.850 17.637 1.00 84.62 353 THR A O 1
ATOM 2976 N N . ILE A 1 354 ? 33.607 -14.711 16.425 1.00 84.62 354 ILE A N 1
ATOM 2977 C CA . ILE A 1 354 ? 34.436 -15.399 17.429 1.00 84.62 354 ILE A CA 1
ATOM 2978 C C . ILE A 1 354 ? 35.835 -14.770 17.529 1.00 84.62 354 ILE A C 1
ATOM 2980 O O . ILE A 1 354 ? 36.405 -14.701 18.617 1.00 84.62 354 ILE A O 1
ATOM 2984 N N . LEU A 1 355 ? 36.396 -14.306 16.410 1.00 81.81 355 LEU A N 1
ATOM 2985 C CA . LEU A 1 355 ? 37.742 -13.732 16.341 1.00 81.81 355 LEU A CA 1
ATOM 2986 C C . LEU A 1 355 ? 37.771 -12.223 16.621 1.00 81.81 355 LEU A C 1
ATOM 2988 O O . LEU A 1 355 ? 38.822 -11.714 17.007 1.00 81.81 355 LEU A O 1
ATOM 2992 N N . ALA A 1 356 ? 36.651 -11.505 16.493 1.00 78.56 356 ALA A N 1
ATOM 2993 C CA . ALA A 1 356 ? 36.562 -10.066 16.759 1.00 78.56 356 ALA A CA 1
ATOM 2994 C C . ALA A 1 356 ? 37.101 -9.650 18.146 1.00 78.56 356 ALA A C 1
ATOM 2996 O O . ALA A 1 356 ? 37.866 -8.687 18.206 1.00 78.56 356 ALA A O 1
ATOM 2997 N N . PRO A 1 357 ? 36.819 -10.359 19.259 1.00 77.75 357 PRO A N 1
ATOM 2998 C CA . PRO A 1 357 ? 37.375 -10.021 20.572 1.00 77.75 357 PRO A CA 1
ATOM 2999 C C . PRO A 1 357 ? 38.902 -10.166 20.627 1.00 77.75 357 PRO A C 1
ATOM 3001 O O . PRO A 1 357 ? 39.582 -9.346 21.240 1.00 77.75 357 PRO A O 1
ATOM 3004 N N . LEU A 1 358 ? 39.451 -11.183 19.952 1.00 73.25 358 LEU A N 1
ATOM 3005 C CA . LEU A 1 358 ? 40.896 -11.408 19.860 1.00 73.25 358 LEU A CA 1
ATOM 3006 C C . LEU A 1 358 ? 41.563 -10.356 18.972 1.00 73.25 358 LEU A C 1
ATOM 3008 O O . LEU A 1 358 ? 42.639 -9.870 19.304 1.00 73.25 358 LEU A O 1
ATOM 3012 N N . TRP A 1 359 ? 40.904 -9.960 17.883 1.00 70.38 359 TRP A N 1
ATOM 3013 C CA . TRP A 1 359 ? 41.356 -8.892 16.995 1.00 70.38 359 TRP A CA 1
ATOM 3014 C C . TRP A 1 359 ? 41.379 -7.533 17.706 1.00 70.38 359 TRP A C 1
ATOM 3016 O O . TRP A 1 359 ? 42.360 -6.798 17.607 1.00 70.38 359 TRP A O 1
ATOM 3026 N N . HIS A 1 360 ? 40.352 -7.229 18.505 1.00 70.94 360 HIS A N 1
ATOM 3027 C CA . HIS A 1 360 ? 40.317 -6.036 19.353 1.00 70.94 360 HIS A CA 1
ATOM 3028 C C . HIS A 1 360 ? 41.402 -6.047 20.440 1.00 70.94 360 HIS A C 1
ATOM 3030 O O . HIS A 1 360 ? 42.008 -5.005 20.698 1.00 70.94 360 HIS A O 1
ATOM 3036 N N . ALA A 1 361 ? 41.704 -7.211 21.025 1.00 65.44 361 ALA A N 1
ATOM 3037 C CA . ALA A 1 361 ? 42.812 -7.369 21.966 1.00 65.44 361 ALA A CA 1
ATOM 3038 C C . ALA A 1 361 ? 44.188 -7.198 21.291 1.00 65.44 361 ALA A C 1
ATOM 3040 O O . ALA A 1 361 ? 45.078 -6.572 21.865 1.00 65.44 361 ALA A O 1
ATOM 3041 N N . LEU A 1 362 ? 44.354 -7.689 20.056 1.00 65.56 362 LEU A N 1
ATOM 3042 C CA . LEU A 1 362 ? 45.597 -7.569 19.283 1.00 65.56 362 LEU A CA 1
ATOM 3043 C C . LEU A 1 362 ? 45.855 -6.133 18.790 1.00 65.56 362 LEU A C 1
ATOM 3045 O O . LEU A 1 362 ? 47.004 -5.720 18.667 1.00 65.56 362 LEU A O 1
ATOM 3049 N N . GLN A 1 363 ? 44.793 -5.366 18.518 1.00 68.44 363 GLN A N 1
ATOM 3050 C CA . GLN A 1 363 ? 44.871 -3.967 18.075 1.00 68.44 363 GLN A CA 1
ATOM 3051 C C . GLN A 1 363 ? 45.024 -2.951 19.222 1.00 68.44 363 GLN A C 1
ATOM 3053 O O . GLN A 1 363 ? 45.056 -1.747 18.966 1.00 68.44 363 GLN A O 1
ATOM 3058 N N . GLY A 1 364 ? 45.139 -3.402 20.478 1.00 54.66 364 GLY A N 1
ATOM 3059 C CA . GLY A 1 364 ? 45.540 -2.552 21.603 1.00 54.66 364 GLY A CA 1
ATOM 3060 C C . GLY A 1 364 ? 44.597 -1.384 21.909 1.00 54.66 364 GLY A C 1
ATOM 3061 O O . GLY A 1 364 ? 45.042 -0.369 22.443 1.00 54.66 364 GLY A O 1
ATOM 3062 N N . LYS A 1 365 ? 43.304 -1.492 21.579 1.00 48.97 365 LYS A N 1
ATOM 3063 C CA . LYS A 1 365 ? 42.306 -0.476 21.939 1.00 48.97 365 LYS A CA 1
ATOM 3064 C C . LYS A 1 365 ? 41.462 -0.996 23.107 1.00 48.97 365 LYS A C 1
ATOM 3066 O O . LYS A 1 365 ? 40.641 -1.887 22.888 1.00 48.97 365 LYS A O 1
ATOM 3071 N N . PRO A 1 366 ? 41.651 -0.495 24.342 1.00 46.59 366 PRO A N 1
ATOM 3072 C CA . PRO A 1 366 ? 40.821 -0.919 25.456 1.00 46.59 366 PRO A CA 1
ATOM 3073 C C . PRO A 1 366 ? 39.381 -0.460 25.220 1.00 46.59 366 PRO A C 1
ATOM 3075 O O . PRO A 1 366 ? 39.113 0.707 24.932 1.00 46.59 366 PRO A O 1
ATOM 3078 N N . ALA A 1 367 ? 38.454 -1.406 25.330 1.00 52.91 367 ALA A N 1
ATOM 3079 C CA . ALA A 1 367 ? 37.030 -1.139 25.350 1.00 52.91 367 ALA A CA 1
ATOM 3080 C C . ALA A 1 367 ? 36.645 -0.496 26.696 1.00 52.91 367 ALA A C 1
ATOM 3082 O O . ALA A 1 367 ? 36.591 -1.167 27.722 1.00 52.91 367 ALA A O 1
ATOM 3083 N N . GLY A 1 368 ? 36.365 0.804 26.671 1.00 40.62 368 GLY A N 1
ATOM 3084 C CA . GLY A 1 368 ? 35.598 1.553 27.672 1.00 40.62 368 GLY A CA 1
ATOM 3085 C C . GLY A 1 368 ? 35.017 2.772 26.946 1.00 40.62 368 GLY A C 1
ATOM 3086 O O . GLY A 1 368 ? 35.735 3.420 26.198 1.00 40.62 368 GLY A O 1
ATOM 3087 N N . GLY A 1 369 ? 33.725 3.088 26.957 1.00 40.59 369 GLY A N 1
ATOM 3088 C CA . GLY A 1 369 ? 32.740 2.921 28.016 1.00 40.59 369 GLY A CA 1
ATOM 3089 C C . GLY A 1 369 ? 32.599 4.257 28.750 1.00 40.59 369 GLY A C 1
ATOM 3090 O O . GLY A 1 369 ? 33.444 4.568 29.575 1.00 40.59 369 GLY A O 1
ATOM 3091 N N . GLY A 1 370 ? 31.532 5.011 28.458 1.00 36.81 370 GLY A N 1
ATOM 3092 C CA . GLY A 1 370 ? 31.097 6.182 29.239 1.00 36.81 370 GLY A CA 1
ATOM 3093 C C . GLY A 1 370 ? 31.484 7.538 28.645 1.00 36.81 370 GLY A C 1
ATOM 3094 O O . GLY A 1 370 ? 32.651 7.799 28.386 1.00 36.81 370 GLY A O 1
ATOM 3095 N N . GLY A 1 371 ? 30.482 8.387 28.400 1.00 40.69 371 GLY A N 1
ATOM 3096 C CA . GLY A 1 371 ? 30.670 9.745 27.893 1.00 40.69 371 GLY A CA 1
ATOM 3097 C C . GLY A 1 371 ? 31.007 10.767 28.972 1.00 40.69 371 GLY A C 1
ATOM 3098 O O . GLY A 1 371 ? 30.812 10.501 30.148 1.00 40.69 371 GLY A O 1
ATOM 3099 N N . GLU A 1 372 ? 31.430 11.953 28.539 1.00 36.00 372 GLU A N 1
ATOM 3100 C CA . GLU A 1 372 ? 31.133 13.227 29.195 1.00 36.00 372 GLU A CA 1
ATOM 3101 C C . GLU A 1 372 ? 31.586 14.417 28.335 1.00 36.00 372 GLU A C 1
ATOM 3103 O O . GLU A 1 372 ? 32.634 14.376 27.700 1.00 36.00 372 GLU A O 1
ATOM 3108 N N . ALA A 1 373 ? 30.744 15.452 28.377 1.00 39.53 373 ALA A N 1
ATOM 3109 C CA . ALA A 1 373 ? 31.047 16.882 28.416 1.00 39.53 373 ALA A CA 1
ATOM 3110 C C . ALA A 1 373 ? 31.804 17.578 27.268 1.00 39.53 373 ALA A C 1
ATOM 3112 O O . ALA A 1 373 ? 32.817 17.143 26.735 1.00 39.53 373 ALA A O 1
ATOM 3113 N N . GLY A 1 374 ? 31.262 18.748 26.929 1.00 41.81 374 GLY A N 1
ATOM 3114 C CA . GLY A 1 374 ? 31.772 19.640 25.908 1.00 41.81 374 GLY A CA 1
ATOM 3115 C C . GLY A 1 374 ? 32.894 20.570 26.364 1.00 41.81 374 GLY A C 1
ATOM 3116 O O . GLY A 1 374 ? 33.296 20.624 27.521 1.00 41.81 374 GLY A O 1
ATOM 3117 N N . GLY A 1 375 ? 33.336 21.339 25.379 1.00 34.09 375 GLY A N 1
ATOM 3118 C CA . GLY A 1 375 ? 34.384 22.353 25.417 1.00 34.09 375 GLY A CA 1
ATOM 3119 C C . GLY A 1 375 ? 34.960 22.392 23.999 1.00 34.09 375 GLY A C 1
ATOM 3120 O O . GLY A 1 375 ? 35.409 21.370 23.505 1.00 34.09 375 GLY A O 1
ATOM 3121 N N . GLY A 1 376 ? 34.858 23.447 23.200 1.00 33.97 376 GLY A N 1
ATOM 3122 C CA . GLY A 1 376 ? 34.843 24.863 23.531 1.00 33.97 376 GLY A CA 1
ATOM 3123 C C . GLY A 1 376 ? 36.098 25.479 22.912 1.00 33.97 376 GLY A C 1
ATOM 3124 O O . GLY A 1 376 ? 37.171 25.324 23.477 1.00 33.97 376 GLY A O 1
ATOM 3125 N N . GLY A 1 377 ? 35.931 26.161 21.771 1.00 34.28 377 GLY A N 1
ATOM 3126 C CA . GLY A 1 377 ? 36.941 27.012 21.119 1.00 34.28 377 GLY A CA 1
ATOM 3127 C C . GLY A 1 377 ? 38.015 26.260 20.316 1.00 34.28 377 GLY A C 1
ATOM 3128 O O . GLY A 1 377 ? 38.343 25.124 20.609 1.00 34.28 377 GLY A O 1
ATOM 3129 N N . GLU A 1 378 ? 38.632 26.810 19.278 1.00 34.69 378 GLU A N 1
ATOM 3130 C CA . GLU A 1 378 ? 38.474 28.080 18.573 1.00 34.69 378 GLU A CA 1
ATOM 3131 C C . GLU A 1 378 ? 39.415 28.023 17.348 1.00 34.69 378 GLU A C 1
ATOM 3133 O O . GLU A 1 378 ? 40.417 27.314 17.373 1.00 34.69 378 GLU A O 1
ATOM 3138 N N . ALA A 1 379 ? 39.110 28.840 16.336 1.00 36.41 379 ALA A N 1
ATOM 3139 C CA . ALA A 1 379 ? 40.032 29.417 15.349 1.00 36.41 379 ALA A CA 1
ATOM 3140 C C . ALA A 1 379 ? 40.660 28.548 14.231 1.00 36.41 379 ALA A C 1
ATOM 3142 O O . ALA A 1 379 ? 41.296 27.523 14.447 1.00 36.41 379 ALA A O 1
ATOM 3143 N N . GLY A 1 380 ? 40.591 29.094 13.008 1.00 36.31 380 GLY A N 1
ATOM 3144 C CA . GLY A 1 380 ? 41.523 28.775 11.922 1.00 36.31 380 GLY A CA 1
ATOM 3145 C C . GLY A 1 380 ? 40.922 28.863 10.523 1.00 36.31 380 GLY A C 1
ATOM 3146 O O . GLY A 1 380 ? 40.671 27.839 9.902 1.00 36.31 380 GLY A O 1
ATOM 3147 N N . GLY A 1 381 ? 40.669 30.080 10.035 1.00 35.19 381 GLY A N 1
ATOM 3148 C CA . GLY A 1 381 ? 40.265 30.327 8.649 1.00 35.19 381 GLY A CA 1
ATOM 3149 C C . GLY A 1 381 ? 41.396 30.165 7.621 1.00 35.19 381 GLY A C 1
ATOM 3150 O O . GLY A 1 381 ? 42.567 30.051 7.972 1.00 35.19 381 GLY A O 1
ATOM 3151 N N . GLY A 1 382 ? 40.998 30.231 6.346 1.00 33.00 382 GLY A N 1
ATOM 3152 C CA . GLY A 1 382 ? 41.849 30.191 5.148 1.00 33.00 382 GLY A CA 1
ATOM 3153 C C . GLY A 1 382 ? 41.483 28.969 4.297 1.00 33.00 382 GLY A C 1
ATOM 3154 O O . GLY A 1 382 ? 41.814 27.855 4.662 1.00 33.00 382 GLY A O 1
ATOM 3155 N N . GLY A 1 383 ? 40.710 29.039 3.214 1.00 37.81 383 GLY A N 1
ATOM 3156 C CA . GLY A 1 383 ? 40.633 30.103 2.227 1.00 37.81 383 GLY A CA 1
ATOM 3157 C C . GLY A 1 383 ? 41.787 29.946 1.246 1.00 37.81 383 GLY A C 1
ATOM 3158 O O . GLY A 1 383 ? 42.808 30.577 1.457 1.00 37.81 383 GLY A O 1
ATOM 3159 N N . GLU A 1 384 ? 41.621 29.132 0.200 1.00 38.84 384 GLU A N 1
ATOM 3160 C CA . GLU A 1 384 ? 42.273 29.365 -1.091 1.00 38.84 384 GLU A CA 1
ATOM 3161 C C . GLU A 1 384 ? 41.619 28.564 -2.223 1.00 38.84 384 GLU A C 1
ATOM 3163 O O . GLU A 1 384 ? 40.929 27.568 -2.014 1.00 38.84 384 GLU A O 1
ATOM 3168 N N . ALA A 1 385 ? 41.763 29.134 -3.412 1.00 45.50 385 ALA A N 1
ATOM 3169 C CA . ALA A 1 385 ? 40.901 29.013 -4.570 1.00 45.50 385 ALA A CA 1
ATOM 3170 C C . ALA A 1 385 ? 41.276 27.876 -5.535 1.00 45.50 385 ALA A C 1
ATOM 3172 O O . ALA A 1 385 ? 42.403 27.383 -5.549 1.00 45.50 385 ALA A O 1
ATOM 3173 N N . GLY A 1 386 ? 40.311 27.554 -6.401 1.00 39.31 386 GLY A N 1
ATOM 3174 C CA . GLY A 1 386 ? 40.426 26.705 -7.586 1.00 39.31 386 GLY A CA 1
ATOM 3175 C C . GLY A 1 386 ? 39.095 26.619 -8.310 1.00 39.31 386 GLY A C 1
ATOM 3176 O O . GLY A 1 386 ? 38.274 25.780 -7.881 1.00 39.31 386 GLY A O 1
#

Organism: NCBI:txid124430

Nearest PDB structures (foldseek):
  5xg2-assembly1_A  TM=5.445E-01  e=6.823E-01  Pyrococcus yayanosii CH1
  5nnv-assembly4_D  TM=2.917E-01  e=3.076E-01  Bacillus subtilis subsp. subtilis str. 168
  8i21-assembly1_A  TM=4.044E-01  e=2.130E+00  Saccharomyces cerevisiae S288C
  6ixg-assembly1_A  TM=3.544E-01  e=1.901E+00  Homo sapiens
  3ja6-assembly1_I  TM=3.586E-01  e=5.604E+00  Escherichia coli

Sequence (386 aa):
MCVKIQSVVRMFICRRRVRMVILNIAATRIQCLWRGVCGRAASDQLWLDWRVVVIQKHVRRLRVQRHIGTRRDEMSAASTMIGRTWRSWYSQRTRNRMMDEREDGYRREYIKTLMAEEEWSEQQISNIERRFAKKDFHGKLERKRQDQHDTEEYIIDQEKNLKHIERQQQMLSPRALEGGWAQQLRENRASAAKFVTGAKMEALFTHALEVRKIERGLASWETKLDDAQQFVVRVKGYRTEEIDEKLERESRRKFNASYRNRLRRIADEKRLWRIRHYTDDGKPDRLQRPFRPPDAEIMAGQERDTFSLMHTDPLAYHRDWKATCMGSDSALDAVTKRIQLQSHLNQVQQYETILAPLWHALQGKPAGGGGEAGGGGEAGGGGEAG

Secondary structure (DSSP, 8-state):
-HHHHHHHHHHHHHHHHHHHHHHHHHHHHHHHHHHHHHHHHHHHHHHS-HHHHHHHHHHHHHHHHHHHHHHHHHHHHHHHHHHHHHHHHHHHHHHHHHHHHHHHHHHHHHHHHHHHHHHHHHHHHHHHHHHHHHH-HHHHHHHHHHHHHHHHHHHHHHHHHHHHHHHHHHT--HHHHHTTHHHHHHHHHHHHHHHHHHHHHHIIIIIIHHHHHHHHHHHHHHHHHHHHHHHHHHHHHHHHHHHHHHHHHHHHHHHHHHHHHHHHHHHHHHHHTT---B-TTSSB-SSS-TTSPPPHHHH--TTSS---TTTS-TTTT-TTTTTSSTTSHHHHHHHHHHHHHHHHHHHHHHHHHHHHHHHHHHTT----------------------

InterPro domains:
  IPR000048 IQ motif, EF-hand binding site [PF00612] (3-19)